Protein AF-A0A924YUR4-F1 (afdb_monomer_lite)

Foldseek 3Di:
DDDDDDDDDDDDDDDDDDDDDDPPDDDDPDDPPDDPDDDDDDPVRVVVDVVPDDLVVVVVPACDPVNVVVLVVPPVNVVLVVQQVVVLCCLVPNPDDDPCHSCNVPNPVNLNVLLVQCQDPPLLSVLSSLLSQLVSFASSLLSSLQVLLQPQDLDDDPVSLQFDSSCSSPPDTHGDPDSCVSCVGNVVVPVVSVVVSLVSLVVSQDDPPDPCRCSTPSNVVNCSVPNPCRVPVCPVVPPPPQPPPVVLVVLQPDQDDDPVSLVVNLVSLVPDDPVNVCCCLQVPQLPAQALRGGPSVLSNLVVLCPDPPRLCNLSSLLNCVSNVNPVSVVSVLCCQADFVLSLLSLVVLQDPDDDDPSPRSNVSSLVSVVVCCVVPVPTLQNVLQVLVCLLVQARSSGDDGDDVVSVVVNVPDQLVRQLVSLVVSCVSCFNHQCQLVSLQSNLVSCVSVVVPLVSLVSLLCLLQHDTHSNPCSLVSLVSNVCCLQPVDDLVSLVVVLPDPSNVLPSLVSLQSSLVVCVVVVVPVVSCVSCPPRDRVSHDPVSSCSNPPDDDPPDD

Structure (mmCIF, N/CA/C/O backbone):
data_AF-A0A924YUR4-F1
#
_entry.id   AF-A0A924YUR4-F1
#
loop_
_atom_site.group_PDB
_atom_site.id
_atom_site.type_symbol
_atom_site.label_atom_id
_atom_site.label_alt_id
_atom_site.label_comp_id
_atom_site.label_asym_id
_atom_site.label_entity_id
_atom_site.label_seq_id
_atom_site.pdbx_PDB_ins_code
_atom_site.Cartn_x
_atom_site.Cartn_y
_atom_site.Cartn_z
_atom_site.occupancy
_atom_site.B_iso_or_equiv
_atom_site.auth_seq_id
_atom_site.auth_comp_id
_atom_site.auth_asym_id
_atom_site.auth_atom_id
_atom_site.pdbx_PDB_model_num
ATOM 1 N N . MET A 1 1 ? -34.404 40.766 -30.749 1.00 30.97 1 MET A N 1
ATOM 2 C CA . MET A 1 1 ? -34.978 40.649 -32.109 1.00 30.97 1 MET A CA 1
ATOM 3 C C . MET A 1 1 ? -34.796 39.193 -32.528 1.00 30.97 1 MET A C 1
ATOM 5 O O . MET A 1 1 ? -33.670 38.807 -32.777 1.00 30.97 1 MET A O 1
ATOM 9 N N . ALA A 1 2 ? -35.713 38.276 -32.220 1.00 23.66 2 ALA A N 1
ATOM 10 C CA . ALA A 1 2 ? -37.064 38.076 -32.766 1.00 23.66 2 ALA A CA 1
ATOM 11 C C . ALA A 1 2 ? -37.078 37.449 -34.178 1.00 23.66 2 ALA A C 1
ATOM 13 O O . ALA A 1 2 ? -36.714 38.108 -35.146 1.00 23.66 2 ALA A O 1
ATOM 14 N N . SER A 1 3 ? -37.546 36.192 -34.230 1.00 23.11 3 SER A N 1
ATOM 15 C CA . SER A 1 3 ? -38.394 35.500 -35.236 1.00 23.11 3 SER A CA 1
ATOM 16 C C . SER A 1 3 ? -37.881 34.059 -35.428 1.00 23.11 3 SER A C 1
ATOM 18 O O . SER A 1 3 ? -36.724 33.863 -35.768 1.00 23.11 3 SER A O 1
ATOM 20 N N . GLN A 1 4 ? -38.552 32.989 -34.976 1.00 23.98 4 GLN A N 1
ATOM 21 C CA . GLN A 1 4 ? -39.884 32.452 -35.323 1.00 23.98 4 GLN A CA 1
ATOM 22 C C . GLN A 1 4 ? -40.133 32.313 -36.827 1.00 23.98 4 GLN A C 1
ATOM 24 O O . GLN A 1 4 ? -40.219 33.319 -37.519 1.00 23.98 4 GLN A O 1
ATOM 29 N N . ASN A 1 5 ? -40.299 31.058 -37.269 1.00 24.27 5 ASN A N 1
ATOM 30 C CA . ASN A 1 5 ? -41.291 30.533 -38.225 1.00 24.27 5 ASN A CA 1
ATOM 31 C C . ASN A 1 5 ? -40.906 29.074 -38.563 1.00 24.27 5 ASN A C 1
ATOM 33 O O . ASN A 1 5 ? -39.727 28.787 -38.704 1.00 24.27 5 ASN A O 1
ATOM 37 N N . TYR A 1 6 ? -41.777 28.087 -38.767 1.00 21.61 6 TYR A N 1
ATOM 38 C CA . TYR A 1 6 ? -43.196 27.870 -38.491 1.00 21.61 6 TYR A CA 1
ATOM 39 C C . TYR A 1 6 ? -43.450 26.383 -38.818 1.00 21.61 6 TYR A C 1
ATOM 41 O O . TYR A 1 6 ? -42.801 25.810 -39.693 1.00 21.61 6 TYR A O 1
ATOM 49 N N . TRP A 1 7 ? -44.407 25.777 -38.128 1.00 22.14 7 TRP A N 1
ATOM 50 C CA . TRP A 1 7 ? -44.969 24.455 -38.409 1.00 22.14 7 TRP A CA 1
ATOM 51 C C . TRP A 1 7 ? -45.663 24.368 -39.774 1.00 22.14 7 TRP A C 1
ATOM 53 O O . TRP A 1 7 ? -46.268 25.355 -40.194 1.00 22.14 7 TRP A O 1
ATOM 63 N N . LYS A 1 8 ? -45.656 23.168 -40.385 1.00 23.03 8 LYS A N 1
ATOM 64 C CA . LYS A 1 8 ? -46.606 22.611 -41.385 1.00 23.03 8 LYS A CA 1
ATOM 65 C C . LYS A 1 8 ? -45.983 21.294 -41.912 1.00 23.03 8 LYS A C 1
ATOM 67 O O . LYS A 1 8 ? -44.828 21.323 -42.298 1.00 23.03 8 LYS A O 1
ATOM 72 N N . TRP A 1 9 ? -46.584 20.103 -41.942 1.00 20.70 9 TRP A N 1
ATOM 73 C CA . TRP A 1 9 ? -47.977 19.684 -42.088 1.00 20.70 9 TRP A CA 1
ATOM 74 C C . TRP A 1 9 ? -48.147 18.236 -41.578 1.00 20.70 9 TRP A C 1
ATOM 76 O O . TRP A 1 9 ? -47.278 17.390 -41.772 1.00 20.70 9 TRP A O 1
ATOM 86 N N . LEU A 1 10 ? -49.306 17.974 -40.977 1.00 22.06 10 LEU A N 1
ATOM 87 C CA . LEU A 1 10 ? -49.888 16.666 -40.670 1.00 22.06 10 LEU A CA 1
ATOM 88 C C . LEU A 1 10 ? -50.760 16.209 -41.849 1.00 22.06 10 LEU A C 1
ATOM 90 O O . LEU A 1 10 ? -51.573 16.995 -42.321 1.00 22.06 10 LEU A O 1
ATOM 94 N N . GLY A 1 11 ? -50.705 14.920 -42.195 1.00 21.34 11 GLY A N 1
ATOM 95 C CA . GLY A 1 11 ? -51.893 14.174 -42.625 1.00 21.34 11 GLY A CA 1
ATOM 96 C C . GLY A 1 11 ? -51.916 13.661 -44.065 1.00 21.34 11 GLY A C 1
ATOM 97 O O . GLY A 1 11 ? -52.092 14.433 -44.999 1.00 21.34 11 GLY A O 1
ATOM 98 N N . GLN A 1 12 ? -51.906 12.333 -44.214 1.00 23.14 12 GLN A N 1
ATOM 99 C CA . GLN A 1 12 ? -52.970 11.616 -44.925 1.00 23.14 12 GLN A CA 1
ATOM 100 C C . GLN A 1 12 ? -53.017 10.142 -44.490 1.00 23.14 12 GLN A C 1
ATOM 102 O O . GLN A 1 12 ? -51.997 9.506 -44.243 1.00 23.14 12 GLN A O 1
ATOM 107 N N . ALA A 1 13 ? -54.247 9.668 -44.310 1.00 22.20 13 ALA A N 1
ATOM 108 C CA . ALA A 1 13 ? -54.656 8.428 -43.665 1.00 22.20 13 ALA A CA 1
ATOM 109 C C . ALA A 1 13 ? -54.678 7.223 -44.624 1.00 22.20 13 ALA A C 1
ATOM 111 O O . ALA A 1 13 ? -54.798 7.397 -45.833 1.00 22.20 13 ALA A O 1
ATOM 112 N N . GLY A 1 14 ? -54.666 6.001 -44.077 1.00 22.88 14 GLY A N 1
ATOM 113 C CA . GLY A 1 14 ? -54.888 4.779 -44.856 1.00 22.88 14 GLY A CA 1
ATOM 114 C C . GLY A 1 14 ? -54.827 3.504 -44.019 1.00 22.88 14 GLY A C 1
ATOM 115 O O . GLY A 1 14 ? -53.773 2.908 -43.858 1.00 22.88 14 GLY A O 1
ATOM 116 N N . VAL A 1 15 ? -55.976 3.110 -43.477 1.00 22.91 15 VAL A N 1
ATOM 117 C CA . VAL A 1 15 ? -56.234 1.927 -42.643 1.00 22.91 15 VAL A CA 1
ATOM 118 C C . VAL A 1 15 ? -55.927 0.618 -43.383 1.00 22.91 15 VAL A C 1
ATOM 120 O O . VAL A 1 15 ? -56.436 0.395 -44.475 1.00 22.91 15 VAL A O 1
ATOM 123 N N . THR A 1 16 ? -55.207 -0.315 -42.751 1.00 24.55 16 THR A N 1
ATOM 124 C CA . THR A 1 16 ? -55.489 -1.755 -42.915 1.00 24.55 16 THR A CA 1
ATOM 125 C C . THR A 1 16 ? -55.301 -2.477 -41.584 1.00 24.55 16 THR A C 1
ATOM 127 O O . THR A 1 16 ? -54.220 -2.492 -41.004 1.00 24.55 16 THR A O 1
ATOM 130 N N . LEU A 1 17 ? -56.412 -3.023 -41.088 1.00 22.83 17 LEU A N 1
ATOM 131 C CA . LEU A 1 17 ? -56.513 -3.881 -39.915 1.00 22.83 17 LEU A CA 1
ATOM 132 C C . LEU A 1 17 ? -55.691 -5.165 -40.094 1.00 22.83 17 LEU A C 1
ATOM 134 O O . LEU A 1 17 ? -55.846 -5.868 -41.088 1.00 22.83 17 LEU A O 1
ATOM 138 N N . GLY A 1 18 ? -54.904 -5.509 -39.077 1.00 22.94 18 GLY A N 1
ATOM 139 C CA . GLY A 1 18 ? -54.217 -6.791 -38.947 1.00 22.94 18 GLY A CA 1
ATOM 140 C C . GLY A 1 18 ? -53.774 -6.987 -37.502 1.00 22.94 18 GLY A C 1
ATOM 141 O O . GLY A 1 18 ? -52.741 -6.480 -37.087 1.00 22.94 18 GLY A O 1
ATOM 142 N N . VAL A 1 19 ? -54.626 -7.652 -36.728 1.00 24.45 19 VAL A N 1
ATOM 143 C CA . VAL A 1 19 ? -54.542 -7.915 -35.286 1.00 24.45 19 VAL A CA 1
ATOM 144 C C . VAL A 1 19 ? -53.148 -8.378 -34.832 1.00 24.45 19 VAL A C 1
ATOM 146 O O . VAL A 1 19 ? -52.728 -9.487 -35.147 1.00 24.45 19 VAL A O 1
ATOM 149 N N . LEU A 1 20 ? -52.495 -7.588 -33.976 1.00 21.81 20 LEU A N 1
ATOM 150 C CA . LEU A 1 20 ? -51.652 -8.114 -32.903 1.00 21.81 20 LEU A CA 1
ATOM 151 C C . LEU A 1 20 ? -51.962 -7.323 -31.631 1.00 21.81 20 LEU A C 1
ATOM 153 O O . LEU A 1 20 ? -51.781 -6.110 -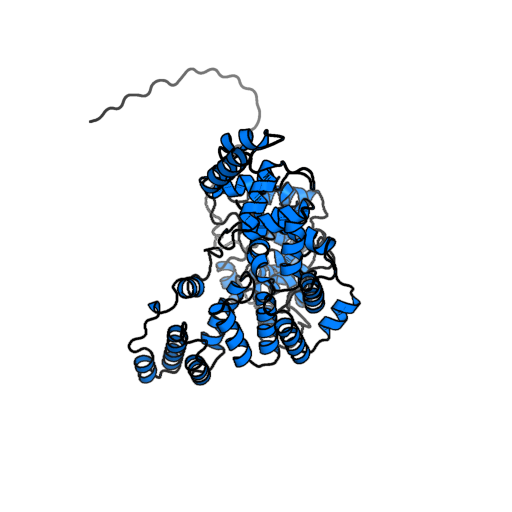31.559 1.00 21.81 20 LEU A O 1
ATOM 157 N N . VAL A 1 21 ? -52.515 -8.032 -30.655 1.00 22.64 21 VAL A N 1
ATOM 158 C CA . VAL A 1 21 ? -52.946 -7.517 -29.359 1.00 22.64 21 VAL A CA 1
ATOM 159 C C . VAL A 1 21 ? -51.716 -7.045 -28.577 1.00 22.64 21 VAL A C 1
ATOM 161 O O . VAL A 1 21 ? -51.031 -7.832 -27.933 1.00 22.64 21 VAL A O 1
ATOM 164 N N . LEU A 1 22 ? -51.437 -5.746 -28.643 1.00 22.58 22 LEU A N 1
ATOM 165 C CA . LEU A 1 22 ? -50.640 -5.027 -27.657 1.00 22.58 22 LEU A CA 1
ATOM 166 C C . LEU A 1 22 ? -51.620 -4.486 -26.618 1.00 22.58 22 LEU A C 1
ATOM 168 O O . LEU A 1 22 ? -52.245 -3.448 -26.821 1.00 22.58 22 LEU A O 1
ATOM 172 N N . VAL A 1 23 ? -51.775 -5.202 -25.503 1.00 24.02 23 VAL A N 1
ATOM 173 C CA . VAL A 1 23 ? -52.344 -4.601 -24.293 1.00 24.02 23 VAL A CA 1
ATOM 174 C C . VAL A 1 23 ? -51.278 -3.668 -23.729 1.00 24.02 23 VAL A C 1
ATOM 176 O O . VAL A 1 23 ? -50.459 -4.046 -22.896 1.00 24.02 23 VAL A O 1
ATOM 179 N N . SER A 1 24 ? -51.269 -2.438 -24.226 1.00 27.03 24 SER A N 1
ATOM 180 C CA . SER A 1 24 ? -50.812 -1.286 -23.465 1.00 27.03 24 SER A CA 1
ATOM 181 C C . SER A 1 24 ? -51.806 -1.081 -22.324 1.00 27.03 24 SER A C 1
ATOM 183 O O . SER A 1 24 ? -52.890 -0.536 -22.527 1.00 27.03 24 SER A O 1
ATOM 185 N N . ALA A 1 25 ? -51.462 -1.571 -21.137 1.00 24.53 25 ALA A N 1
ATOM 186 C CA . ALA A 1 25 ? -52.064 -1.092 -19.906 1.00 24.53 25 ALA A CA 1
ATOM 187 C C . ALA A 1 25 ? -51.095 -0.079 -19.301 1.00 24.53 25 ALA A C 1
ATOM 189 O O . ALA A 1 25 ? -50.030 -0.443 -18.799 1.00 24.53 25 ALA A O 1
ATOM 190 N N . ASP A 1 26 ? -51.486 1.190 -19.388 1.00 27.67 26 ASP A N 1
ATOM 191 C CA . ASP A 1 26 ? -51.065 2.236 -18.470 1.00 27.67 26 ASP A CA 1
ATOM 192 C C . ASP A 1 26 ? -51.071 1.675 -17.043 1.00 27.67 26 ASP A C 1
ATOM 194 O O . ASP A 1 26 ? -52.128 1.352 -16.496 1.00 27.67 26 ASP A O 1
ATOM 198 N N . LEU A 1 27 ? -49.893 1.527 -16.436 1.00 22.61 27 LEU A N 1
ATOM 199 C CA . LEU A 1 27 ? -49.804 1.294 -15.001 1.00 22.61 27 LEU A CA 1
ATOM 200 C C . LEU A 1 27 ? -49.606 2.652 -14.321 1.00 22.61 27 LEU A C 1
ATOM 202 O O . LEU A 1 27 ? -48.628 3.348 -14.607 1.00 22.61 27 LEU A O 1
ATOM 206 N N . PRO A 1 28 ? -50.534 3.059 -13.443 1.00 27.08 28 PRO A N 1
ATOM 207 C CA . PRO A 1 28 ? -50.529 4.380 -12.854 1.00 27.08 28 PRO A CA 1
ATOM 208 C C . PRO A 1 28 ? -49.363 4.497 -11.876 1.00 27.08 28 PRO A C 1
ATOM 210 O O . PRO A 1 28 ? -49.276 3.774 -10.884 1.00 27.08 28 PRO A O 1
ATOM 213 N N . VAL A 1 29 ? -48.499 5.481 -12.114 1.00 29.48 29 VAL A N 1
ATOM 214 C CA . VAL A 1 29 ? -47.604 6.039 -11.097 1.00 29.48 29 VAL A CA 1
ATOM 215 C C . VAL A 1 29 ? -48.467 6.824 -10.104 1.00 29.48 29 VAL A C 1
ATOM 217 O O . VAL A 1 29 ? -48.509 8.044 -10.127 1.00 29.48 29 VAL A O 1
ATOM 220 N N . THR A 1 30 ? -49.210 6.118 -9.251 1.00 27.27 30 THR A N 1
ATOM 221 C CA . THR A 1 30 ? -49.833 6.659 -8.035 1.00 27.27 30 THR A CA 1
ATOM 222 C C . THR A 1 30 ? -50.186 5.515 -7.084 1.00 27.27 30 THR A C 1
ATOM 224 O O . THR A 1 30 ? -50.983 4.650 -7.429 1.00 27.27 30 THR A O 1
ATOM 227 N N . LYS A 1 31 ? -49.657 5.610 -5.855 1.00 26.48 31 LYS A N 1
ATOM 228 C CA . LYS A 1 31 ? -49.940 4.822 -4.636 1.00 26.48 31 LYS A CA 1
ATOM 229 C C . LYS A 1 31 ? -49.272 3.446 -4.497 1.00 26.48 31 LYS A C 1
ATOM 231 O O . LYS A 1 31 ? -49.880 2.410 -4.713 1.00 26.48 31 LYS A O 1
ATOM 236 N N . LEU A 1 32 ? -48.084 3.478 -3.896 1.00 27.23 32 LEU A N 1
ATOM 237 C CA . LEU A 1 32 ? -47.684 2.537 -2.839 1.00 27.23 32 LEU A CA 1
ATOM 238 C C . LEU A 1 32 ? -47.222 3.337 -1.606 1.00 27.23 32 LEU A C 1
ATOM 240 O O . LEU A 1 32 ? -46.151 3.150 -1.050 1.00 27.23 32 LEU A O 1
ATOM 244 N N . VAL A 1 33 ? -48.074 4.278 -1.194 1.00 28.17 33 VAL A N 1
ATOM 245 C CA . VAL A 1 33 ? -48.254 4.594 0.225 1.00 28.17 33 VAL A CA 1
ATOM 246 C C . VAL A 1 33 ? -49.332 3.615 0.668 1.00 28.17 33 VAL A C 1
ATOM 248 O O . VAL A 1 33 ? -50.439 3.664 0.127 1.00 28.17 33 VAL A O 1
ATOM 251 N N . ALA A 1 34 ? -49.005 2.678 1.556 1.00 28.38 34 ALA A N 1
ATOM 252 C CA . ALA A 1 34 ? -49.964 1.685 2.027 1.00 28.38 34 ALA A CA 1
ATOM 253 C C . ALA A 1 34 ? -51.221 2.387 2.573 1.00 28.38 34 ALA A C 1
ATOM 255 O O . ALA A 1 34 ? -51.131 3.265 3.436 1.00 28.38 34 ALA A O 1
ATOM 256 N N . ALA A 1 35 ? -52.395 2.032 2.047 1.00 31.52 35 ALA A N 1
ATOM 257 C CA . ALA A 1 35 ? -53.656 2.534 2.571 1.00 31.52 35 ALA A CA 1
ATOM 258 C C . ALA A 1 35 ? -53.869 2.009 4.013 1.00 31.52 35 ALA A C 1
ATOM 260 O O . ALA A 1 35 ? -53.488 0.875 4.304 1.00 31.52 35 ALA A O 1
ATOM 261 N N . PRO A 1 36 ? -54.492 2.777 4.930 1.00 32.88 36 PRO A N 1
ATOM 262 C CA . PRO A 1 36 ? -54.494 2.474 6.370 1.00 32.88 36 PRO A CA 1
ATOM 263 C C . PRO A 1 36 ? -55.294 1.235 6.812 1.00 32.88 36 PRO A C 1
ATOM 265 O O . PRO A 1 36 ? -55.274 0.920 7.996 1.00 32.88 36 PRO A O 1
ATOM 268 N N . ASN A 1 37 ? -56.001 0.552 5.904 1.00 37.22 37 ASN A N 1
ATOM 269 C CA . ASN A 1 37 ? -57.070 -0.394 6.251 1.00 37.22 37 ASN A CA 1
ATOM 270 C C . ASN A 1 37 ? -56.958 -1.790 5.610 1.00 37.22 37 ASN A C 1
ATOM 272 O O . ASN A 1 37 ? -57.932 -2.541 5.644 1.00 37.22 37 ASN A O 1
ATOM 276 N N . GLU A 1 38 ? -55.810 -2.189 5.056 1.00 38.88 38 GLU A N 1
ATOM 277 C CA . GLU A 1 38 ? -55.629 -3.604 4.702 1.00 38.88 38 GLU A CA 1
ATOM 278 C C . GLU A 1 38 ? -55.281 -4.437 5.941 1.00 38.88 38 GLU A C 1
ATOM 280 O O . GLU A 1 38 ? -54.329 -4.164 6.674 1.00 38.88 38 GLU A O 1
ATOM 285 N N . LYS A 1 39 ? -56.117 -5.448 6.193 1.00 37.00 39 LYS A N 1
ATOM 286 C CA . LYS A 1 39 ? -56.037 -6.337 7.349 1.00 37.00 39 LYS A CA 1
ATOM 287 C C . LYS A 1 39 ? -54.796 -7.222 7.211 1.00 37.00 39 LYS A C 1
ATOM 289 O O . LYS A 1 39 ? -54.747 -8.096 6.349 1.00 37.00 39 LYS A O 1
ATOM 294 N N . ILE A 1 40 ? -53.804 -6.986 8.064 1.00 38.72 40 ILE A N 1
ATOM 295 C CA . ILE A 1 40 ? -52.595 -7.810 8.139 1.00 38.72 40 ILE A CA 1
ATOM 296 C C . ILE A 1 40 ? -53.001 -9.200 8.666 1.00 38.72 40 ILE A C 1
ATOM 298 O O . ILE A 1 40 ? -53.662 -9.270 9.708 1.00 38.72 40 ILE A O 1
ATOM 302 N N . PRO A 1 41 ? -52.665 -10.298 7.964 1.00 37.25 41 PRO A N 1
ATOM 303 C CA . PRO A 1 41 ? -53.005 -11.647 8.405 1.00 37.25 41 PRO A CA 1
ATOM 304 C C . PRO A 1 41 ? -52.288 -11.987 9.717 1.00 37.25 41 PRO A C 1
ATOM 306 O O . PRO A 1 41 ? -51.115 -11.662 9.907 1.00 37.25 41 PRO A O 1
ATOM 309 N N . SER A 1 42 ? -52.998 -12.654 10.627 1.00 38.16 42 SER A N 1
ATOM 310 C CA . SER A 1 42 ? -52.449 -13.131 11.902 1.00 38.16 42 SER A CA 1
ATOM 311 C C . SER A 1 42 ? -51.282 -14.108 11.689 1.00 38.16 42 SER A C 1
ATOM 313 O O . SER A 1 42 ? -51.208 -14.739 10.641 1.00 38.16 42 SER A O 1
ATOM 315 N N . PRO A 1 43 ? -50.393 -14.343 12.670 1.00 35.31 43 PRO A N 1
ATOM 316 C CA . PRO A 1 43 ? -49.285 -15.296 12.535 1.00 35.31 43 PRO A CA 1
ATOM 317 C C . PRO A 1 43 ? -49.695 -16.723 12.145 1.00 35.31 43 PRO A C 1
ATOM 319 O O . PRO A 1 43 ? -48.911 -17.420 11.513 1.00 35.31 43 PRO A O 1
ATOM 322 N N . GLN A 1 44 ? -50.910 -17.167 12.484 1.00 39.66 44 GLN A N 1
ATOM 323 C CA . GLN A 1 44 ? -51.439 -18.462 12.042 1.00 39.66 44 GLN A CA 1
ATOM 324 C C . GLN A 1 44 ? -51.939 -18.420 10.589 1.00 39.66 44 GLN A C 1
ATOM 326 O O . GLN A 1 44 ? -51.728 -19.380 9.852 1.00 39.66 44 GLN A O 1
ATOM 331 N N . GLU A 1 45 ? -52.531 -17.308 10.142 1.00 41.09 45 GLU A N 1
ATOM 332 C CA . GLU A 1 45 ? -52.910 -17.086 8.737 1.00 41.09 45 GLU A CA 1
ATOM 333 C C . GLU A 1 45 ? -51.679 -16.850 7.851 1.00 41.09 45 GLU A C 1
ATOM 335 O O . GLU A 1 45 ? -51.599 -17.400 6.759 1.00 41.09 45 GLU A O 1
ATOM 340 N N . ALA A 1 46 ? -50.683 -16.118 8.349 1.00 39.09 46 ALA A N 1
ATOM 341 C CA . ALA A 1 46 ? -49.396 -15.877 7.717 1.00 39.09 46 ALA A CA 1
ATOM 342 C C . ALA A 1 46 ? -48.510 -17.131 7.708 1.00 39.09 46 ALA A C 1
ATOM 344 O O . ALA A 1 46 ? -47.756 -17.297 6.762 1.00 39.09 46 ALA A O 1
ATOM 345 N N . ALA A 1 47 ? -48.616 -18.041 8.686 1.00 36.16 47 ALA A N 1
ATOM 346 C CA . ALA A 1 47 ? -47.959 -19.354 8.647 1.00 36.16 47 ALA A CA 1
ATOM 347 C C . ALA A 1 47 ? -48.603 -20.281 7.602 1.00 36.16 47 ALA A C 1
ATOM 349 O O . ALA A 1 47 ? -47.896 -20.839 6.769 1.00 36.16 47 ALA A O 1
ATOM 350 N N . LYS A 1 48 ? -49.944 -20.356 7.564 1.00 41.69 48 LYS A N 1
ATOM 351 C CA . LYS A 1 48 ? -50.682 -21.099 6.524 1.00 41.69 48 LYS A CA 1
ATOM 352 C C . LYS A 1 48 ? -50.456 -20.533 5.121 1.00 41.69 48 LYS A C 1
ATOM 354 O O . LYS A 1 48 ? -50.480 -21.274 4.145 1.00 41.69 48 LYS A O 1
ATOM 359 N N . GLN A 1 49 ? -50.262 -19.219 5.016 1.00 39.59 49 GLN A N 1
ATOM 360 C CA . GLN A 1 49 ? -49.903 -18.562 3.768 1.00 39.59 49 GLN A CA 1
ATOM 361 C C . GLN A 1 49 ? -48.418 -18.803 3.446 1.00 39.59 49 GLN A C 1
ATOM 363 O O . GLN A 1 49 ? -48.130 -19.316 2.378 1.00 39.59 49 GLN A O 1
ATOM 368 N N . ALA A 1 50 ? -47.464 -18.549 4.344 1.00 36.91 50 ALA A N 1
ATOM 369 C CA . ALA A 1 50 ? -46.023 -18.701 4.094 1.00 36.91 50 ALA A CA 1
ATOM 370 C C . ALA A 1 50 ? -45.586 -20.134 3.739 1.00 36.91 50 ALA A C 1
ATOM 372 O O . ALA A 1 50 ? -44.679 -20.288 2.926 1.00 36.91 50 ALA A O 1
ATOM 373 N N . GLU A 1 51 ? -46.255 -21.167 4.261 1.00 39.97 51 GLU A N 1
ATOM 374 C CA . GLU A 1 51 ? -46.039 -22.564 3.845 1.00 39.97 51 GLU A CA 1
ATOM 375 C C . GLU A 1 51 ? -46.481 -22.841 2.389 1.00 39.97 51 GLU A C 1
ATOM 377 O O . GLU A 1 51 ? -46.038 -23.817 1.789 1.00 39.97 51 GLU A O 1
ATOM 382 N N . GLY A 1 52 ? -47.301 -21.965 1.791 1.00 35.94 52 GLY A N 1
ATOM 383 C CA . GLY A 1 52 ? -47.787 -22.052 0.406 1.00 35.94 52 GLY A CA 1
ATOM 384 C C . GLY A 1 52 ? -47.419 -20.869 -0.505 1.00 35.94 52 GLY A C 1
ATOM 385 O O . GLY A 1 52 ? -47.873 -20.821 -1.650 1.00 35.94 52 GLY A O 1
ATOM 386 N N . LEU A 1 53 ? -46.630 -19.892 -0.040 1.00 36.94 53 LEU A N 1
ATOM 387 C CA . LEU A 1 53 ? -46.279 -18.690 -0.808 1.00 36.94 53 LEU A CA 1
ATOM 388 C C . LEU A 1 53 ? -44.888 -18.814 -1.445 1.00 36.94 53 LEU A C 1
ATOM 390 O O . LEU A 1 53 ? -43.899 -19.129 -0.792 1.00 36.94 53 LEU A O 1
ATOM 394 N N . SER A 1 54 ? -44.794 -18.473 -2.733 1.00 38.41 54 SER A N 1
ATOM 395 C CA . SER A 1 54 ? -43.508 -18.391 -3.436 1.00 38.41 54 SER A CA 1
ATOM 396 C C . SER A 1 54 ? -42.608 -17.270 -2.869 1.00 38.41 54 SER A C 1
ATOM 398 O O . SER A 1 54 ? -43.137 -16.250 -2.408 1.00 38.41 54 SER A O 1
ATOM 400 N N . PRO A 1 55 ? -41.270 -17.366 -3.004 1.00 34.38 55 PRO A N 1
ATOM 401 C CA . PRO A 1 55 ? -40.312 -16.325 -2.603 1.00 34.38 55 PRO A CA 1
ATOM 402 C C . PRO A 1 55 ? -40.627 -14.907 -3.114 1.00 34.38 55 PRO A C 1
ATOM 404 O O . PRO A 1 55 ? -40.253 -13.927 -2.479 1.00 34.38 55 PRO A O 1
ATOM 407 N N . VAL A 1 56 ? -41.366 -14.788 -4.222 1.00 35.62 56 VAL A N 1
ATOM 408 C CA . VAL A 1 56 ? -41.825 -13.521 -4.823 1.00 35.62 56 VAL A CA 1
ATOM 409 C C . VAL A 1 56 ? -42.928 -12.833 -4.005 1.00 35.62 56 VAL A C 1
ATOM 411 O O . VAL A 1 56 ? -43.100 -11.629 -4.100 1.00 35.62 56 VAL A O 1
ATOM 414 N N . ARG A 1 57 ? -43.687 -13.546 -3.166 1.00 36.94 57 ARG A N 1
ATOM 415 C CA . ARG A 1 57 ? -44.692 -12.907 -2.292 1.00 36.94 57 ARG A CA 1
ATOM 416 C C . ARG A 1 57 ? -44.107 -12.454 -0.952 1.00 36.94 57 ARG A C 1
ATOM 418 O O . ARG A 1 57 ? -44.594 -11.494 -0.370 1.00 36.94 57 ARG A O 1
ATOM 425 N N . LEU A 1 58 ? -42.987 -13.044 -0.526 1.00 37.31 58 LEU A N 1
ATOM 426 C CA . LEU A 1 58 ? -42.189 -12.556 0.608 1.00 37.31 58 LEU A CA 1
ATOM 427 C C . LEU A 1 58 ? -41.482 -11.219 0.306 1.00 37.31 58 LEU A C 1
ATOM 429 O O . LEU A 1 58 ? -41.054 -10.522 1.226 1.00 37.31 58 LEU A O 1
ATOM 433 N N . THR A 1 59 ? -41.363 -10.817 -0.968 1.00 31.00 59 THR A N 1
ATOM 434 C CA . THR A 1 59 ? -40.748 -9.531 -1.344 1.00 31.00 59 THR A CA 1
ATOM 435 C C . THR A 1 59 ? -41.645 -8.321 -1.096 1.00 31.00 59 THR A C 1
ATOM 437 O O . THR A 1 59 ? -41.121 -7.214 -1.108 1.00 31.00 59 THR A O 1
ATOM 440 N N . GLN A 1 60 ? -42.946 -8.511 -0.850 1.00 34.00 60 GLN A N 1
ATOM 441 C CA . GLN A 1 60 ? -43.916 -7.425 -0.626 1.00 34.00 60 GLN A CA 1
ATOM 442 C C . GLN A 1 60 ? -43.933 -6.902 0.822 1.00 34.00 60 GLN A C 1
ATOM 444 O O . GLN A 1 60 ? -44.549 -5.879 1.101 1.00 34.00 60 GLN A O 1
ATOM 449 N N . VAL A 1 61 ? -43.230 -7.569 1.742 1.00 35.94 61 VAL A N 1
ATOM 450 C CA . VAL A 1 61 ? -42.998 -7.080 3.107 1.00 35.94 61 VAL A CA 1
ATOM 451 C C . VAL A 1 61 ? -41.685 -6.296 3.101 1.00 35.94 61 VAL A C 1
ATOM 453 O O . VAL A 1 61 ? -40.600 -6.865 3.254 1.00 35.94 61 VAL A O 1
ATOM 456 N N . GLU A 1 62 ? -41.761 -4.997 2.827 1.00 33.62 62 GLU A N 1
ATOM 457 C CA . GLU A 1 62 ? -40.611 -4.093 2.890 1.00 33.62 62 GLU A CA 1
ATOM 458 C C . GLU A 1 62 ? -40.568 -3.404 4.261 1.00 33.62 62 GLU A C 1
ATOM 460 O O . GLU A 1 62 ? -41.564 -2.842 4.708 1.00 33.62 62 GLU A O 1
ATOM 465 N N . VAL A 1 63 ? -39.427 -3.486 4.959 1.00 41.75 63 VAL A N 1
ATOM 466 C CA . VAL A 1 63 ? -39.217 -2.770 6.226 1.00 41.75 63 VAL A CA 1
ATOM 467 C C . VAL A 1 63 ? -38.492 -1.460 5.923 1.00 41.75 63 VAL A C 1
ATOM 469 O O . VAL A 1 63 ? -37.257 -1.414 5.853 1.00 41.75 63 VAL A O 1
ATOM 472 N N . ASP A 1 64 ? -39.274 -0.412 5.681 1.00 42.72 64 ASP A N 1
ATOM 473 C CA . ASP A 1 64 ? -38.816 0.976 5.656 1.00 42.72 64 ASP A CA 1
ATOM 474 C C . ASP A 1 64 ? -38.774 1.567 7.084 1.00 42.72 64 ASP A C 1
ATOM 476 O O . ASP A 1 64 ? -39.070 0.892 8.078 1.00 42.72 64 ASP A O 1
ATOM 480 N N . ASP A 1 65 ? -38.376 2.835 7.217 1.00 41.78 65 ASP A N 1
ATOM 481 C CA . ASP A 1 65 ? -38.326 3.517 8.518 1.00 41.78 65 ASP A CA 1
ATOM 482 C C . ASP A 1 65 ? -39.711 3.645 9.188 1.00 41.78 65 ASP A C 1
ATOM 484 O O . ASP A 1 65 ? -39.792 3.727 10.416 1.00 41.78 65 ASP A O 1
ATOM 488 N N . VAL A 1 66 ? -40.799 3.579 8.411 1.00 42.72 66 VAL A N 1
ATOM 489 C CA . VAL A 1 66 ? -42.191 3.596 8.893 1.00 42.72 66 VAL A CA 1
ATOM 490 C C . VAL A 1 66 ? -42.589 2.226 9.454 1.00 42.72 66 VAL A C 1
ATOM 492 O O . VAL A 1 66 ? -43.224 2.136 10.506 1.00 42.72 66 VAL A O 1
ATOM 495 N N . MET A 1 67 ? -42.161 1.142 8.809 1.00 43.78 67 MET A N 1
ATOM 496 C CA . MET A 1 67 ? -42.317 -0.229 9.279 1.00 43.78 67 MET A CA 1
ATOM 497 C C . MET A 1 67 ? -41.437 -0.483 10.513 1.00 43.78 67 MET A C 1
ATOM 499 O O . MET A 1 67 ? -41.908 -1.117 11.445 1.00 43.78 67 MET A O 1
ATOM 503 N N . ARG A 1 68 ? -40.219 0.079 10.609 1.00 48.94 68 ARG A N 1
ATOM 504 C CA . ARG A 1 68 ? -39.399 0.094 11.846 1.00 48.94 68 ARG A CA 1
ATOM 505 C C . ARG A 1 68 ? -40.165 0.703 13.019 1.00 48.94 68 ARG A C 1
ATOM 507 O O . ARG A 1 68 ? -40.166 0.140 14.114 1.00 48.94 68 ARG A O 1
ATOM 514 N N . ASP A 1 69 ? -40.804 1.848 12.798 1.00 48.34 69 ASP A N 1
ATOM 515 C CA . ASP A 1 69 ? -41.561 2.528 13.846 1.00 48.34 69 ASP A CA 1
ATOM 516 C C . ASP A 1 69 ? -42.860 1.786 14.183 1.00 48.34 69 ASP A C 1
ATOM 518 O O . ASP A 1 69 ? -43.225 1.732 15.350 1.00 48.34 69 ASP A O 1
ATOM 522 N N . ARG A 1 70 ? -43.488 1.082 13.232 1.00 48.75 70 ARG A N 1
ATOM 523 C CA . ARG A 1 70 ? -44.608 0.161 13.512 1.00 48.75 70 ARG A CA 1
ATOM 524 C C . ARG A 1 70 ? -44.181 -1.119 14.250 1.00 48.75 70 ARG A C 1
ATOM 526 O O . ARG A 1 70 ? -44.842 -1.510 15.208 1.00 48.75 70 ARG A O 1
ATOM 533 N N . LEU A 1 71 ? -43.049 -1.726 13.887 1.00 50.22 71 LEU A N 1
ATOM 534 C CA . LEU A 1 71 ? -42.471 -2.925 14.523 1.00 50.22 71 LEU A CA 1
ATOM 535 C C . LEU A 1 71 ? -42.035 -2.668 15.978 1.00 50.22 71 LEU A C 1
ATOM 537 O O . LEU A 1 71 ? -42.002 -3.592 16.788 1.00 50.22 71 LEU A O 1
ATOM 541 N N . ARG A 1 72 ? -41.744 -1.408 16.336 1.00 45.81 72 ARG A N 1
ATOM 542 C CA . ARG A 1 72 ? -41.480 -0.970 17.719 1.00 45.81 72 ARG A CA 1
ATOM 543 C C . ARG A 1 72 ? -42.716 -0.942 18.617 1.00 45.81 72 ARG A C 1
ATOM 545 O O . ARG A 1 72 ? -42.538 -0.911 19.832 1.00 45.81 72 ARG A O 1
ATOM 552 N N . PHE A 1 73 ? -43.926 -0.951 18.061 1.00 49.88 73 PHE A N 1
ATOM 553 C CA . PHE A 1 73 ? -45.175 -0.890 18.831 1.00 49.88 73 PHE A CA 1
ATOM 554 C C . PHE A 1 73 ? -46.083 -2.109 18.619 1.00 49.88 73 PHE A C 1
ATOM 556 O O . PHE A 1 73 ? -47.070 -2.245 19.335 1.00 49.88 73 PHE A O 1
ATOM 563 N N . ASP A 1 74 ? -45.739 -3.015 17.695 1.00 57.31 74 ASP A N 1
ATOM 564 C CA . ASP A 1 74 ? -46.410 -4.307 17.534 1.00 57.31 74 ASP A CA 1
ATOM 565 C C . ASP A 1 74 ? -45.958 -5.293 18.636 1.00 57.31 74 ASP A C 1
ATOM 567 O O . ASP A 1 74 ? -44.783 -5.690 18.663 1.00 57.31 74 ASP A O 1
ATOM 571 N N . PRO A 1 75 ? -46.858 -5.722 19.547 1.00 60.62 75 PRO A N 1
ATOM 572 C CA . PRO A 1 75 ? -46.521 -6.624 20.648 1.00 60.62 75 PRO A CA 1
ATOM 573 C C . PRO A 1 75 ? -45.926 -7.964 20.196 1.00 60.62 75 PRO A C 1
ATOM 575 O O . PRO A 1 75 ? -45.194 -8.593 20.959 1.00 60.62 75 PRO A O 1
ATOM 578 N N . GLN A 1 76 ? -46.210 -8.408 18.967 1.00 58.09 76 GLN A N 1
ATOM 579 C CA . GLN A 1 76 ? -45.756 -9.702 18.452 1.00 58.09 76 GLN A CA 1
ATOM 580 C C . GLN A 1 76 ? -44.302 -9.678 17.957 1.00 58.09 76 GLN 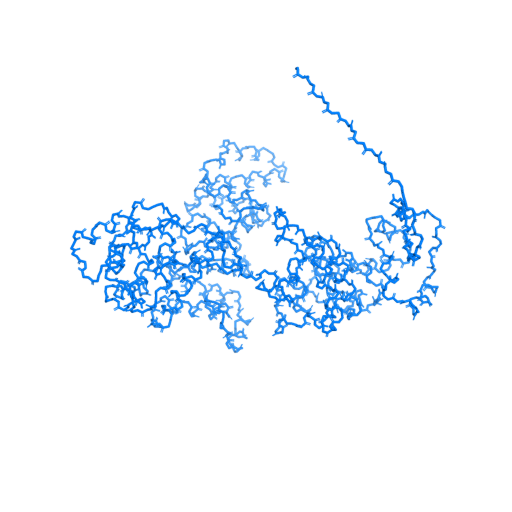A C 1
ATOM 582 O O . GLN A 1 76 ? -43.649 -10.722 17.934 1.00 58.09 76 GLN A O 1
ATOM 587 N N . TRP A 1 77 ? -43.765 -8.502 17.615 1.00 64.62 77 TRP A N 1
ATOM 588 C CA . TRP A 1 77 ? -42.376 -8.323 17.166 1.00 64.62 77 TRP A CA 1
ATOM 589 C C . TRP A 1 77 ? -41.408 -7.959 18.292 1.00 64.62 77 TRP A C 1
ATOM 591 O O . TRP A 1 77 ? -40.197 -8.144 18.139 1.00 64.62 77 TRP A O 1
ATOM 601 N N . GLN A 1 78 ? -41.927 -7.507 19.439 1.00 66.69 78 GLN A N 1
ATOM 602 C CA . GLN A 1 78 ? -41.123 -7.165 20.615 1.00 66.69 78 GLN A CA 1
ATOM 603 C C . GLN A 1 78 ? -40.143 -8.271 21.032 1.00 66.69 78 GLN A C 1
ATOM 605 O O . GLN A 1 78 ? -38.979 -7.943 21.253 1.00 66.69 78 GLN A O 1
ATOM 610 N N . PRO A 1 79 ? -40.519 -9.565 21.087 1.00 73.25 79 PRO A N 1
ATOM 611 C CA . PRO A 1 79 ? -39.582 -10.605 21.514 1.00 73.25 79 PRO A CA 1
ATOM 612 C C . PRO A 1 79 ? -38.379 -10.756 20.573 1.00 73.25 79 PRO A C 1
ATOM 614 O O . PRO A 1 79 ? -37.249 -10.907 21.034 1.00 73.25 79 PRO A O 1
ATOM 617 N N . ILE A 1 80 ? -38.604 -10.656 19.258 1.00 71.75 80 ILE A N 1
ATOM 618 C CA . ILE A 1 80 ? -37.545 -10.766 18.243 1.00 71.75 80 ILE A CA 1
ATOM 619 C C . ILE A 1 80 ? -36.667 -9.512 18.273 1.00 71.75 80 ILE A C 1
ATOM 621 O O . ILE A 1 80 ? -35.445 -9.614 18.261 1.00 71.75 80 ILE A O 1
ATOM 625 N N . LEU A 1 81 ? -37.272 -8.325 18.373 1.00 66.38 81 LEU A N 1
ATOM 626 C CA . LEU A 1 81 ? -36.546 -7.058 18.449 1.00 66.38 81 LEU A CA 1
ATOM 627 C C . LEU A 1 81 ? -35.664 -6.970 19.703 1.00 66.38 81 LEU A C 1
ATOM 629 O O . LEU A 1 81 ? -34.522 -6.519 19.618 1.00 66.38 81 LEU A O 1
ATOM 633 N N . GLN A 1 82 ? -36.174 -7.406 20.859 1.00 67.19 82 GLN A N 1
ATOM 634 C CA . GLN A 1 82 ? -35.388 -7.449 22.091 1.00 67.19 82 GLN A CA 1
ATOM 635 C C . GLN A 1 82 ? -34.253 -8.468 21.988 1.00 67.19 82 GLN A C 1
ATOM 637 O O . GLN A 1 82 ? -33.141 -8.147 22.393 1.00 67.19 82 GLN A O 1
ATOM 642 N N . ALA A 1 83 ? -34.486 -9.637 21.383 1.00 73.31 83 ALA A N 1
ATOM 643 C CA . ALA A 1 83 ? -33.426 -10.615 21.135 1.00 73.31 83 ALA A CA 1
ATOM 644 C C . ALA A 1 83 ? -32.324 -10.049 20.223 1.00 73.31 83 ALA A C 1
ATOM 646 O O . ALA A 1 83 ? -31.155 -10.108 20.582 1.00 73.31 83 ALA A O 1
ATOM 647 N N . VAL A 1 84 ? -32.681 -9.384 19.115 1.00 73.75 84 VAL A N 1
ATOM 648 C CA . VAL A 1 84 ? -31.698 -8.698 18.252 1.00 73.75 84 VAL A CA 1
ATOM 649 C C . VAL A 1 84 ? -30.920 -7.629 19.019 1.00 73.75 84 VAL A C 1
ATOM 651 O O . VAL A 1 84 ? -29.716 -7.468 18.833 1.00 73.75 84 VAL A O 1
ATOM 654 N N . ARG A 1 85 ? -31.598 -6.868 19.885 1.00 67.06 85 ARG A N 1
ATOM 655 C CA . ARG A 1 85 ? -30.941 -5.850 20.707 1.00 67.06 85 ARG A CA 1
ATOM 656 C C . ARG A 1 85 ? -29.927 -6.472 21.665 1.00 67.06 85 ARG A C 1
ATOM 658 O O . ARG A 1 85 ? -28.853 -5.898 21.807 1.00 67.06 85 ARG A O 1
ATOM 665 N N . GLN A 1 86 ? -30.266 -7.588 22.309 1.00 67.94 86 GLN A N 1
ATOM 666 C CA . GLN A 1 86 ? -29.342 -8.297 23.195 1.00 67.94 86 GLN A CA 1
ATOM 667 C C . GLN A 1 86 ? -28.155 -8.859 22.414 1.00 67.94 86 GLN A C 1
ATOM 669 O O . GLN A 1 86 ? -27.022 -8.557 22.772 1.00 67.94 86 GLN A O 1
ATOM 674 N N . ASP A 1 87 ? -28.396 -9.526 21.282 1.00 76.75 87 ASP A N 1
ATOM 675 C CA . ASP A 1 87 ? -27.316 -10.018 20.423 1.00 76.75 87 ASP A CA 1
ATOM 676 C C . ASP A 1 87 ? -26.363 -8.883 20.001 1.00 76.75 87 ASP A C 1
ATOM 678 O O . ASP A 1 87 ? -25.147 -9.022 20.058 1.00 76.75 87 ASP A O 1
ATOM 682 N N . LEU A 1 88 ? -26.893 -7.723 19.594 1.00 68.25 88 LEU A N 1
ATOM 683 C CA . LEU A 1 88 ? -26.071 -6.575 19.197 1.00 68.25 88 LEU A CA 1
ATOM 684 C C . LEU A 1 88 ? -25.295 -5.954 20.365 1.00 68.25 88 LEU A C 1
ATOM 686 O O . LEU A 1 88 ? -24.241 -5.364 20.130 1.00 68.25 88 LEU A O 1
ATOM 690 N N . LEU A 1 89 ? -25.809 -6.030 21.596 1.00 60.09 89 LEU A N 1
ATOM 691 C CA . LEU A 1 89 ? -25.070 -5.609 22.787 1.00 60.09 89 LEU A CA 1
ATOM 692 C C . LEU A 1 89 ? -23.921 -6.577 23.073 1.00 60.09 89 LEU A C 1
ATOM 694 O O . LEU A 1 89 ? -22.811 -6.114 23.311 1.00 60.09 89 LEU A O 1
ATOM 698 N N . GLU A 1 90 ? -24.162 -7.885 22.974 1.00 65.00 90 GLU A N 1
ATOM 699 C CA . GLU A 1 90 ? -23.130 -8.914 23.141 1.00 65.00 90 GLU A CA 1
ATOM 700 C C . GLU A 1 90 ? -22.043 -8.818 22.065 1.00 65.00 90 GLU A C 1
ATOM 702 O O . GLU A 1 90 ? -20.865 -8.865 22.391 1.00 65.00 90 GLU A O 1
ATOM 707 N N . VAL A 1 91 ? -22.407 -8.593 20.798 1.00 65.88 91 VAL A N 1
ATOM 708 C CA . VAL A 1 91 ? -21.426 -8.422 19.711 1.00 65.88 91 VAL A CA 1
ATOM 709 C C . VAL A 1 91 ? -20.605 -7.140 19.872 1.00 65.88 91 VAL A C 1
ATOM 711 O O . VAL A 1 91 ? -19.433 -7.121 19.515 1.00 65.88 91 VAL A O 1
ATOM 714 N N . LYS A 1 92 ? -21.199 -6.046 20.371 1.00 60.47 92 LYS A N 1
ATOM 715 C CA . LYS A 1 92 ? -20.492 -4.757 20.504 1.00 60.47 92 LYS A CA 1
ATOM 716 C C . LYS A 1 92 ? -19.665 -4.627 21.778 1.00 60.47 92 LYS A C 1
ATOM 718 O O . LYS A 1 92 ? -18.711 -3.857 21.782 1.00 60.47 92 LYS A O 1
ATOM 723 N N . TRP A 1 93 ? -20.086 -5.279 22.856 1.00 52.56 93 TRP A N 1
ATOM 724 C CA . TRP A 1 93 ? -19.587 -5.003 24.205 1.00 52.56 93 TRP A CA 1
ATOM 725 C C . TRP A 1 93 ? -19.298 -6.264 25.025 1.00 52.56 93 TRP A C 1
ATOM 727 O O . TRP A 1 93 ? -18.975 -6.144 26.204 1.00 52.56 93 TRP A O 1
ATOM 737 N N . GLY A 1 94 ? -19.460 -7.454 24.447 1.00 53.03 94 GLY A N 1
ATOM 738 C CA . GLY A 1 94 ? -19.215 -8.730 25.111 1.00 53.03 94 GLY A CA 1
ATOM 739 C C . GLY A 1 94 ? -17.965 -9.443 24.595 1.00 53.03 94 GLY A C 1
ATOM 740 O O . GLY A 1 94 ? -17.539 -9.253 23.462 1.00 53.03 94 GLY A O 1
ATOM 741 N N . ASP A 1 95 ? -17.425 -10.333 25.430 1.00 50.06 95 ASP A N 1
ATOM 742 C CA . ASP A 1 95 ? -16.221 -11.130 25.138 1.00 50.06 95 ASP A CA 1
ATOM 743 C C . ASP A 1 95 ? -16.542 -12.519 24.536 1.00 50.06 95 ASP A C 1
ATOM 745 O O . ASP A 1 95 ? -15.673 -13.384 24.424 1.00 50.06 95 ASP A O 1
ATOM 749 N N . SER A 1 96 ? -17.812 -12.796 24.212 1.00 50.38 96 SER A N 1
ATOM 750 C CA . SER A 1 96 ? -18.316 -14.147 23.910 1.00 50.38 96 SER A CA 1
ATOM 751 C C . SER A 1 96 ? -18.962 -14.255 22.526 1.00 50.38 96 SER A C 1
ATOM 753 O O . SER A 1 96 ? -19.703 -13.376 22.097 1.00 50.38 96 SER A O 1
ATOM 755 N N . LYS A 1 97 ? -18.739 -15.386 21.835 1.00 68.12 97 LYS A N 1
ATOM 756 C CA . LYS A 1 97 ? -19.484 -15.748 20.613 1.00 68.12 97 LYS A CA 1
ATOM 757 C C . LYS A 1 97 ? -20.970 -15.931 20.948 1.00 68.12 97 LYS A C 1
ATOM 759 O O . LYS A 1 97 ? -21.286 -16.621 21.915 1.00 68.12 97 LYS A O 1
ATOM 764 N N . LEU A 1 98 ? -21.865 -15.396 20.110 1.00 76.94 98 LEU A N 1
ATOM 765 C CA . LEU A 1 98 ? -23.319 -15.542 20.270 1.00 76.94 98 LEU A CA 1
ATOM 766 C C . LEU A 1 98 ? -23.715 -17.023 20.403 1.00 76.94 98 LEU A C 1
ATOM 768 O O . LEU A 1 98 ? -23.566 -17.815 19.467 1.00 76.94 98 LEU A O 1
ATOM 772 N N . THR A 1 99 ? -24.236 -17.406 21.567 1.00 75.56 99 THR A N 1
ATOM 773 C CA . THR A 1 99 ? -24.583 -18.804 21.869 1.00 75.56 99 THR A CA 1
ATOM 774 C C . THR A 1 99 ? -25.946 -19.185 21.286 1.00 75.56 99 THR A C 1
ATOM 776 O O . THR A 1 99 ? -26.066 -20.215 20.610 1.00 75.56 99 THR A O 1
ATOM 779 N N . ASN A 1 100 ? -26.947 -18.313 21.447 1.00 84.06 100 ASN A N 1
ATOM 780 C CA . ASN A 1 100 ? -28.312 -18.498 20.949 1.00 84.06 100 ASN A CA 1
ATOM 781 C C . ASN A 1 100 ? -28.833 -17.269 20.170 1.00 84.06 100 ASN A C 1
ATOM 783 O O . ASN A 1 100 ? -29.786 -16.629 20.611 1.00 84.06 100 ASN A O 1
ATOM 787 N N . PRO A 1 101 ? -28.223 -16.928 19.020 1.00 88.81 101 PRO A N 1
ATOM 788 C CA . PRO A 1 101 ? -28.602 -15.744 18.256 1.00 88.81 101 PRO A CA 1
ATOM 789 C C . PRO A 1 101 ? -30.032 -15.822 17.711 1.00 88.81 101 PRO A C 1
ATOM 791 O O . PRO A 1 101 ? -30.582 -16.909 17.490 1.00 88.81 101 PRO A O 1
ATOM 794 N N . VAL A 1 102 ? -30.602 -14.663 17.380 1.00 84.62 102 VAL A N 1
ATOM 795 C CA . VAL A 1 102 ? -31.993 -14.514 16.921 1.00 84.62 102 VAL A CA 1
ATOM 796 C C . VAL A 1 102 ? -32.362 -15.445 15.755 1.00 84.62 102 VAL A C 1
ATOM 798 O O . VAL A 1 102 ? -33.481 -15.952 15.697 1.00 84.62 102 VAL A O 1
ATOM 801 N N . TRP A 1 103 ? -31.436 -15.715 14.828 1.00 89.12 103 TRP A N 1
ATOM 802 C CA . TRP A 1 103 ? -31.682 -16.595 13.679 1.00 89.12 103 TRP A CA 1
ATOM 803 C C . TRP A 1 103 ? -31.730 -18.077 14.057 1.00 89.12 103 TRP A C 1
ATOM 805 O O . TRP A 1 103 ? -32.375 -18.846 13.350 1.00 89.12 103 TRP A O 1
ATOM 815 N N . LYS A 1 104 ? -31.118 -18.490 15.175 1.00 89.75 104 LYS A N 1
ATOM 816 C CA . LYS A 1 104 ? -31.325 -19.832 15.745 1.00 89.75 104 LYS A CA 1
ATOM 817 C C . LYS A 1 104 ? -32.639 -19.905 16.518 1.00 89.75 104 LYS A C 1
ATOM 819 O O . LYS A 1 104 ? -33.360 -20.887 16.391 1.00 89.75 104 LYS A O 1
ATOM 824 N N . GLN A 1 105 ? -32.963 -18.863 17.284 1.00 85.50 105 GLN A N 1
ATOM 825 C CA . GLN A 1 105 ? -34.149 -18.849 18.141 1.00 85.50 105 GLN A CA 1
ATOM 826 C C . GLN A 1 105 ? -35.463 -18.703 17.355 1.00 85.50 105 GLN A C 1
ATOM 828 O O . GLN A 1 105 ? -36.456 -19.351 17.676 1.00 85.50 105 GLN A O 1
ATOM 833 N N . TYR A 1 106 ? -35.482 -17.848 16.331 1.00 79.69 106 TYR A N 1
ATOM 834 C CA . TYR A 1 106 ? -36.702 -17.472 15.606 1.00 79.69 106 TYR A CA 1
ATOM 835 C C . TYR A 1 106 ? -36.691 -17.878 14.126 1.00 79.69 106 TYR A C 1
ATOM 837 O O . TYR A 1 106 ? -37.718 -17.748 13.451 1.00 79.69 106 TYR A O 1
ATOM 845 N N . GLY A 1 107 ? -35.564 -18.381 13.611 1.00 81.00 107 GLY A N 1
ATOM 846 C CA . GLY A 1 107 ? -35.434 -18.824 12.224 1.00 81.00 107 GLY A CA 1
ATOM 847 C C . GLY A 1 107 ? -35.841 -17.739 11.227 1.00 81.00 107 GLY A C 1
ATOM 848 O O . GLY A 1 107 ? -35.519 -16.560 11.383 1.00 81.00 107 GLY A O 1
ATOM 849 N N . ALA A 1 108 ? -36.620 -18.135 10.220 1.00 76.12 108 ALA A N 1
ATOM 850 C CA . ALA A 1 108 ? -37.128 -17.262 9.162 1.00 76.12 108 ALA A CA 1
ATOM 851 C C . ALA A 1 108 ? -37.845 -15.997 9.668 1.00 76.12 108 ALA A C 1
ATOM 853 O O . ALA A 1 108 ? -37.823 -14.966 8.997 1.00 76.12 108 ALA A O 1
ATOM 854 N N . LYS A 1 109 ? -38.457 -16.049 10.861 1.00 72.38 109 LYS A N 1
ATOM 855 C CA . LYS A 1 109 ? -39.186 -14.910 11.443 1.00 72.38 109 LYS A CA 1
ATOM 856 C C . LYS A 1 109 ? -38.267 -13.723 11.738 1.00 72.38 109 LYS A C 1
ATOM 858 O O . LYS A 1 109 ? -38.731 -12.590 11.750 1.00 72.38 109 LYS A O 1
ATOM 863 N N . ALA A 1 110 ? -36.970 -13.962 11.935 1.00 78.31 110 ALA A N 1
ATOM 864 C CA . ALA A 1 110 ? -35.987 -12.905 12.149 1.00 78.31 110 ALA A CA 1
ATOM 865 C C . ALA A 1 110 ? -35.578 -12.181 10.852 1.00 78.31 110 ALA A C 1
ATOM 867 O O . ALA A 1 110 ? -35.032 -11.080 10.919 1.00 78.31 110 ALA A O 1
ATOM 868 N N . TYR A 1 111 ? -35.846 -12.763 9.673 1.00 79.50 111 TYR A N 1
ATOM 869 C CA . TYR A 1 111 ? -35.323 -12.275 8.394 1.00 79.50 111 TYR A CA 1
ATOM 870 C C . TYR A 1 111 ? -35.612 -10.789 8.113 1.00 79.50 111 TYR A C 1
ATOM 872 O O . TYR A 1 111 ? -34.672 -10.102 7.725 1.00 79.50 111 TYR A O 1
ATOM 880 N N . PRO A 1 112 ? -36.823 -10.234 8.342 1.00 77.19 112 PRO A N 1
ATOM 881 C CA . PRO A 1 112 ? -37.076 -8.815 8.066 1.00 77.19 112 PRO A CA 1
ATOM 882 C C . PRO A 1 112 ? -36.178 -7.861 8.866 1.00 77.19 112 PRO A C 1
ATOM 884 O O . PRO A 1 112 ? -35.731 -6.845 8.337 1.00 77.19 112 PRO A O 1
ATOM 887 N N . LEU A 1 113 ? -35.866 -8.201 10.122 1.00 73.81 113 LEU A N 1
ATOM 888 C CA . LEU A 1 113 ? -34.951 -7.413 10.950 1.00 73.81 113 LEU A CA 1
ATOM 889 C C . LEU A 1 113 ? -33.494 -7.635 10.534 1.00 73.81 113 LEU A C 1
ATOM 891 O O . LEU A 1 113 ? -32.737 -6.674 10.445 1.00 73.81 113 LEU A O 1
ATOM 895 N N . LEU A 1 114 ? -33.101 -8.871 10.223 1.00 85.25 114 LEU A N 1
ATOM 896 C CA . LEU A 1 114 ? -31.745 -9.176 9.749 1.00 85.25 114 LEU A CA 1
ATOM 897 C C . LEU A 1 114 ? -31.430 -8.479 8.421 1.00 85.25 114 LEU A C 1
ATOM 899 O O . LEU A 1 114 ? -30.365 -7.891 8.271 1.00 85.25 114 LEU A O 1
ATOM 903 N N . GLU A 1 115 ? -32.385 -8.472 7.495 1.00 84.31 115 GLU A N 1
ATOM 904 C CA . GLU A 1 115 ? -32.341 -7.744 6.227 1.00 84.31 115 GLU A CA 1
ATOM 905 C C . GLU A 1 115 ? -32.178 -6.237 6.446 1.00 84.31 115 GLU A C 1
ATOM 907 O O . GLU A 1 115 ? -31.332 -5.609 5.807 1.00 84.31 115 GLU A O 1
ATOM 912 N N . TYR A 1 116 ? -32.935 -5.666 7.383 1.00 79.69 116 TYR A N 1
ATOM 913 C CA . TYR A 1 116 ? -32.804 -4.263 7.761 1.00 79.69 116 TYR A CA 1
ATOM 914 C C . TYR A 1 116 ? -31.404 -3.948 8.305 1.00 79.69 116 TYR A C 1
ATOM 916 O O . TYR A 1 116 ? -30.758 -2.998 7.859 1.00 79.69 116 TYR A O 1
ATOM 924 N N . TYR A 1 117 ? -30.898 -4.759 9.238 1.00 80.75 117 TYR A N 1
ATOM 925 C CA . TYR A 1 117 ? -29.577 -4.542 9.828 1.00 80.75 117 TYR A CA 1
ATOM 926 C C . TYR A 1 117 ? -28.439 -4.779 8.836 1.00 80.75 117 TYR A C 1
ATOM 928 O O . TYR A 1 117 ? -27.474 -4.020 8.857 1.00 80.75 117 TYR A O 1
ATOM 936 N N . ALA A 1 118 ? -28.587 -5.719 7.900 1.00 87.25 118 ALA A N 1
ATOM 937 C CA . ALA A 1 118 ? -27.626 -5.961 6.825 1.00 87.25 118 ALA A CA 1
ATOM 938 C C . ALA A 1 118 ? -27.467 -4.765 5.874 1.00 87.25 118 ALA A C 1
ATOM 940 O O . ALA A 1 118 ? -26.497 -4.704 5.130 1.00 87.25 118 ALA A O 1
ATOM 941 N N . ARG A 1 119 ? -28.388 -3.796 5.899 1.00 80.19 119 ARG A N 1
ATOM 942 C CA . ARG A 1 119 ? -28.279 -2.523 5.170 1.00 80.19 119 ARG A CA 1
ATOM 943 C C . ARG A 1 119 ? -27.735 -1.369 6.008 1.00 80.19 119 ARG A C 1
ATOM 945 O O . ARG A 1 119 ? -27.657 -0.240 5.524 1.00 80.19 119 ARG A O 1
ATOM 952 N N . SER A 1 120 ? -27.423 -1.601 7.279 1.00 73.81 120 SER A N 1
ATOM 953 C CA . SER A 1 120 ? -26.967 -0.532 8.161 1.00 73.81 120 SER A CA 1
ATOM 954 C C . SER A 1 120 ? -25.649 0.061 7.667 1.00 73.81 120 SER A C 1
ATOM 956 O O . SER A 1 120 ? -24.809 -0.645 7.117 1.00 73.81 120 SER A O 1
ATOM 958 N N . ARG A 1 121 ? -25.445 1.361 7.905 1.00 68.19 121 ARG A N 1
ATOM 959 C CA . ARG A 1 121 ? -24.135 2.012 7.724 1.00 68.19 121 ARG A CA 1
ATOM 960 C C . ARG A 1 121 ? -23.161 1.714 8.869 1.00 68.19 121 ARG A C 1
ATOM 962 O O . ARG A 1 121 ? -21.980 2.004 8.755 1.00 68.19 121 ARG A O 1
ATOM 969 N N . ASP A 1 122 ? -23.659 1.175 9.979 1.00 68.44 122 ASP A N 1
ATOM 970 C CA . ASP A 1 122 ? -22.841 0.719 11.102 1.00 68.44 122 ASP A CA 1
ATOM 971 C C . ASP A 1 122 ? -22.301 -0.678 10.781 1.00 68.44 122 ASP A C 1
ATOM 973 O O . ASP A 1 122 ? -23.088 -1.616 10.647 1.00 68.44 122 ASP A O 1
ATOM 977 N N . ALA A 1 123 ? -20.978 -0.805 10.648 1.00 68.69 123 ALA A N 1
ATOM 978 C CA . ALA A 1 123 ? -20.319 -2.034 10.199 1.00 68.69 123 ALA A CA 1
ATOM 979 C C . ALA A 1 123 ? -20.683 -3.257 11.057 1.00 68.69 123 ALA A C 1
ATOM 981 O O . ALA A 1 123 ? -20.944 -4.330 10.524 1.00 68.69 123 ALA A O 1
ATOM 982 N N . VAL A 1 124 ? -20.805 -3.083 12.376 1.00 69.31 124 VAL A N 1
ATOM 983 C CA . VAL A 1 124 ? -21.166 -4.173 13.294 1.00 69.31 124 VAL A CA 1
ATOM 984 C C . VAL A 1 124 ? -22.605 -4.641 13.070 1.00 69.31 124 VAL A C 1
ATOM 986 O O . VAL A 1 124 ? -22.866 -5.838 12.974 1.00 69.31 124 VAL A O 1
ATOM 989 N N . ARG A 1 125 ? -23.563 -3.714 12.939 1.00 76.75 125 ARG A N 1
ATOM 990 C CA . ARG A 1 125 ? -24.959 -4.059 12.607 1.00 76.75 125 ARG A CA 1
ATOM 991 C C . ARG A 1 125 ? -25.073 -4.707 11.230 1.00 76.75 125 ARG A C 1
ATOM 993 O O . ARG A 1 125 ? -25.860 -5.635 11.057 1.00 76.75 125 ARG A O 1
ATOM 1000 N N . GLN A 1 126 ? -24.289 -4.218 10.278 1.00 82.38 126 GLN A N 1
ATOM 1001 C CA . GLN A 1 126 ? -24.230 -4.728 8.916 1.00 82.38 126 GLN A CA 1
ATOM 1002 C C . GLN A 1 126 ? -23.733 -6.180 8.885 1.00 82.38 126 GLN A C 1
ATOM 1004 O O . GLN A 1 126 ? -24.419 -7.056 8.353 1.00 82.38 126 GLN A O 1
ATOM 1009 N N . ALA A 1 127 ? -22.603 -6.448 9.542 1.00 84.25 127 ALA A N 1
ATOM 1010 C CA . ALA A 1 127 ? -22.041 -7.782 9.709 1.00 84.25 127 ALA A CA 1
ATOM 1011 C C . ALA A 1 127 ? -22.992 -8.719 10.465 1.00 84.25 127 ALA A C 1
ATOM 1013 O O . ALA A 1 127 ? -23.179 -9.866 10.058 1.00 84.25 127 ALA A O 1
ATOM 1014 N N . TYR A 1 128 ? -23.662 -8.228 11.512 1.00 86.31 128 TYR A N 1
ATOM 1015 C CA . TYR A 1 128 ? -24.675 -8.981 12.254 1.00 86.31 128 TYR A CA 1
ATOM 1016 C C . TYR A 1 128 ? -25.853 -9.414 11.379 1.00 86.31 128 TYR A C 1
ATOM 1018 O O . TYR A 1 128 ? -26.190 -10.599 11.333 1.00 86.31 128 TYR A O 1
ATOM 1026 N N . GLY A 1 129 ? -26.450 -8.476 10.639 1.00 88.94 129 GLY A N 1
ATOM 1027 C CA . GLY A 1 129 ? -27.551 -8.782 9.731 1.00 88.94 129 GLY A CA 1
ATOM 1028 C C . GLY A 1 129 ? -27.147 -9.796 8.660 1.00 88.94 129 GLY A C 1
ATOM 1029 O O . GLY A 1 129 ? -27.874 -10.762 8.422 1.00 88.94 129 GLY A O 1
ATOM 1030 N N . MET A 1 130 ? -25.959 -9.624 8.067 1.00 91.69 130 MET A N 1
ATOM 1031 C CA . MET A 1 130 ? -25.449 -10.551 7.057 1.00 91.69 130 MET A CA 1
ATOM 1032 C C . MET A 1 130 ? -25.164 -11.940 7.634 1.00 91.69 130 MET A C 1
ATOM 1034 O O . MET A 1 130 ? -25.583 -12.936 7.049 1.00 91.69 130 MET A O 1
ATOM 1038 N N . THR A 1 131 ? -24.520 -12.022 8.800 1.00 90.94 131 THR A N 1
ATOM 1039 C CA . THR A 1 131 ? -24.253 -13.293 9.496 1.00 90.94 131 THR A CA 1
ATOM 1040 C C . THR A 1 131 ? -25.550 -14.052 9.748 1.00 90.94 131 THR A C 1
ATOM 1042 O O . THR A 1 131 ? -25.628 -15.258 9.502 1.00 90.94 131 THR A O 1
ATOM 1045 N N . GLY A 1 132 ? -26.600 -13.346 10.174 1.00 90.75 132 GLY A N 1
ATOM 1046 C CA . GLY A 1 132 ? -27.912 -13.943 10.372 1.00 90.75 132 GLY A CA 1
ATOM 1047 C C . GLY A 1 132 ? -28.553 -14.440 9.080 1.00 90.75 132 GLY A C 1
ATOM 1048 O O . GLY A 1 132 ? -29.011 -15.577 9.038 1.00 90.75 132 GLY A O 1
ATOM 1049 N N . ILE A 1 133 ? -28.549 -13.642 8.009 1.00 91.38 133 ILE A N 1
ATOM 1050 C CA . ILE A 1 133 ? -29.096 -14.051 6.702 1.00 91.38 133 ILE A CA 1
ATOM 1051 C C . ILE A 1 133 ? -28.369 -15.280 6.152 1.00 91.38 133 ILE A C 1
ATOM 1053 O O . ILE A 1 133 ? -29.015 -16.238 5.729 1.00 91.38 133 ILE A O 1
ATOM 1057 N N . ARG A 1 134 ? -27.036 -15.268 6.200 1.00 92.31 134 ARG A N 1
ATOM 1058 C CA . ARG A 1 134 ? -26.176 -16.384 5.789 1.00 92.31 134 ARG A CA 1
ATOM 1059 C C . ARG A 1 134 ? -26.447 -17.645 6.612 1.00 92.31 134 ARG A C 1
ATOM 1061 O O . ARG A 1 134 ? -26.594 -18.727 6.052 1.00 92.31 134 ARG A O 1
ATOM 1068 N N . SER A 1 135 ? -26.661 -17.492 7.921 1.00 91.38 135 SER A N 1
ATOM 1069 C CA . SER A 1 135 ? -27.036 -18.594 8.821 1.00 91.38 135 SER A CA 1
ATOM 1070 C C . SER A 1 135 ? -28.432 -19.170 8.554 1.00 91.38 135 SER A C 1
ATOM 1072 O O . SER A 1 135 ? -28.663 -20.345 8.829 1.00 91.38 135 SER A O 1
ATOM 1074 N N . LEU A 1 136 ? -29.370 -18.376 8.022 1.00 85.00 136 LEU A N 1
ATOM 1075 C CA . LEU A 1 136 ? -30.683 -18.870 7.582 1.00 85.00 136 LEU A CA 1
ATOM 1076 C C . LEU A 1 136 ? -30.598 -19.672 6.270 1.00 85.00 136 LEU A C 1
ATOM 1078 O O . LEU A 1 136 ? -31.493 -20.466 5.971 1.00 85.00 136 LEU A O 1
ATOM 1082 N N . GLY A 1 137 ? -29.527 -19.486 5.496 1.00 86.19 137 GLY A N 1
ATOM 1083 C CA . GLY A 1 137 ? -29.203 -20.280 4.318 1.00 86.19 137 GLY A CA 1
ATOM 1084 C C . GLY A 1 137 ? -29.857 -19.822 3.011 1.00 86.19 137 GLY A C 1
ATOM 1085 O O . GLY A 1 137 ? -30.413 -18.729 2.873 1.00 86.19 137 GLY A O 1
ATOM 1086 N N . LYS A 1 138 ? -29.771 -20.708 2.014 1.00 81.31 138 LYS A N 1
ATOM 1087 C CA . LYS A 1 138 ? -29.823 -20.382 0.584 1.00 81.31 138 LYS A CA 1
ATOM 1088 C C . LYS A 1 138 ? -31.113 -19.770 0.015 1.00 81.31 138 LYS A C 1
ATOM 1090 O O . LYS A 1 138 ? -30.990 -19.012 -0.949 1.00 81.31 138 LYS A O 1
ATOM 1095 N N . PRO A 1 139 ? -32.337 -19.964 0.548 1.00 84.19 139 PRO A N 1
ATOM 1096 C CA . PRO A 1 139 ? -33.443 -19.152 0.048 1.00 84.19 139 PRO A CA 1
ATOM 1097 C C . PRO A 1 139 ? -33.311 -17.683 0.492 1.00 84.19 139 PRO A C 1
ATOM 1099 O O . PRO A 1 139 ? -33.657 -16.783 -0.271 1.00 84.19 139 PRO A O 1
ATOM 1102 N N . TYR A 1 140 ? -32.756 -17.421 1.678 1.00 86.19 140 TYR A N 1
ATOM 1103 C CA . TYR A 1 140 ? -32.681 -16.084 2.275 1.00 86.19 140 TYR A CA 1
ATOM 1104 C C . TYR A 1 140 ? -31.500 -15.267 1.755 1.00 86.19 140 TYR A C 1
ATOM 1106 O O . TYR A 1 140 ? -31.659 -14.080 1.483 1.00 86.19 140 TYR A O 1
ATOM 1114 N N . THR A 1 141 ? -30.341 -15.890 1.543 1.00 88.88 141 THR A N 1
ATOM 1115 C CA . THR A 1 141 ? -29.174 -15.242 0.919 1.00 88.88 141 THR A CA 1
ATOM 1116 C C . THR A 1 141 ? -29.467 -14.848 -0.530 1.00 88.88 141 THR A C 1
ATOM 1118 O O . THR A 1 141 ? -29.234 -13.705 -0.921 1.00 88.88 141 THR A O 1
ATOM 1121 N N . THR A 1 142 ? -30.074 -15.749 -1.311 1.00 86.25 142 THR A N 1
ATOM 1122 C CA . THR A 1 142 ? -30.482 -15.479 -2.701 1.00 86.25 142 THR A CA 1
ATOM 1123 C C . THR A 1 142 ? -31.522 -14.356 -2.771 1.00 86.25 142 THR A C 1
ATOM 1125 O O . THR A 1 142 ? -31.450 -13.471 -3.631 1.00 86.25 142 THR A O 1
ATOM 1128 N N . LEU A 1 143 ? -32.493 -14.364 -1.850 1.00 83.62 143 LEU A N 1
ATOM 1129 C CA . LEU A 1 143 ? -33.504 -13.314 -1.729 1.00 83.62 143 LEU A CA 1
ATOM 1130 C C . LEU A 1 143 ? -32.870 -11.962 -1.388 1.00 83.62 143 LEU A C 1
ATOM 1132 O O . LEU A 1 143 ? -33.191 -10.956 -2.023 1.00 83.62 143 LEU A O 1
ATOM 1136 N N . TRP A 1 144 ? -31.969 -11.944 -0.408 1.00 90.88 144 TRP A N 1
ATOM 1137 C CA . TRP A 1 144 ? -31.257 -10.744 0.004 1.00 90.88 144 TRP A CA 1
ATOM 1138 C C . TRP A 1 144 ? -30.436 -10.163 -1.151 1.00 90.88 144 TRP A C 1
ATOM 1140 O O . TRP A 1 144 ? -30.598 -8.986 -1.467 1.00 90.88 144 TRP A O 1
ATOM 1150 N N . LEU A 1 145 ? -29.649 -10.991 -1.849 1.00 91.25 145 LEU A N 1
ATOM 1151 C CA . LEU A 1 145 ? -28.831 -10.553 -2.982 1.00 91.25 145 LEU A CA 1
ATOM 1152 C C . LEU A 1 145 ? -29.697 -9.986 -4.109 1.00 91.25 145 LEU A C 1
ATOM 1154 O O . LEU A 1 145 ? -29.383 -8.934 -4.658 1.00 91.25 145 LEU A O 1
ATOM 1158 N N . THR A 1 146 ? -30.826 -10.634 -4.412 1.00 87.88 146 THR A N 1
ATOM 1159 C CA . THR A 1 146 ? -31.776 -10.135 -5.417 1.00 87.88 146 THR A CA 1
ATOM 1160 C C . THR A 1 146 ? -32.261 -8.727 -5.066 1.00 87.88 146 THR A C 1
ATOM 1162 O O . THR A 1 146 ? -32.214 -7.838 -5.915 1.00 87.88 146 THR A O 1
ATOM 1165 N N . LYS A 1 147 ? -32.681 -8.502 -3.813 1.00 84.75 147 LYS A N 1
ATOM 1166 C CA . LYS A 1 147 ? -33.120 -7.177 -3.346 1.00 84.75 147 LYS A CA 1
ATOM 1167 C C . LYS A 1 147 ? -31.976 -6.169 -3.350 1.00 84.75 147 LYS A C 1
ATOM 1169 O O . LYS A 1 147 ? -32.174 -5.017 -3.720 1.00 84.75 147 LYS A O 1
ATOM 1174 N N . GLN A 1 148 ? -30.779 -6.589 -2.955 1.00 88.69 148 GLN A N 1
ATOM 1175 C CA . GLN A 1 148 ? -29.624 -5.709 -2.903 1.00 88.69 148 GLN A CA 1
ATOM 1176 C C . GLN A 1 148 ? -29.230 -5.205 -4.295 1.00 88.69 148 GLN A C 1
ATOM 1178 O O . GLN A 1 148 ? -29.020 -4.006 -4.472 1.00 88.69 148 GLN A O 1
ATOM 1183 N N . VAL A 1 149 ? -29.251 -6.087 -5.296 1.00 89.56 149 VAL A N 1
ATOM 1184 C CA . VAL A 1 149 ? -28.974 -5.726 -6.691 1.00 89.56 149 VAL A CA 1
ATOM 1185 C C . VAL A 1 149 ? -29.983 -4.702 -7.243 1.00 89.56 149 VAL A C 1
ATOM 1187 O O . VAL A 1 149 ? -29.641 -3.858 -8.074 1.00 89.56 149 VAL A O 1
ATOM 1190 N N . GLN A 1 150 ? -31.229 -4.720 -6.759 1.00 86.94 150 GLN A N 1
ATOM 1191 C CA . GLN A 1 150 ? -32.279 -3.777 -7.171 1.00 86.94 150 GLN A CA 1
ATOM 1192 C C . GLN A 1 150 ? -32.117 -2.371 -6.578 1.00 86.94 150 GLN A C 1
ATOM 1194 O O . GLN A 1 150 ? -32.630 -1.410 -7.145 1.00 86.94 150 GLN A O 1
ATOM 1199 N N . ARG A 1 151 ? -31.418 -2.229 -5.447 1.00 80.62 151 ARG A N 1
ATOM 1200 C CA . ARG A 1 151 ? -31.420 -1.000 -4.635 1.00 80.62 151 ARG A CA 1
ATOM 1201 C C . ARG A 1 151 ? -30.481 0.102 -5.101 1.00 80.62 151 ARG A C 1
ATOM 1203 O O . ARG A 1 151 ? -30.555 1.192 -4.542 1.00 80.62 151 ARG A O 1
ATOM 1210 N N . ARG A 1 152 ? -29.591 -0.172 -6.061 1.00 75.12 152 ARG A N 1
ATOM 1211 C CA . ARG A 1 152 ? -28.581 0.793 -6.553 1.00 75.12 152 ARG A CA 1
ATOM 1212 C C . ARG A 1 152 ? -27.798 1.463 -5.411 1.00 75.12 152 ARG A C 1
ATOM 1214 O O . ARG A 1 152 ? -27.521 2.656 -5.436 1.00 75.12 152 ARG A O 1
ATOM 1221 N N . SER A 1 153 ? -27.500 0.696 -4.361 1.00 75.12 153 SER A N 1
ATOM 1222 C CA . SER A 1 153 ? -26.867 1.202 -3.141 1.00 75.12 153 SER A CA 1
ATOM 1223 C C . SER A 1 153 ? -25.376 0.870 -3.106 1.00 75.12 153 SER A C 1
ATOM 1225 O O . SER A 1 153 ? -24.954 -0.173 -3.603 1.00 75.12 153 SER A O 1
ATOM 1227 N N . ALA A 1 154 ? -24.593 1.741 -2.471 1.00 68.25 154 ALA A N 1
ATOM 1228 C CA . ALA A 1 154 ? -23.188 1.506 -2.124 1.00 68.25 154 ALA A CA 1
ATOM 1229 C C . ALA A 1 154 ? -23.019 0.614 -0.878 1.00 68.25 154 ALA A C 1
ATOM 1231 O O . ALA A 1 154 ? -21.911 0.227 -0.533 1.00 68.25 154 ALA A O 1
ATOM 1232 N N . THR A 1 155 ? -24.111 0.325 -0.164 1.00 69.12 155 THR A N 1
ATOM 1233 C CA . THR A 1 155 ? -24.096 -0.452 1.080 1.00 69.12 155 THR A CA 1
ATOM 1234 C C . THR A 1 155 ? -25.040 -1.647 0.990 1.00 69.12 155 THR A C 1
ATOM 1236 O O . THR A 1 155 ? -26.162 -1.461 0.508 1.00 69.12 155 THR A O 1
ATOM 1239 N N . PRO A 1 156 ? -24.669 -2.819 1.530 1.00 71.88 156 PRO A N 1
ATOM 1240 C CA . PRO A 1 156 ? -23.477 -3.039 2.348 1.00 71.88 156 PRO A CA 1
ATOM 1241 C C . PRO A 1 156 ? -22.197 -3.309 1.558 1.00 71.88 156 PRO A C 1
ATOM 1243 O O . PRO A 1 156 ? -22.250 -3.447 0.341 1.00 71.88 156 PRO A O 1
ATOM 1246 N N . ASP A 1 157 ? -21.072 -3.380 2.273 1.00 71.88 157 ASP A N 1
ATOM 1247 C CA . ASP A 1 157 ? -19.776 -3.765 1.708 1.00 71.88 157 ASP A CA 1
ATOM 1248 C C . ASP A 1 157 ? -19.853 -5.174 1.091 1.00 71.88 157 ASP A C 1
ATOM 1250 O O . ASP A 1 157 ? -20.387 -6.112 1.698 1.00 71.88 157 ASP A O 1
ATOM 1254 N N . PHE A 1 158 ? -19.322 -5.323 -0.125 1.00 81.19 158 PHE A N 1
ATOM 1255 C CA . PHE A 1 158 ? -19.307 -6.590 -0.848 1.00 81.19 158 PHE A CA 1
ATOM 1256 C C . PHE A 1 158 ? -18.478 -7.670 -0.136 1.00 81.19 158 PHE A C 1
ATOM 1258 O O . PHE A 1 158 ? -18.803 -8.856 -0.230 1.00 81.19 158 PHE A O 1
ATOM 1265 N N . TYR A 1 159 ? -17.461 -7.280 0.639 1.00 79.00 159 TYR A N 1
ATOM 1266 C CA . TYR A 1 159 ? -16.641 -8.196 1.436 1.00 79.00 159 TYR A CA 1
ATOM 1267 C C . TYR A 1 159 ? -17.477 -9.088 2.378 1.00 79.00 159 TYR A C 1
ATOM 1269 O O . TYR A 1 159 ? -17.113 -10.237 2.636 1.00 79.00 159 TYR A O 1
ATOM 1277 N N . LEU A 1 160 ? -18.649 -8.631 2.834 1.00 83.75 160 LEU A N 1
ATOM 1278 C CA . LEU A 1 160 ? -19.520 -9.428 3.707 1.00 83.75 160 LEU A CA 1
ATOM 1279 C C . LEU A 1 160 ? -20.052 -10.713 3.048 1.00 83.75 160 LEU A C 1
ATOM 1281 O O . LEU A 1 160 ? -20.454 -11.652 3.746 1.00 83.75 160 LEU A O 1
ATOM 1285 N N . LEU A 1 161 ? -20.061 -10.764 1.714 1.00 86.69 161 LEU A N 1
ATOM 1286 C CA . LEU A 1 161 ? -20.435 -11.954 0.954 1.00 86.69 161 LEU A CA 1
ATOM 1287 C C . LEU A 1 161 ? -19.253 -12.920 0.848 1.00 86.69 161 LEU A C 1
ATOM 1289 O O . LEU A 1 161 ? -19.453 -14.129 0.924 1.00 86.69 161 LEU A O 1
ATOM 1293 N N . THR A 1 162 ? -18.035 -12.400 0.685 1.00 81.44 162 THR A N 1
ATOM 1294 C CA . THR A 1 162 ? -16.829 -13.187 0.376 1.00 81.44 162 THR A CA 1
ATOM 1295 C C . THR A 1 162 ? -16.038 -13.626 1.616 1.00 81.44 162 THR A C 1
ATOM 1297 O O . THR A 1 162 ? -15.243 -14.567 1.533 1.00 81.44 162 THR A O 1
ATOM 1300 N N . GLY A 1 163 ? -16.264 -12.996 2.773 1.00 77.62 163 GLY A N 1
ATOM 1301 C CA . GLY A 1 163 ? -15.660 -13.371 4.056 1.00 77.62 163 GLY A CA 1
ATOM 1302 C C . GLY A 1 163 ? -16.171 -14.705 4.623 1.00 77.62 163 GLY A C 1
ATOM 1303 O O . GLY A 1 163 ? -17.258 -15.183 4.269 1.00 77.62 163 GLY A O 1
ATOM 1304 N N . LYS A 1 164 ? -15.401 -15.313 5.535 1.00 78.62 164 LYS A N 1
ATOM 1305 C CA . LYS A 1 164 ? -15.813 -16.523 6.268 1.00 78.62 164 LYS A CA 1
ATOM 1306 C C . LYS A 1 164 ? -16.942 -16.205 7.251 1.00 78.62 164 LYS A C 1
ATOM 1308 O O . LYS A 1 164 ? -16.873 -15.251 8.017 1.00 78.62 164 LYS A O 1
ATOM 1313 N N . LEU A 1 165 ? -17.995 -17.025 7.241 1.00 78.12 165 LEU A N 1
ATOM 1314 C CA . LEU A 1 165 ? -19.202 -16.794 8.044 1.00 78.12 165 LEU A CA 1
ATOM 1315 C C . LEU A 1 165 ? -18.920 -16.733 9.556 1.00 78.12 165 LEU A C 1
ATOM 1317 O O . LEU A 1 165 ? -19.510 -15.923 10.263 1.00 78.12 165 LEU A O 1
ATOM 1321 N N . ASP A 1 166 ? -18.027 -17.584 10.057 1.00 72.06 166 ASP A N 1
ATOM 1322 C CA . ASP A 1 166 ? -17.683 -17.693 11.477 1.00 72.06 166 ASP A CA 1
ATOM 1323 C C . ASP A 1 166 ? -16.780 -16.560 11.985 1.00 72.06 166 ASP A C 1
ATOM 1325 O O . ASP A 1 166 ? -16.643 -16.390 13.201 1.00 72.06 166 ASP A O 1
ATOM 1329 N N . THR A 1 167 ? -16.209 -15.772 11.072 1.00 70.56 167 THR A N 1
ATOM 1330 C CA . THR A 1 167 ? -15.341 -14.632 11.381 1.00 70.56 167 THR A CA 1
ATOM 1331 C C . THR A 1 167 ? -15.977 -13.282 11.052 1.00 70.56 167 THR A C 1
ATOM 1333 O O . THR A 1 167 ? -15.433 -12.265 11.466 1.00 70.56 167 THR A O 1
ATOM 1336 N N . LEU A 1 168 ? -17.149 -13.239 10.400 1.00 73.06 168 LEU A N 1
ATOM 1337 C CA . LEU A 1 168 ? -17.845 -11.987 10.056 1.00 73.06 168 LEU A CA 1
ATOM 1338 C C . LEU A 1 168 ? -18.155 -11.091 11.266 1.00 73.06 168 LEU A C 1
ATOM 1340 O O . LEU A 1 168 ? -18.234 -9.876 11.122 1.00 73.06 168 LEU A O 1
ATOM 1344 N N . LEU A 1 169 ? -18.368 -11.681 12.445 1.00 74.19 169 LEU A N 1
ATOM 1345 C CA . LEU A 1 169 ? -18.622 -10.944 13.689 1.00 74.19 169 LEU A CA 1
ATOM 1346 C C . LEU A 1 169 ? -17.341 -10.583 14.459 1.00 74.19 169 LEU A C 1
ATOM 1348 O O . LEU A 1 169 ? -17.436 -9.957 15.510 1.00 74.19 169 LEU A O 1
ATOM 1352 N N . LEU A 1 170 ? -16.167 -11.002 13.980 1.00 64.06 170 LEU A N 1
ATOM 1353 C CA . LEU A 1 170 ? -14.871 -10.706 14.589 1.00 64.06 170 LEU A CA 1
ATOM 1354 C C . LEU A 1 170 ? -14.244 -9.487 13.896 1.00 64.06 170 LEU A C 1
ATOM 1356 O O . LEU A 1 170 ? -14.433 -9.286 12.698 1.00 64.06 170 LEU A O 1
ATOM 1360 N N . GLU A 1 171 ? -13.458 -8.692 14.627 1.00 50.19 171 GLU A N 1
ATOM 1361 C CA . GLU A 1 171 ? -12.838 -7.454 14.111 1.00 50.19 171 GLU A CA 1
ATOM 1362 C C . GLU A 1 171 ? -11.892 -7.670 12.911 1.00 50.19 171 GLU A C 1
ATOM 1364 O O . GLU A 1 171 ? -11.571 -6.723 12.197 1.00 50.19 171 GLU A O 1
ATOM 1369 N N . SER A 1 172 ? -11.466 -8.909 12.656 1.00 50.41 172 SER A N 1
ATOM 1370 C CA . SER A 1 172 ? -10.472 -9.269 11.642 1.00 50.41 172 SER A CA 1
ATOM 1371 C C . SER A 1 172 ? -10.979 -10.336 10.667 1.00 50.41 172 SER A C 1
ATOM 1373 O O . SER A 1 172 ? -10.266 -11.303 10.406 1.00 50.41 172 SER A O 1
ATOM 1375 N N . GLY A 1 173 ? -12.226 -10.237 10.202 1.00 49.94 173 GLY A N 1
ATOM 1376 C CA . GLY A 1 173 ? -12.844 -11.293 9.403 1.00 49.94 173 GLY A CA 1
ATOM 1377 C C . GLY A 1 173 ? -11.929 -11.842 8.290 1.00 49.94 173 GLY A C 1
ATOM 1378 O O . GLY A 1 173 ? -11.485 -11.129 7.385 1.00 49.94 173 GLY A O 1
ATOM 1379 N N . ASP A 1 174 ? -11.626 -13.133 8.365 1.00 55.69 174 ASP A N 1
ATOM 1380 C CA . ASP A 1 174 ? -10.771 -13.802 7.389 1.00 55.69 174 ASP A CA 1
ATOM 1381 C C . ASP A 1 174 ? -11.500 -14.027 6.055 1.00 55.69 174 ASP A C 1
ATOM 1383 O O . ASP A 1 174 ? -12.693 -14.351 6.014 1.00 55.69 174 ASP A O 1
ATOM 1387 N N . ALA A 1 175 ? -10.770 -13.898 4.946 1.00 58.19 175 ALA A N 1
ATOM 1388 C CA . ALA A 1 175 ? -11.270 -14.274 3.625 1.00 58.19 175 ALA A CA 1
ATOM 1389 C C . ALA A 1 175 ? -11.555 -15.785 3.560 1.00 58.19 175 ALA A C 1
ATOM 1391 O O . ALA A 1 175 ? -10.848 -16.579 4.182 1.00 58.19 175 ALA A O 1
ATOM 1392 N N . SER A 1 176 ? -12.581 -16.190 2.803 1.00 59.59 176 SER A N 1
ATOM 1393 C CA . SER A 1 176 ? -12.873 -17.607 2.547 1.00 59.59 176 SER A CA 1
ATOM 1394 C C . SER A 1 176 ? -11.697 -18.310 1.860 1.00 59.59 176 SER A C 1
ATOM 1396 O O . SER A 1 176 ? -11.134 -17.775 0.907 1.00 59.59 176 SER A O 1
ATOM 1398 N N . ASP A 1 177 ? -11.373 -19.534 2.301 1.00 68.06 177 ASP A N 1
ATOM 1399 C CA . ASP A 1 177 ? -10.347 -20.383 1.663 1.00 68.06 177 ASP A CA 1
ATOM 1400 C C . ASP A 1 177 ? -10.776 -20.824 0.249 1.00 68.06 177 ASP A C 1
ATOM 1402 O O . ASP A 1 177 ? -9.948 -21.180 -0.585 1.00 68.06 177 ASP A O 1
ATOM 1406 N N . ASP A 1 178 ? -12.083 -20.770 -0.033 1.00 75.56 178 ASP A N 1
ATOM 1407 C CA . ASP A 1 178 ? -12.663 -20.879 -1.370 1.00 75.56 178 ASP A CA 1
ATOM 1408 C C . ASP A 1 178 ? -13.235 -19.505 -1.777 1.00 75.56 178 ASP A C 1
ATOM 1410 O O . ASP A 1 178 ? -14.331 -19.141 -1.324 1.00 75.56 178 ASP A O 1
ATOM 1414 N N . PRO A 1 179 ? -12.543 -18.743 -2.647 1.00 67.56 179 PRO A N 1
ATOM 1415 C CA . PRO A 1 179 ? -12.985 -17.425 -3.110 1.00 67.56 179 PRO A CA 1
ATOM 1416 C C . PRO A 1 179 ? -14.350 -17.426 -3.811 1.00 67.56 179 PRO A C 1
ATOM 1418 O O . PRO A 1 179 ? -14.946 -16.366 -3.994 1.00 67.56 179 PRO A O 1
ATOM 1421 N N . LYS A 1 180 ? -14.861 -18.599 -4.213 1.00 80.62 180 LYS A N 1
ATOM 1422 C CA . LYS A 1 180 ? -16.157 -18.772 -4.884 1.00 80.62 180 LYS A CA 1
ATOM 1423 C C . LYS A 1 180 ? -17.211 -19.452 -4.015 1.00 80.62 180 LYS A C 1
ATOM 1425 O O . LYS A 1 180 ? -18.315 -19.716 -4.497 1.00 80.62 180 LYS A O 1
ATOM 1430 N N . ALA A 1 181 ? -16.930 -19.695 -2.734 1.00 85.19 181 ALA A N 1
ATOM 1431 C CA . ALA A 1 181 ? -17.905 -20.267 -1.806 1.00 85.19 181 ALA A CA 1
ATOM 1432 C C . ALA A 1 181 ? -19.196 -19.436 -1.750 1.00 85.19 181 ALA A C 1
ATOM 1434 O O . ALA A 1 181 ? -20.296 -19.992 -1.776 1.00 85.19 181 ALA A O 1
ATOM 1435 N N . TRP A 1 182 ? -19.062 -18.109 -1.775 1.00 89.31 182 TRP A N 1
ATOM 1436 C CA . TRP A 1 182 ? -20.191 -17.183 -1.768 1.00 89.31 182 TRP A CA 1
ATOM 1437 C C . TRP A 1 182 ? -21.103 -17.354 -2.994 1.00 89.31 182 TRP A C 1
ATOM 1439 O O . TRP A 1 182 ? -22.318 -17.241 -2.868 1.00 89.31 182 TRP A O 1
ATOM 1449 N N . GLU A 1 183 ? -20.572 -17.711 -4.172 1.00 91.62 183 GLU A N 1
ATOM 1450 C CA . GLU A 1 183 ? -21.408 -17.948 -5.357 1.00 91.62 183 GLU A CA 1
ATOM 1451 C C . GLU A 1 183 ? -22.423 -19.066 -5.073 1.00 91.62 183 GLU A C 1
ATOM 1453 O O . GLU A 1 183 ? -23.617 -18.926 -5.339 1.00 91.62 183 GLU A O 1
ATOM 1458 N N . ARG A 1 184 ? -21.967 -20.153 -4.441 1.00 91.62 184 ARG A N 1
ATOM 1459 C CA . ARG A 1 184 ? -22.838 -21.254 -4.015 1.00 91.62 184 ARG A CA 1
ATOM 1460 C C . ARG A 1 184 ? -23.730 -20.856 -2.852 1.00 91.62 184 ARG A C 1
ATOM 1462 O O . ARG A 1 184 ? -24.855 -21.323 -2.783 1.00 91.62 184 ARG A O 1
ATOM 1469 N N . GLU A 1 185 ? -23.279 -20.030 -1.925 1.00 90.50 185 GLU A N 1
ATOM 1470 C CA . GLU A 1 185 ? -24.093 -19.634 -0.774 1.00 90.50 185 GLU A CA 1
ATOM 1471 C C . GLU A 1 185 ? -25.265 -18.721 -1.162 1.00 90.50 185 GLU A C 1
ATOM 1473 O O . GLU A 1 185 ? -26.340 -18.813 -0.573 1.00 90.50 185 GLU A O 1
ATOM 1478 N N . PHE A 1 186 ? -25.086 -17.886 -2.186 1.00 92.75 186 PHE A N 1
ATOM 1479 C CA . PHE A 1 186 ? -26.067 -16.899 -2.647 1.00 92.75 186 PHE A CA 1
ATOM 1480 C C . PHE A 1 186 ? -26.864 -17.344 -3.890 1.00 92.75 186 PHE A C 1
ATOM 1482 O O . PHE A 1 186 ? -27.524 -16.526 -4.532 1.00 92.75 186 PHE A O 1
ATOM 1489 N N . GLY A 1 187 ? -26.820 -18.638 -4.231 1.00 88.88 187 GLY A N 1
ATOM 1490 C CA . GLY A 1 187 ? -27.655 -19.220 -5.292 1.00 88.88 187 GLY A CA 1
ATOM 1491 C C . GLY A 1 187 ? -27.166 -18.978 -6.720 1.00 88.88 187 GLY A C 1
ATOM 1492 O O . GLY A 1 187 ? -27.937 -19.149 -7.656 1.00 88.88 187 GLY A O 1
ATOM 1493 N N . LEU A 1 188 ? -25.908 -18.579 -6.912 1.00 92.19 188 LEU A N 1
ATOM 1494 C CA . LEU A 1 188 ? -25.308 -18.294 -8.226 1.00 92.19 188 LEU A CA 1
ATOM 1495 C C . LEU A 1 188 ? -24.699 -19.528 -8.908 1.00 92.19 188 LEU A C 1
ATOM 1497 O O . LEU A 1 188 ? -24.159 -19.423 -10.015 1.00 92.19 188 LEU A O 1
ATOM 1501 N N . ASP A 1 189 ? -24.761 -20.683 -8.251 1.00 89.94 189 ASP A N 1
ATOM 1502 C CA . ASP A 1 189 ? -24.524 -21.998 -8.844 1.00 89.94 189 ASP A CA 1
ATOM 1503 C C . ASP A 1 189 ? -25.714 -22.488 -9.679 1.00 89.94 189 ASP A C 1
ATOM 1505 O O . ASP A 1 189 ? -25.518 -23.308 -10.573 1.00 89.94 189 ASP A O 1
ATOM 1509 N N . ASP A 1 190 ? -26.916 -21.946 -9.449 1.00 90.50 190 ASP A N 1
ATOM 1510 C CA . ASP A 1 190 ? -28.042 -22.074 -10.372 1.00 90.50 190 ASP A CA 1
ATOM 1511 C C . ASP A 1 190 ? -27.819 -21.138 -11.582 1.00 90.50 190 ASP A C 1
ATOM 1513 O O . ASP A 1 190 ? -27.799 -19.908 -11.426 1.00 90.50 190 ASP A O 1
ATOM 1517 N N . PRO A 1 191 ? -27.675 -21.677 -12.810 1.00 89.62 191 PRO A N 1
ATOM 1518 C CA . PRO A 1 191 ? -27.408 -20.866 -13.994 1.00 89.62 191 PRO A CA 1
ATOM 1519 C C . PRO A 1 191 ? -28.505 -19.841 -14.313 1.00 89.62 191 PRO A C 1
ATOM 1521 O O . PRO A 1 191 ? -28.199 -18.762 -14.829 1.00 89.62 191 PRO A O 1
ATOM 1524 N N . GLN A 1 192 ? -29.771 -20.146 -14.010 1.00 90.94 192 GLN A N 1
ATOM 1525 C CA . GLN A 1 192 ? -30.897 -19.245 -14.262 1.00 90.94 192 GLN A CA 1
ATOM 1526 C C . GLN A 1 192 ? -30.881 -18.073 -13.285 1.00 90.94 192 GLN A C 1
ATOM 1528 O O . GLN A 1 192 ? -30.999 -16.917 -13.702 1.00 90.94 192 GLN A O 1
ATOM 1533 N N . VAL A 1 193 ? -30.673 -18.351 -11.994 1.00 87.88 193 VAL A N 1
ATOM 1534 C CA . VAL A 1 193 ? -30.540 -17.310 -10.963 1.00 87.88 193 VAL A CA 1
ATOM 1535 C C . VAL A 1 193 ? -29.333 -16.427 -11.261 1.00 87.88 193 VAL A C 1
ATOM 1537 O O . VAL A 1 193 ? -29.459 -15.200 -11.264 1.00 87.88 193 VAL A O 1
ATOM 1540 N N . ARG A 1 194 ? -28.190 -17.038 -11.595 1.00 92.00 194 ARG A N 1
ATOM 1541 C CA . ARG A 1 194 ? -26.962 -16.330 -11.967 1.00 92.00 194 ARG A CA 1
ATOM 1542 C C . ARG A 1 194 ? -27.188 -15.393 -13.151 1.00 92.00 194 ARG A C 1
ATOM 1544 O O . ARG A 1 194 ? -26.873 -14.209 -13.061 1.00 92.00 194 ARG A O 1
ATOM 1551 N N . SER A 1 195 ? -27.757 -15.902 -14.245 1.00 90.00 195 SER A N 1
ATOM 1552 C CA . SER A 1 195 ? -28.022 -15.116 -15.457 1.00 90.00 195 SER A CA 1
ATOM 1553 C C . SER A 1 195 ? -28.968 -13.944 -15.177 1.00 90.00 195 SER A C 1
ATOM 1555 O O . SER A 1 195 ? -28.659 -12.799 -15.520 1.00 90.00 195 SER A O 1
ATOM 1557 N N . ARG A 1 196 ? -30.066 -14.205 -14.454 1.00 94.75 196 ARG A N 1
ATOM 1558 C CA . ARG A 1 196 ? -31.042 -13.186 -14.054 1.00 94.75 196 ARG A CA 1
ATOM 1559 C C . ARG A 1 196 ? -30.401 -12.073 -13.226 1.00 94.75 196 ARG A C 1
ATOM 1561 O O . ARG A 1 196 ? -30.651 -10.901 -13.490 1.00 94.75 196 ARG A O 1
ATOM 1568 N N . LEU A 1 197 ? -29.587 -12.421 -12.227 1.00 93.06 197 LEU A N 1
ATOM 1569 C CA . LEU A 1 197 ? -28.948 -11.434 -11.353 1.00 93.06 197 LEU A CA 1
ATOM 1570 C C . LEU A 1 197 ? -27.852 -10.640 -12.066 1.00 93.06 197 LEU A C 1
ATOM 1572 O O . LEU A 1 197 ? -27.754 -9.439 -11.839 1.00 93.06 197 LEU A O 1
ATOM 1576 N N . ILE A 1 198 ? -27.096 -11.255 -12.983 1.00 90.81 198 ILE A N 1
ATOM 1577 C CA . ILE A 1 198 ? -26.158 -10.527 -13.854 1.00 90.81 198 ILE A CA 1
ATOM 1578 C C . ILE A 1 198 ? -26.905 -9.485 -14.690 1.00 90.81 198 ILE A C 1
ATOM 1580 O O . ILE A 1 198 ? -26.482 -8.332 -14.761 1.00 90.81 198 ILE A O 1
ATOM 1584 N N . GLN A 1 199 ? -28.012 -9.874 -15.329 1.00 92.69 199 GLN A N 1
ATOM 1585 C CA . GLN A 1 199 ? -28.799 -8.958 -16.152 1.00 92.69 199 GLN A CA 1
ATOM 1586 C C . GLN A 1 199 ? -29.378 -7.813 -15.314 1.00 92.69 199 GLN A C 1
ATOM 1588 O O . GLN A 1 199 ? -29.273 -6.652 -15.707 1.00 92.69 199 GLN A O 1
ATOM 1593 N N . LEU A 1 200 ? -29.928 -8.131 -14.142 1.00 91.75 200 LEU A N 1
ATOM 1594 C CA . LEU A 1 200 ? -30.500 -7.149 -13.227 1.00 91.75 200 LEU A CA 1
ATOM 1595 C C . LEU A 1 200 ? -29.445 -6.175 -12.684 1.00 91.75 200 LEU A C 1
ATOM 1597 O O . LEU A 1 200 ? -29.711 -4.980 -12.600 1.00 91.75 200 LEU A O 1
ATOM 1601 N N . ALA A 1 201 ? -28.244 -6.662 -12.359 1.00 90.31 201 ALA A N 1
ATOM 1602 C CA . ALA A 1 201 ? -27.138 -5.821 -11.908 1.00 90.31 201 ALA A CA 1
ATOM 1603 C C . ALA A 1 201 ? -26.654 -4.882 -13.012 1.00 90.31 201 ALA A C 1
ATOM 1605 O O . ALA A 1 201 ? -26.465 -3.701 -12.751 1.00 90.31 201 ALA A O 1
ATOM 1606 N N . LYS A 1 202 ? -26.544 -5.367 -14.258 1.0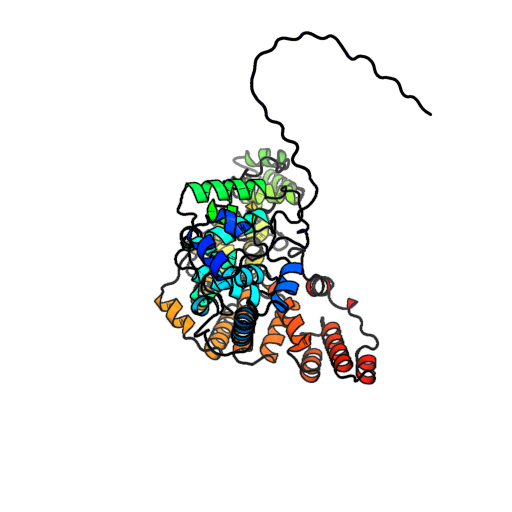0 88.06 202 LYS A N 1
ATOM 1607 C CA . LYS A 1 202 ? -26.209 -4.524 -15.418 1.00 88.06 202 LYS A CA 1
ATOM 1608 C C . LYS A 1 202 ? -27.256 -3.438 -15.674 1.00 88.06 202 LYS A C 1
ATOM 1610 O O . LYS A 1 202 ? -26.896 -2.314 -15.989 1.00 88.06 202 LYS A O 1
ATOM 1615 N N . GLN A 1 203 ? -28.543 -3.758 -15.528 1.00 89.81 203 GLN A N 1
ATOM 1616 C CA . GLN A 1 203 ? -29.644 -2.797 -15.699 1.00 89.81 203 GLN A CA 1
ATOM 1617 C C . GLN A 1 203 ? -29.703 -1.735 -14.593 1.00 89.81 203 GLN A C 1
ATOM 1619 O O . GLN A 1 203 ? -30.243 -0.652 -14.805 1.00 89.81 203 GLN A O 1
ATOM 1624 N N . ASN A 1 204 ? -29.182 -2.059 -13.410 1.00 88.00 204 ASN A N 1
ATOM 1625 C CA . ASN A 1 204 ? -29.182 -1.195 -12.232 1.00 88.00 204 ASN A CA 1
ATOM 1626 C C . ASN A 1 204 ? -27.797 -0.626 -11.908 1.00 88.00 204 ASN A C 1
ATOM 1628 O O . ASN A 1 204 ? -27.595 -0.142 -10.796 1.00 88.00 204 ASN A O 1
ATOM 1632 N N . LEU A 1 205 ? -26.847 -0.713 -12.835 1.00 81.50 205 LEU A N 1
ATOM 1633 C CA . LEU A 1 205 ? -25.561 -0.042 -12.722 1.00 81.50 205 LEU A CA 1
ATOM 1634 C C . LEU A 1 205 ? -25.734 1.402 -13.206 1.00 81.50 205 LEU A C 1
ATOM 1636 O O . LEU A 1 205 ? -26.314 1.625 -14.271 1.00 81.50 205 LEU A O 1
ATOM 1640 N N . GLU A 1 206 ? -25.266 2.380 -12.431 1.00 74.12 206 GLU A N 1
ATOM 1641 C CA . GLU A 1 206 ? -25.243 3.768 -12.912 1.00 74.12 206 GLU A CA 1
ATOM 1642 C C . GLU A 1 206 ? -24.346 3.908 -14.158 1.00 74.12 206 GLU A C 1
ATOM 1644 O O . GLU A 1 206 ? -23.495 3.055 -14.411 1.00 74.12 206 GLU A O 1
ATOM 1649 N N . PRO A 1 207 ? -24.487 4.990 -14.938 1.00 72.25 207 PRO A N 1
ATOM 1650 C CA . PRO A 1 207 ? -23.547 5.315 -16.008 1.00 72.25 207 PRO A CA 1
ATOM 1651 C C . PRO A 1 207 ? -22.101 5.491 -15.504 1.00 72.25 207 PRO A C 1
ATOM 1653 O O . PRO A 1 207 ? -21.890 6.006 -14.407 1.00 72.25 207 PRO A O 1
ATOM 1656 N N . GLU A 1 208 ? -21.105 5.144 -16.330 1.00 62.88 208 GLU A N 1
ATOM 1657 C CA . GLU A 1 208 ? -19.663 5.251 -16.005 1.00 62.88 208 GLU A CA 1
ATOM 1658 C C . GLU A 1 208 ? -19.222 6.660 -15.577 1.00 62.88 208 GLU A C 1
ATOM 1660 O O . GLU A 1 208 ? -18.306 6.815 -14.774 1.00 62.88 208 GLU A O 1
ATOM 1665 N N . ASN A 1 209 ? -19.895 7.700 -16.074 1.00 55.03 209 ASN A N 1
ATOM 1666 C CA . ASN A 1 209 ? -19.621 9.092 -15.717 1.00 55.03 209 ASN A CA 1
ATOM 1667 C C . ASN A 1 209 ? -20.264 9.534 -14.387 1.00 55.03 209 ASN A C 1
ATOM 1669 O O . ASN A 1 209 ? -20.120 10.692 -13.994 1.00 55.03 209 ASN A O 1
ATOM 1673 N N . SER A 1 210 ? -20.980 8.646 -13.691 1.00 53.22 210 SER A N 1
ATOM 1674 C CA . SER A 1 210 ? -21.528 8.921 -12.365 1.00 53.22 210 SER A CA 1
ATOM 1675 C C . SER A 1 210 ? -20.410 8.943 -11.315 1.00 53.22 210 SER A C 1
ATOM 1677 O O . SER A 1 210 ? -19.610 8.008 -11.252 1.00 53.22 210 SER A O 1
ATOM 1679 N N . PRO A 1 211 ? -20.381 9.927 -10.395 1.00 49.50 211 PRO A N 1
ATOM 1680 C CA . PRO A 1 211 ? -19.388 9.971 -9.317 1.00 49.50 211 PRO A CA 1
ATOM 1681 C C . PRO A 1 211 ? -19.482 8.769 -8.364 1.00 49.50 211 PRO A C 1
ATOM 1683 O O . PRO A 1 211 ? -18.553 8.498 -7.611 1.00 49.50 211 PRO A O 1
ATOM 1686 N N . THR A 1 212 ? -20.599 8.039 -8.380 1.00 57.69 212 THR A N 1
ATOM 1687 C CA . THR A 1 212 ? -20.819 6.847 -7.548 1.00 57.69 212 THR A CA 1
ATOM 1688 C C . THR A 1 212 ? -20.647 5.541 -8.321 1.00 57.69 212 THR A C 1
ATOM 1690 O O . THR A 1 212 ? -20.885 4.478 -7.755 1.00 57.69 212 THR A O 1
ATOM 1693 N N . PHE A 1 213 ? -20.223 5.589 -9.592 1.00 63.19 213 PHE A N 1
ATOM 1694 C CA . PHE A 1 213 ? -20.092 4.417 -10.462 1.00 63.19 213 PHE A CA 1
ATOM 1695 C C . PHE A 1 213 ? -19.276 3.283 -9.825 1.00 63.19 213 PHE A C 1
ATOM 1697 O O . PHE A 1 213 ? -19.787 2.185 -9.621 1.00 63.19 213 PHE A O 1
ATOM 1704 N N . TYR A 1 214 ? -18.044 3.591 -9.423 1.00 60.19 214 TYR A N 1
ATOM 1705 C CA . TYR A 1 214 ? -17.099 2.628 -8.849 1.00 60.19 214 TYR A CA 1
ATOM 1706 C C . TYR A 1 214 ? -17.393 2.240 -7.396 1.00 60.19 214 TYR A C 1
ATOM 1708 O O . TYR A 1 214 ? -16.773 1.326 -6.875 1.00 60.19 214 TYR A O 1
ATOM 1716 N N . ASN A 1 215 ? -18.331 2.928 -6.743 1.00 62.44 215 ASN A N 1
ATOM 1717 C CA . ASN A 1 215 ? -18.661 2.723 -5.332 1.00 62.44 215 ASN A CA 1
ATOM 1718 C C . ASN A 1 215 ? -19.999 1.984 -5.154 1.00 62.44 215 ASN A C 1
ATOM 1720 O O . ASN A 1 215 ? -20.607 2.052 -4.089 1.00 62.44 215 ASN A O 1
ATOM 1724 N N . GLN A 1 216 ? -20.519 1.345 -6.205 1.00 74.06 216 GLN A N 1
ATOM 1725 C CA . GLN A 1 216 ? -21.792 0.629 -6.166 1.00 74.06 216 GLN A CA 1
ATOM 1726 C C . GLN A 1 216 ? -21.613 -0.850 -5.860 1.00 74.06 216 GLN A C 1
ATOM 1728 O O . GLN A 1 216 ? -20.815 -1.532 -6.494 1.00 74.06 216 GLN A O 1
ATOM 1733 N N . PHE A 1 217 ? -22.516 -1.392 -5.044 1.00 85.25 217 PHE A N 1
ATOM 1734 C CA . PHE A 1 217 ? -22.599 -2.834 -4.820 1.00 85.25 217 PHE A CA 1
ATOM 1735 C C . PHE A 1 217 ? -22.723 -3.629 -6.134 1.00 85.25 217 PHE A C 1
ATOM 1737 O O . PHE A 1 217 ? -22.144 -4.701 -6.277 1.00 85.25 217 PHE A O 1
ATOM 1744 N N . ASN A 1 218 ? -23.466 -3.104 -7.118 1.00 86.44 218 ASN A N 1
ATOM 1745 C CA . ASN A 1 218 ? -23.640 -3.754 -8.422 1.00 86.44 218 ASN A CA 1
ATOM 1746 C C . ASN A 1 218 ? -22.343 -3.815 -9.237 1.00 86.44 218 ASN A C 1
ATOM 1748 O O . ASN A 1 218 ? -22.147 -4.784 -9.972 1.00 86.44 218 ASN A O 1
ATOM 1752 N N . PHE A 1 219 ? -21.469 -2.813 -9.096 1.00 80.50 219 PHE A N 1
ATOM 1753 C CA . PHE A 1 219 ? -20.143 -2.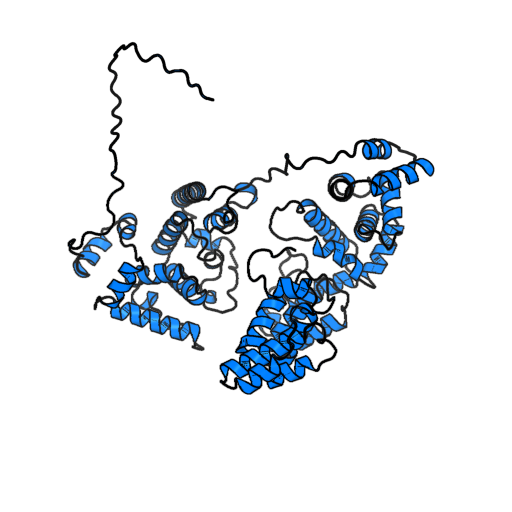819 -9.707 1.00 80.50 219 PHE A CA 1
ATOM 1754 C C . PHE A 1 219 ? -19.315 -3.966 -9.118 1.00 80.50 219 PHE A C 1
ATOM 1756 O O . PHE A 1 219 ? -18.895 -4.861 -9.855 1.00 80.50 219 PHE A O 1
ATOM 1763 N N . ASP A 1 220 ? -19.192 -4.007 -7.789 1.00 80.31 220 ASP A N 1
ATOM 1764 C CA . ASP A 1 220 ? -18.423 -5.038 -7.089 1.00 80.31 220 ASP A CA 1
ATOM 1765 C C . ASP A 1 220 ? -18.972 -6.441 -7.354 1.00 80.31 220 ASP A C 1
ATOM 1767 O O . ASP A 1 220 ? -18.208 -7.370 -7.624 1.00 80.31 220 ASP A O 1
ATOM 1771 N N . PHE A 1 221 ? -20.298 -6.595 -7.360 1.00 88.62 221 PHE A N 1
ATOM 1772 C CA . PHE A 1 221 ? -20.967 -7.853 -7.679 1.00 88.62 221 PHE A CA 1
ATOM 1773 C C . PHE A 1 221 ? -20.593 -8.376 -9.065 1.00 88.62 221 PHE A C 1
ATOM 1775 O O . PHE A 1 221 ? -20.221 -9.543 -9.207 1.00 88.62 221 PHE A O 1
ATOM 1782 N N . LEU A 1 222 ? -20.672 -7.528 -10.092 1.00 84.19 222 LEU A N 1
ATOM 1783 C CA . LEU A 1 222 ? -20.334 -7.924 -11.454 1.00 84.19 222 LEU A CA 1
ATOM 1784 C C . LEU A 1 222 ? -18.846 -8.268 -11.573 1.00 84.19 222 LEU A C 1
ATOM 1786 O O . LEU A 1 222 ? -18.512 -9.293 -12.171 1.00 84.19 222 LEU A O 1
ATOM 1790 N N . VAL A 1 223 ? -17.966 -7.440 -11.000 1.00 77.12 223 VAL A N 1
ATOM 1791 C CA . VAL A 1 223 ? -16.507 -7.610 -11.083 1.00 77.12 223 VAL A CA 1
ATOM 1792 C C . VAL A 1 223 ? -16.068 -8.897 -10.395 1.00 77.12 223 VAL A C 1
ATOM 1794 O O . VAL A 1 223 ? -15.322 -9.674 -10.988 1.00 77.12 223 VAL A O 1
ATOM 1797 N N . ASN A 1 224 ? -16.576 -9.180 -9.196 1.00 79.56 224 ASN A N 1
ATOM 1798 C CA . ASN A 1 224 ? -16.245 -10.409 -8.477 1.00 79.56 224 ASN A CA 1
ATOM 1799 C C . ASN A 1 224 ? -16.822 -11.661 -9.162 1.00 79.56 224 ASN A C 1
ATOM 1801 O O . ASN A 1 224 ? -16.185 -12.713 -9.156 1.00 79.56 224 ASN A O 1
ATOM 1805 N N . LEU A 1 225 ? -18.006 -11.569 -9.781 1.00 83.44 225 LEU A N 1
ATOM 1806 C CA . LEU A 1 225 ? -18.671 -12.723 -10.396 1.00 83.44 225 LEU A CA 1
ATOM 1807 C C . LEU A 1 225 ? -18.143 -13.077 -11.794 1.00 83.44 225 LEU A C 1
ATOM 1809 O O . LEU A 1 225 ? -18.113 -14.253 -12.176 1.00 83.44 225 LEU A O 1
ATOM 1813 N N . LEU A 1 226 ? -17.805 -12.066 -12.596 1.00 78.44 226 LEU A N 1
ATOM 1814 C CA . LEU A 1 226 ? -17.410 -12.226 -13.999 1.00 78.44 226 LEU A CA 1
ATOM 1815 C C . LEU A 1 226 ? -15.903 -12.028 -14.210 1.00 78.44 226 LEU A C 1
ATOM 1817 O O . LEU A 1 226 ? -15.365 -12.542 -15.192 1.00 78.44 226 LEU A O 1
ATOM 1821 N N . GLY A 1 227 ? -15.226 -11.352 -13.283 1.00 66.75 227 GLY A N 1
ATOM 1822 C CA . GLY A 1 227 ? -13.883 -10.809 -13.460 1.00 66.75 227 GLY A CA 1
ATOM 1823 C C . GLY A 1 227 ? -13.941 -9.418 -14.088 1.00 66.75 227 GLY A C 1
ATOM 1824 O O . GLY A 1 227 ? -14.758 -9.177 -14.981 1.00 66.75 227 GLY A O 1
ATOM 1825 N N . TYR A 1 228 ? -13.059 -8.517 -13.642 1.00 56.66 228 TYR A N 1
ATOM 1826 C CA . TYR A 1 228 ? -12.984 -7.133 -14.128 1.00 56.66 228 TYR A CA 1
ATOM 1827 C C . TYR A 1 228 ? -12.966 -7.078 -15.662 1.00 56.66 228 TYR A C 1
ATOM 1829 O O . TYR A 1 228 ? -13.851 -6.468 -16.251 1.00 56.66 228 TYR A O 1
ATOM 1837 N N . ASP A 1 229 ? -12.096 -7.869 -16.299 1.00 51.16 229 ASP A N 1
ATOM 1838 C CA . ASP A 1 229 ? -11.946 -7.963 -17.761 1.00 51.16 229 ASP A CA 1
ATOM 1839 C C . ASP A 1 229 ? -13.167 -8.524 -18.513 1.00 51.16 229 ASP A C 1
ATOM 1841 O O . ASP A 1 229 ? -13.187 -8.569 -19.738 1.00 51.16 229 ASP A O 1
ATOM 1845 N N . LYS A 1 230 ? -14.195 -9.035 -17.834 1.00 60.97 230 LYS A N 1
ATOM 1846 C CA . LY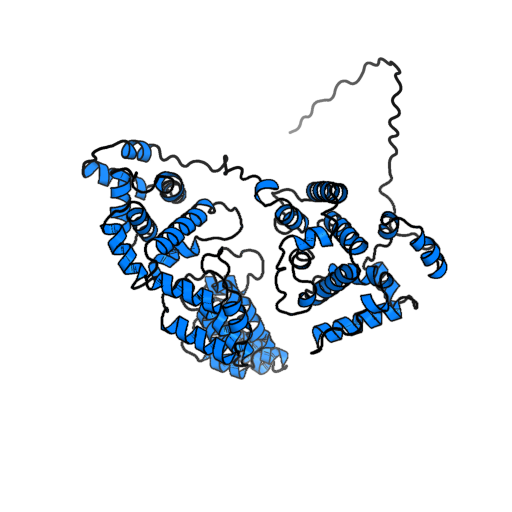S A 1 230 ? -15.442 -9.462 -18.498 1.00 60.97 230 LYS A CA 1
ATOM 1847 C C . LYS A 1 230 ? -16.581 -8.478 -18.291 1.00 60.97 230 LYS A C 1
ATOM 1849 O O . LYS A 1 230 ? -17.506 -8.449 -19.103 1.00 60.97 230 LYS A O 1
ATOM 1854 N N . VAL A 1 231 ? -16.540 -7.706 -17.207 1.00 57.12 231 VAL A N 1
ATOM 1855 C CA . VAL A 1 231 ? -17.467 -6.589 -16.977 1.00 57.12 231 VAL A CA 1
ATOM 1856 C C . VAL A 1 231 ? -17.037 -5.395 -17.818 1.00 57.12 231 VAL A C 1
ATOM 1858 O O . VAL A 1 231 ? -17.850 -4.813 -18.530 1.00 57.12 231 VAL A O 1
ATOM 1861 N N . PHE A 1 232 ? -15.736 -5.135 -17.796 1.00 54.94 232 PHE A N 1
ATOM 1862 C CA . PHE A 1 232 ? -15.019 -4.141 -18.565 1.00 54.94 232 PHE A CA 1
ATOM 1863 C C . PHE A 1 232 ? -13.866 -4.876 -19.241 1.00 54.94 232 PHE A C 1
ATOM 1865 O O . PHE A 1 232 ? -12.749 -4.856 -18.725 1.00 54.94 232 PHE A O 1
ATOM 1872 N N . PRO A 1 233 ? -14.110 -5.587 -20.363 1.00 44.72 233 PRO A N 1
ATOM 1873 C CA . PRO A 1 233 ? -13.003 -6.021 -21.202 1.00 44.72 233 PRO A CA 1
ATOM 1874 C C . PRO A 1 233 ? -12.097 -4.837 -21.383 1.00 44.72 233 PRO A C 1
ATOM 1876 O O . PRO A 1 233 ? -12.594 -3.775 -21.762 1.00 44.72 233 PRO A O 1
ATOM 1879 N N . SER A 1 234 ? -10.820 -5.030 -21.029 1.00 38.97 234 SER A N 1
ATOM 1880 C CA . SER A 1 234 ? -9.763 -4.071 -21.282 1.00 38.97 234 SER A CA 1
ATOM 1881 C C . SER A 1 234 ? -9.899 -3.674 -22.741 1.00 38.97 234 SER A C 1
ATOM 1883 O O . SER A 1 234 ? -9.434 -4.342 -23.665 1.00 38.97 234 SER A O 1
ATOM 1885 N N . ARG A 1 235 ? -10.623 -2.580 -22.961 1.00 38.66 235 ARG A N 1
ATOM 1886 C CA . ARG A 1 235 ? -10.430 -1.735 -24.107 1.00 38.66 235 ARG A CA 1
ATOM 1887 C C . ARG A 1 235 ? -9.076 -1.167 -23.758 1.00 38.66 235 ARG A C 1
ATOM 1889 O O . ARG A 1 235 ? -9.028 -0.179 -23.039 1.00 38.66 235 ARG A O 1
ATOM 1896 N N . GLY A 1 236 ? -7.997 -1.880 -24.099 1.00 41.44 236 GLY A N 1
ATOM 1897 C CA . GLY A 1 236 ? -6.649 -1.355 -23.930 1.00 41.44 236 GLY A CA 1
ATOM 1898 C C . GLY A 1 236 ? -6.698 0.017 -24.563 1.00 41.44 236 GLY A C 1
ATOM 1899 O O . GLY A 1 236 ? -6.980 0.067 -25.753 1.00 41.44 236 GLY A O 1
ATOM 1900 N N . ASN A 1 237 ? -6.648 1.061 -23.729 1.00 45.31 237 ASN A N 1
ATOM 1901 C CA . ASN A 1 237 ? -7.383 2.308 -23.944 1.00 45.31 237 ASN A CA 1
ATOM 1902 C C . ASN A 1 237 ? -7.139 2.831 -25.372 1.00 45.31 237 ASN A C 1
ATOM 1904 O O . ASN A 1 237 ? -6.117 3.480 -25.599 1.00 45.31 237 ASN A O 1
ATOM 1908 N N . PRO A 1 238 ? -8.017 2.518 -26.351 1.00 44.66 238 PRO A N 1
ATOM 1909 C CA . PRO A 1 238 ? -7.752 2.844 -27.748 1.00 44.66 238 PRO A CA 1
ATOM 1910 C C . PRO A 1 238 ? -7.903 4.351 -27.981 1.00 44.66 238 PRO A C 1
ATOM 1912 O O . PRO A 1 238 ? -7.456 4.862 -29.005 1.00 44.66 238 PRO A O 1
ATOM 1915 N N . ASP A 1 239 ? -8.476 5.043 -26.992 1.00 45.75 239 ASP A N 1
ATOM 1916 C CA . ASP A 1 239 ? -8.659 6.481 -26.920 1.00 45.75 239 ASP A CA 1
ATOM 1917 C C . ASP A 1 239 ? -7.543 7.186 -26.130 1.00 45.75 239 ASP A C 1
ATOM 1919 O O . ASP A 1 239 ? -7.546 8.417 -26.078 1.00 45.75 239 ASP A O 1
ATOM 1923 N N . LYS A 1 240 ? -6.562 6.471 -25.536 1.00 57.19 240 LYS A N 1
ATOM 1924 C CA . LYS A 1 240 ? -5.388 7.136 -24.944 1.00 57.19 240 LYS A CA 1
ATOM 1925 C C . LYS A 1 240 ? -4.604 7.748 -26.105 1.00 57.19 240 LYS A C 1
ATOM 1927 O O . LYS A 1 240 ? -4.073 6.995 -26.927 1.00 57.19 240 LYS A O 1
ATOM 1932 N N . PRO A 1 241 ? -4.534 9.087 -26.224 1.00 60.47 241 PRO A N 1
ATOM 1933 C CA . PRO A 1 241 ? -3.874 9.708 -27.357 1.00 60.47 241 PRO A CA 1
ATOM 1934 C C . PRO A 1 241 ? -2.425 9.244 -27.358 1.00 60.47 241 PRO A C 1
ATOM 1936 O O . PRO A 1 241 ? -1.698 9.515 -26.402 1.00 60.47 241 PRO A O 1
ATOM 1939 N N . VAL A 1 242 ? -2.006 8.531 -28.405 1.00 69.75 242 VAL A N 1
ATOM 1940 C CA . VAL A 1 242 ? -0.597 8.183 -28.583 1.00 69.75 242 VAL A CA 1
ATOM 1941 C C . VAL A 1 242 ? 0.151 9.496 -28.787 1.00 69.75 242 VAL A C 1
ATOM 1943 O O . VAL A 1 242 ? -0.079 10.168 -29.800 1.00 69.75 242 VAL A O 1
ATOM 1946 N N . PRO A 1 243 ? 1.018 9.910 -27.847 1.00 80.38 243 PRO A N 1
ATOM 1947 C CA . PRO A 1 243 ? 1.714 11.171 -27.988 1.00 80.38 243 PRO A CA 1
ATOM 1948 C C . PRO A 1 243 ? 2.598 11.139 -29.235 1.00 80.38 243 PRO A C 1
ATOM 1950 O O . PRO A 1 243 ? 3.189 10.109 -29.575 1.00 80.38 243 PRO A O 1
ATOM 1953 N N . ASN A 1 244 ? 2.697 12.271 -29.931 1.00 80.44 244 ASN A N 1
ATOM 1954 C CA . ASN A 1 244 ? 3.517 12.348 -31.130 1.00 80.44 244 ASN A CA 1
ATOM 1955 C C . ASN A 1 244 ? 5.009 12.257 -30.768 1.00 80.44 244 ASN A C 1
ATOM 1957 O O . ASN A 1 244 ? 5.628 13.242 -30.377 1.00 80.44 244 ASN A O 1
ATOM 1961 N N . VAL A 1 245 ? 5.583 11.068 -30.952 1.00 85.81 245 VAL A N 1
ATOM 1962 C CA . VAL A 1 245 ? 7.018 10.772 -30.811 1.00 85.81 245 VAL A CA 1
ATOM 1963 C C . VAL A 1 245 ? 7.664 10.476 -32.175 1.00 85.81 245 VAL A C 1
ATOM 1965 O O . VAL A 1 245 ? 8.550 9.625 -32.310 1.00 85.81 245 VAL A O 1
ATOM 1968 N N . SER A 1 246 ? 7.206 11.155 -33.236 1.00 85.75 246 SER A N 1
ATOM 1969 C CA . SER A 1 246 ? 7.689 10.927 -34.606 1.00 85.75 246 SER A CA 1
ATOM 1970 C C . SER A 1 246 ? 9.191 11.161 -34.756 1.00 85.75 246 SER A C 1
ATOM 1972 O O . SER A 1 246 ? 9.846 10.469 -35.533 1.00 85.75 246 SER A O 1
ATOM 1974 N N . GLN A 1 247 ? 9.744 12.131 -34.021 1.00 90.75 247 GLN A N 1
ATOM 1975 C CA . GLN A 1 247 ? 11.171 12.439 -34.078 1.00 90.75 247 GLN A CA 1
ATOM 1976 C C . GLN A 1 247 ? 12.007 11.334 -33.419 1.00 90.75 247 GLN A C 1
ATOM 1978 O O . GLN A 1 247 ? 12.945 10.839 -34.045 1.00 90.75 247 GLN A O 1
ATOM 1983 N N . TRP A 1 248 ? 11.587 10.843 -32.249 1.00 92.44 248 TRP A N 1
ATOM 1984 C CA . TRP A 1 248 ? 12.176 9.656 -31.626 1.00 92.44 248 TRP A CA 1
ATOM 1985 C C . TRP A 1 248 ? 12.211 8.448 -32.566 1.00 92.44 248 TRP A C 1
ATOM 1987 O O . TRP A 1 248 ? 13.232 7.774 -32.686 1.00 92.44 248 TRP A O 1
ATOM 1997 N N . THR A 1 249 ? 11.110 8.193 -33.278 1.00 89.69 249 THR A N 1
ATOM 1998 C CA . THR A 1 249 ? 11.004 7.045 -34.194 1.00 89.69 249 THR A CA 1
ATOM 1999 C C . THR A 1 249 ? 12.081 7.078 -35.285 1.00 89.69 249 THR A C 1
ATOM 2001 O O . THR A 1 249 ? 12.576 6.027 -35.685 1.00 89.69 249 THR A O 1
ATOM 2004 N N . LYS A 1 250 ? 12.500 8.270 -35.733 1.00 93.50 250 LYS A N 1
ATOM 2005 C CA . LYS A 1 250 ? 13.615 8.417 -36.683 1.00 93.50 250 LYS A CA 1
ATOM 2006 C C . LYS A 1 250 ? 14.957 8.091 -36.039 1.00 93.50 250 LYS A C 1
ATOM 2008 O O . LYS A 1 250 ? 15.777 7.428 -36.665 1.00 93.50 250 LYS A O 1
ATOM 2013 N N . PHE A 1 251 ? 15.188 8.537 -34.802 1.00 94.88 251 PHE A N 1
ATOM 2014 C CA . PHE A 1 251 ? 16.420 8.207 -34.086 1.00 94.88 251 PHE A CA 1
ATOM 2015 C C . PHE A 1 251 ? 16.537 6.698 -33.844 1.00 94.88 251 PHE A C 1
ATOM 2017 O O . PHE A 1 251 ? 17.590 6.116 -34.082 1.00 94.88 251 PHE A O 1
ATOM 2024 N N . GLU A 1 252 ? 15.449 6.040 -33.449 1.00 90.00 252 GLU A N 1
ATOM 2025 C CA . GLU A 1 252 ? 15.423 4.604 -33.150 1.00 90.00 252 GLU A CA 1
ATOM 2026 C C . GLU A 1 252 ? 15.809 3.708 -34.343 1.00 90.00 252 GLU A C 1
ATOM 2028 O O . GLU A 1 252 ? 16.332 2.614 -34.139 1.00 90.00 252 GLU A O 1
ATOM 2033 N N . GLN A 1 253 ? 15.618 4.182 -35.580 1.00 92.19 253 GLN A N 1
ATOM 2034 C CA . GLN A 1 253 ? 16.000 3.474 -36.811 1.00 92.19 253 GLN A CA 1
ATOM 2035 C C . GLN A 1 253 ? 17.512 3.510 -37.102 1.00 92.19 253 GLN A C 1
ATOM 2037 O O . GLN A 1 253 ? 17.989 2.799 -37.989 1.00 92.19 253 GLN A O 1
ATOM 2042 N N . ILE A 1 254 ? 18.290 4.320 -36.378 1.00 94.19 254 ILE A N 1
ATOM 2043 C CA . ILE A 1 254 ? 19.730 4.459 -36.603 1.00 94.19 254 ILE A CA 1
ATOM 2044 C C . ILE A 1 254 ? 20.464 3.270 -35.967 1.00 94.19 254 ILE A C 1
ATOM 2046 O O . ILE A 1 254 ? 20.665 3.211 -34.754 1.00 94.19 254 ILE A O 1
ATOM 2050 N N . ALA A 1 255 ? 20.910 2.327 -36.800 1.00 91.81 255 ALA A N 1
ATOM 2051 C CA . ALA A 1 255 ? 21.593 1.112 -36.345 1.00 91.81 255 ALA A CA 1
ATOM 2052 C C . ALA A 1 255 ? 23.002 1.357 -35.766 1.00 91.81 255 ALA A C 1
ATOM 2054 O O . ALA A 1 255 ? 23.460 0.592 -34.922 1.00 91.81 255 ALA A O 1
ATOM 2055 N N . GLN A 1 256 ? 23.700 2.407 -36.210 1.00 94.31 256 GLN A N 1
ATOM 2056 C CA . GLN A 1 256 ? 25.047 2.767 -35.745 1.00 94.31 256 GLN A CA 1
ATOM 2057 C C . GLN A 1 256 ? 25.132 4.280 -35.502 1.00 94.31 256 GLN A C 1
ATOM 2059 O O . GLN A 1 256 ? 25.648 5.015 -36.345 1.00 94.31 256 GLN A O 1
ATOM 2064 N N . PRO A 1 257 ? 24.561 4.778 -34.392 1.00 95.00 257 PRO A N 1
ATOM 2065 C CA . PRO A 1 257 ? 24.498 6.207 -34.148 1.00 95.00 257 PRO A CA 1
ATOM 2066 C C . PRO A 1 257 ? 25.864 6.766 -33.744 1.00 95.00 257 PRO A C 1
ATOM 2068 O O . PRO A 1 257 ? 26.576 6.180 -32.928 1.00 95.00 257 PRO A O 1
ATOM 2071 N N . ASN A 1 258 ? 26.215 7.929 -34.288 1.00 95.50 258 ASN A N 1
ATOM 2072 C CA . ASN A 1 258 ? 27.359 8.705 -33.820 1.00 95.50 258 ASN A CA 1
ATOM 2073 C C . ASN A 1 258 ? 26.998 9.539 -32.574 1.00 95.50 258 ASN A C 1
ATOM 2075 O O . ASN A 1 258 ? 25.831 9.661 -32.194 1.00 95.50 258 ASN A O 1
ATOM 2079 N N . GLN A 1 259 ? 28.005 10.148 -31.945 1.00 95.12 259 GLN A N 1
ATOM 2080 C CA . GLN A 1 259 ? 27.820 10.906 -30.705 1.00 95.12 259 GLN A CA 1
ATOM 2081 C C . GLN A 1 259 ? 26.832 12.077 -30.846 1.00 95.12 259 GLN A C 1
ATOM 2083 O O . GLN A 1 259 ? 26.034 12.312 -29.940 1.00 95.12 259 GLN A O 1
ATOM 2088 N N . ASN A 1 260 ? 26.834 12.769 -31.989 1.00 96.31 260 ASN A N 1
ATOM 2089 C CA . ASN A 1 260 ? 25.923 13.888 -32.237 1.00 96.31 260 ASN A CA 1
ATOM 2090 C C . ASN A 1 260 ? 24.468 13.407 -32.342 1.00 96.31 260 ASN A C 1
ATOM 2092 O O . ASN A 1 260 ? 23.565 14.053 -31.821 1.00 96.31 260 ASN A O 1
ATOM 2096 N N . GLN A 1 261 ? 24.232 12.252 -32.973 1.00 96.69 261 GLN A N 1
ATOM 2097 C CA . GLN A 1 261 ? 22.903 11.637 -33.068 1.00 96.69 261 GLN A CA 1
ATOM 2098 C C . GLN A 1 261 ? 22.399 11.157 -31.702 1.00 96.69 261 GLN A C 1
ATOM 2100 O O . GLN A 1 261 ? 21.224 11.339 -31.392 1.00 96.69 261 GLN A O 1
ATOM 2105 N N . ILE A 1 262 ? 23.284 10.600 -30.869 1.00 96.56 262 ILE A N 1
ATOM 2106 C CA . ILE A 1 262 ? 22.960 10.220 -29.485 1.00 96.56 262 ILE A CA 1
ATOM 2107 C C . ILE A 1 262 ? 22.556 11.453 -28.670 1.00 96.56 262 ILE A C 1
ATOM 2109 O O . ILE A 1 262 ? 21.507 11.449 -28.028 1.00 96.56 262 ILE A O 1
ATOM 2113 N N . GLN A 1 263 ? 23.356 12.521 -28.715 1.00 96.50 263 GLN A N 1
ATOM 2114 C CA . GLN A 1 263 ? 23.070 13.761 -27.988 1.00 96.50 263 GLN A CA 1
ATOM 2115 C C . GLN A 1 263 ? 21.770 14.416 -28.462 1.00 96.50 263 GLN A C 1
ATOM 2117 O O . GLN A 1 263 ? 20.974 14.852 -27.634 1.00 96.50 263 GLN A O 1
ATOM 2122 N N . ALA A 1 264 ? 21.518 14.423 -29.773 1.00 96.62 264 ALA A N 1
ATOM 2123 C CA . ALA A 1 264 ? 20.273 14.930 -30.336 1.00 96.62 264 ALA A CA 1
ATOM 2124 C C . ALA A 1 264 ? 19.049 14.131 -29.854 1.00 96.62 264 ALA A C 1
ATOM 2126 O O . ALA A 1 264 ? 18.043 14.734 -29.495 1.00 96.62 264 ALA A O 1
ATOM 2127 N N . ALA A 1 265 ? 19.138 12.798 -29.787 1.00 95.75 265 ALA A N 1
ATOM 2128 C CA . ALA A 1 265 ? 18.049 11.955 -29.292 1.00 95.75 265 ALA A CA 1
ATOM 2129 C C . ALA A 1 265 ? 17.774 12.154 -27.790 1.00 95.75 265 ALA A C 1
ATOM 2131 O O . ALA A 1 265 ? 16.620 12.162 -27.366 1.00 95.75 265 ALA A O 1
ATOM 2132 N N . ILE A 1 266 ? 18.820 12.343 -26.978 1.00 94.75 266 ILE A N 1
ATOM 2133 C CA . ILE A 1 266 ? 18.675 12.633 -25.542 1.00 94.75 266 ILE A CA 1
ATOM 2134 C C . ILE A 1 266 ? 18.023 14.004 -25.331 1.00 94.75 266 ILE A C 1
ATOM 2136 O O . ILE A 1 266 ? 17.102 14.122 -24.525 1.00 94.75 266 ILE A O 1
ATOM 2140 N N . ALA A 1 267 ? 18.466 15.022 -26.072 1.00 94.75 267 ALA A N 1
ATOM 2141 C CA . ALA A 1 267 ? 17.882 16.358 -26.004 1.00 94.75 267 ALA A CA 1
ATOM 2142 C C . ALA A 1 267 ? 16.408 16.360 -26.448 1.00 94.75 267 ALA A C 1
ATOM 2144 O O . ALA A 1 267 ? 15.578 16.989 -25.794 1.00 94.75 267 ALA A O 1
ATOM 2145 N N . ASP A 1 268 ? 16.072 15.610 -27.505 1.00 95.00 268 ASP A N 1
ATOM 2146 C CA . ASP A 1 268 ? 14.689 15.404 -27.956 1.00 95.00 268 ASP A CA 1
ATOM 2147 C C . ASP A 1 268 ? 13.835 14.788 -26.840 1.00 95.00 268 ASP A C 1
ATOM 2149 O O . ASP A 1 268 ? 12.814 15.364 -26.471 1.00 95.00 268 ASP A O 1
ATOM 2153 N N . TYR A 1 269 ? 14.300 13.698 -26.211 1.00 93.88 269 TYR A N 1
ATOM 2154 C CA . TYR A 1 269 ? 13.612 13.082 -25.070 1.00 93.88 269 TYR A CA 1
ATOM 2155 C C . TYR A 1 269 ? 13.370 14.068 -23.922 1.00 93.88 269 TYR A C 1
ATOM 2157 O O . TYR A 1 269 ? 12.270 14.132 -23.376 1.00 93.88 269 TYR A O 1
ATOM 2165 N N . GLN A 1 270 ? 14.385 14.844 -23.541 1.00 91.12 270 GLN A N 1
ATOM 2166 C CA . GLN A 1 270 ? 14.284 15.800 -22.435 1.00 91.12 270 GLN A CA 1
ATOM 2167 C C . GLN A 1 270 ? 13.300 16.939 -22.737 1.00 91.12 270 GLN A C 1
ATOM 2169 O O . GLN A 1 270 ? 12.626 17.419 -21.824 1.00 91.12 270 GLN A O 1
ATOM 2174 N N . ALA A 1 271 ? 13.179 17.333 -24.007 1.00 92.50 271 ALA A N 1
ATOM 2175 C CA . ALA A 1 271 ? 12.246 18.358 -24.463 1.00 92.50 271 ALA A CA 1
ATOM 2176 C C . ALA A 1 271 ? 10.788 17.867 -24.568 1.00 92.50 271 ALA A C 1
ATOM 2178 O O . ALA A 1 271 ? 9.872 18.692 -24.619 1.00 92.50 271 ALA A O 1
ATOM 2179 N N . LEU A 1 272 ? 10.545 16.550 -24.584 1.00 90.88 272 LEU A N 1
ATOM 2180 C CA . LEU A 1 272 ? 9.192 15.993 -24.645 1.00 90.88 272 LEU A CA 1
ATOM 2181 C C . LEU A 1 272 ? 8.362 16.371 -23.400 1.00 90.88 272 LEU A C 1
ATOM 2183 O O . LEU A 1 272 ? 8.889 16.359 -22.285 1.00 90.88 272 LEU A O 1
ATOM 2187 N N . PRO A 1 273 ? 7.043 16.614 -23.539 1.00 90.00 273 PRO A N 1
ATOM 2188 C CA . PRO A 1 273 ? 6.131 16.723 -22.401 1.00 90.00 273 PRO A CA 1
ATOM 2189 C C . PRO A 1 273 ? 6.148 15.463 -21.524 1.00 90.00 273 PRO A C 1
ATOM 2191 O O . PRO A 1 273 ? 6.397 14.362 -22.017 1.00 90.00 273 PRO A O 1
ATOM 2194 N N . ALA A 1 274 ? 5.809 15.597 -20.236 1.00 84.31 274 ALA A N 1
ATOM 2195 C CA . ALA A 1 274 ? 5.846 14.489 -19.273 1.00 84.31 274 ALA A CA 1
ATOM 2196 C C . ALA A 1 274 ? 5.088 13.236 -19.757 1.00 84.31 274 ALA A C 1
ATOM 2198 O O . ALA A 1 274 ? 5.661 12.150 -19.766 1.00 84.31 274 ALA A O 1
ATOM 2199 N N . ALA A 1 275 ? 3.865 13.400 -20.274 1.00 82.81 275 ALA A N 1
ATOM 2200 C CA . ALA A 1 275 ? 3.066 12.297 -20.816 1.00 82.81 275 ALA A CA 1
ATOM 2201 C C . ALA A 1 275 ? 3.723 11.599 -22.027 1.00 82.81 275 ALA A C 1
ATOM 2203 O O . ALA A 1 275 ? 3.582 10.393 -22.211 1.00 82.81 275 ALA A O 1
ATOM 2204 N N . SER A 1 276 ? 4.470 12.341 -22.855 1.00 88.56 276 SER A N 1
ATOM 2205 C CA . SER A 1 276 ? 5.198 11.777 -24.002 1.00 88.56 276 SER A CA 1
ATOM 2206 C C . SER A 1 276 ? 6.451 11.018 -23.569 1.00 88.56 276 SER A C 1
ATOM 2208 O O . SER A 1 276 ? 6.729 9.953 -24.117 1.00 88.56 276 SER A O 1
ATOM 2210 N N . ARG A 1 277 ? 7.183 11.531 -22.569 1.00 88.69 277 ARG A N 1
ATOM 2211 C CA . ARG A 1 277 ? 8.317 10.814 -21.965 1.00 88.69 277 ARG A CA 1
ATOM 2212 C C . ARG A 1 277 ? 7.870 9.509 -21.327 1.00 88.69 277 ARG A C 1
ATOM 2214 O O . ARG A 1 277 ? 8.501 8.484 -21.545 1.00 88.69 277 ARG A O 1
ATOM 2221 N N . GLU A 1 278 ? 6.757 9.541 -20.601 1.00 84.25 278 GLU A N 1
ATOM 2222 C CA . GLU A 1 278 ? 6.178 8.356 -19.980 1.00 84.25 278 GLU A CA 1
ATOM 2223 C C . GLU A 1 278 ? 5.760 7.305 -21.007 1.00 84.25 278 GLU A C 1
ATOM 2225 O O . GLU A 1 278 ? 6.210 6.164 -20.919 1.00 84.25 278 GLU A O 1
ATOM 2230 N N . TYR A 1 279 ? 4.985 7.697 -22.023 1.00 86.00 279 TYR A N 1
ATOM 2231 C CA . TYR A 1 279 ? 4.621 6.798 -23.117 1.00 86.00 279 TYR A CA 1
ATOM 2232 C C . TYR A 1 279 ? 5.859 6.182 -23.780 1.00 86.00 279 TYR A C 1
ATOM 2234 O O . TYR A 1 279 ? 5.898 4.982 -24.061 1.00 86.00 279 TYR A O 1
ATOM 2242 N N . LEU A 1 280 ? 6.895 6.992 -24.021 1.00 89.25 280 LEU A N 1
ATOM 2243 C CA . LEU A 1 280 ? 8.127 6.501 -24.616 1.00 89.25 280 LEU A CA 1
ATOM 2244 C C . LEU A 1 280 ? 8.824 5.479 -23.709 1.00 89.25 280 LEU A C 1
ATOM 2246 O O . LEU A 1 280 ? 9.175 4.397 -24.172 1.00 89.25 280 LEU A O 1
ATOM 2250 N N . LEU A 1 281 ? 9.011 5.810 -22.433 1.00 87.06 281 LEU A N 1
ATOM 2251 C CA . LEU A 1 281 ? 9.724 4.986 -21.461 1.00 87.06 281 LEU A CA 1
ATOM 2252 C C . LEU A 1 281 ? 9.007 3.653 -21.203 1.00 87.06 281 LEU A C 1
ATOM 2254 O O . LEU A 1 281 ? 9.638 2.599 -21.249 1.00 87.06 281 LEU A O 1
ATOM 2258 N N . VAL A 1 282 ? 7.697 3.700 -20.957 1.00 82.81 282 VAL A N 1
ATOM 2259 C CA . VAL A 1 282 ? 6.896 2.560 -20.493 1.00 82.81 282 VAL A CA 1
ATOM 2260 C C . VAL A 1 282 ? 6.302 1.784 -21.667 1.00 82.81 282 VAL A C 1
ATOM 2262 O O . VAL A 1 282 ? 6.581 0.600 -21.838 1.00 82.81 282 VAL A O 1
ATOM 2265 N N . ASN A 1 283 ? 5.509 2.445 -22.510 1.00 79.75 283 ASN A N 1
ATOM 2266 C CA . ASN A 1 283 ? 4.697 1.769 -23.523 1.00 79.75 283 ASN A CA 1
ATOM 2267 C C . ASN A 1 283 ? 5.491 1.418 -24.786 1.00 79.75 283 ASN A C 1
ATOM 2269 O O . ASN A 1 283 ? 5.202 0.406 -25.421 1.00 79.75 283 ASN A O 1
ATOM 2273 N N . ARG A 1 284 ? 6.483 2.235 -25.169 1.00 85.69 284 ARG A N 1
ATOM 2274 C CA . ARG A 1 284 ? 7.315 1.963 -26.352 1.00 85.69 284 ARG A CA 1
ATOM 2275 C C . ARG A 1 284 ? 8.568 1.169 -26.001 1.00 85.69 284 ARG A C 1
ATOM 2277 O O . ARG A 1 284 ? 8.749 0.069 -26.514 1.00 85.69 284 ARG A O 1
ATOM 2284 N N . LEU A 1 285 ? 9.436 1.721 -25.154 1.00 87.94 285 LEU A N 1
ATOM 2285 C CA . LEU A 1 285 ? 10.726 1.109 -24.825 1.00 87.94 285 LEU A CA 1
ATOM 2286 C C . LEU A 1 285 ? 10.573 -0.061 -23.842 1.00 87.94 285 LEU A C 1
ATOM 2288 O O . LEU A 1 285 ? 11.210 -1.097 -24.032 1.00 87.94 285 LEU A O 1
ATOM 2292 N N . GLY A 1 286 ? 9.680 0.049 -22.853 1.00 78.38 286 GLY A N 1
ATOM 2293 C CA . GLY A 1 286 ? 9.369 -1.042 -21.922 1.00 78.38 286 GLY A CA 1
ATOM 2294 C C . GLY A 1 286 ? 8.775 -2.284 -22.600 1.00 78.38 286 GLY A C 1
ATOM 2295 O O . GLY A 1 286 ? 9.060 -3.409 -22.185 1.00 78.38 286 GLY A O 1
ATOM 2296 N N . ALA A 1 287 ? 8.046 -2.109 -23.710 1.00 77.00 287 ALA A N 1
ATOM 2297 C CA . ALA A 1 287 ? 7.502 -3.207 -24.515 1.00 77.00 287 ALA A CA 1
ATOM 2298 C C . ALA A 1 287 ? 8.561 -3.955 -25.352 1.00 77.00 287 ALA A C 1
ATOM 2300 O O . ALA A 1 287 ? 8.297 -5.051 -25.856 1.00 77.00 287 ALA A O 1
ATOM 2301 N N . VAL A 1 288 ? 9.772 -3.405 -25.505 1.00 77.44 288 VAL A N 1
ATOM 2302 C CA . VAL A 1 288 ? 10.852 -4.066 -26.250 1.00 77.44 288 VAL A CA 1
ATOM 2303 C C . VAL A 1 288 ? 11.324 -5.298 -25.486 1.00 77.44 288 VAL A C 1
ATOM 2305 O O . VAL A 1 288 ? 11.623 -5.238 -24.292 1.00 77.44 288 VAL A O 1
ATOM 2308 N N . LYS A 1 289 ? 11.457 -6.435 -26.175 1.00 74.31 289 LYS A N 1
ATOM 2309 C CA . LYS A 1 289 ? 11.943 -7.681 -25.568 1.00 74.31 289 LYS A CA 1
ATOM 2310 C C . LYS A 1 289 ? 13.338 -7.493 -24.956 1.00 74.31 289 LYS A C 1
ATOM 2312 O O . LYS A 1 289 ? 14.204 -6.819 -25.515 1.00 74.31 289 LYS A O 1
ATOM 2317 N N . ALA A 1 290 ? 13.569 -8.127 -23.806 1.00 74.75 290 ALA A N 1
ATOM 2318 C CA . ALA A 1 290 ? 14.865 -8.108 -23.129 1.00 74.75 290 ALA A CA 1
ATOM 2319 C C . ALA A 1 290 ? 16.005 -8.480 -24.100 1.00 74.75 290 ALA A C 1
ATOM 2321 O O . ALA A 1 290 ? 15.882 -9.412 -24.895 1.00 74.75 290 ALA A O 1
ATOM 2322 N N . GLY A 1 291 ? 17.099 -7.717 -24.057 1.00 77.62 291 GLY A N 1
ATOM 2323 C CA . GLY A 1 291 ? 18.242 -7.849 -24.972 1.00 77.62 291 GLY A CA 1
ATOM 2324 C C . GLY A 1 291 ? 18.061 -7.287 -26.394 1.00 77.62 291 GLY A C 1
ATOM 2325 O O . GLY A 1 291 ? 19.023 -7.309 -27.150 1.00 77.62 291 GLY A O 1
ATOM 2326 N N . GLN A 1 292 ? 16.886 -6.760 -26.765 1.00 85.25 292 GLN A N 1
ATOM 2327 C CA . GLN A 1 292 ? 16.602 -6.270 -28.130 1.00 85.25 292 GLN A CA 1
ATOM 2328 C C . GLN A 1 292 ? 16.467 -4.740 -28.240 1.00 85.25 292 GLN A C 1
ATOM 2330 O O . GLN A 1 292 ? 15.886 -4.234 -29.196 1.00 85.25 292 GLN A O 1
ATOM 2335 N N . ILE A 1 293 ? 16.981 -3.990 -27.264 1.00 90.25 293 ILE A N 1
ATOM 2336 C CA . ILE A 1 293 ? 16.924 -2.523 -27.279 1.00 90.25 293 ILE A CA 1
ATOM 2337 C C . ILE A 1 293 ? 17.837 -1.927 -28.358 1.00 90.25 293 ILE A C 1
ATOM 2339 O O . ILE A 1 293 ? 18.947 -2.414 -28.578 1.00 90.25 293 ILE A O 1
ATOM 2343 N N . SER A 1 294 ? 17.387 -0.853 -29.014 1.00 92.81 294 SER A N 1
ATOM 2344 C CA . SER A 1 294 ? 18.184 -0.146 -30.022 1.00 92.81 294 SER A CA 1
ATOM 2345 C C . SER A 1 294 ? 19.402 0.562 -29.400 1.00 92.81 294 SER A C 1
ATOM 2347 O O . SER A 1 294 ? 19.375 0.923 -28.218 1.00 92.81 294 SER A O 1
ATOM 2349 N N . PRO A 1 295 ? 20.476 0.824 -30.171 1.00 96.12 295 PRO A N 1
ATOM 2350 C CA . PRO A 1 295 ? 21.639 1.562 -29.674 1.00 96.12 295 PRO A CA 1
ATOM 2351 C C . PRO A 1 295 ? 21.304 2.965 -29.152 1.00 96.12 295 PRO A C 1
ATOM 2353 O O . PRO A 1 295 ? 21.848 3.374 -28.128 1.00 96.12 295 PRO A O 1
ATOM 2356 N N . ILE A 1 296 ? 20.375 3.677 -29.805 1.00 97.12 296 ILE A N 1
ATOM 2357 C CA . ILE A 1 296 ? 19.889 4.986 -29.345 1.00 97.12 296 ILE A CA 1
ATOM 2358 C C . ILE A 1 296 ? 19.165 4.869 -28.001 1.00 97.12 296 ILE A C 1
ATOM 2360 O O . ILE A 1 296 ? 19.503 5.595 -27.068 1.00 97.12 296 ILE A O 1
ATOM 2364 N N . ALA A 1 297 ? 18.210 3.944 -27.868 1.00 95.19 297 ALA A N 1
ATOM 2365 C CA . ALA A 1 297 ? 17.461 3.783 -26.623 1.00 95.19 297 ALA A CA 1
ATOM 2366 C C . ALA A 1 297 ? 18.375 3.329 -25.471 1.00 95.19 297 ALA A C 1
ATOM 2368 O O . ALA A 1 297 ? 18.278 3.828 -24.351 1.00 95.19 297 ALA A O 1
ATOM 2369 N N . LYS A 1 298 ? 19.351 2.463 -25.766 1.00 96.50 298 LYS A N 1
ATOM 2370 C CA . LYS A 1 298 ? 20.401 2.082 -24.817 1.00 96.50 298 LYS A CA 1
ATOM 2371 C C . LYS A 1 298 ? 21.236 3.286 -24.369 1.00 96.50 298 LYS A C 1
ATOM 2373 O O . LYS A 1 298 ? 21.527 3.410 -23.180 1.00 96.50 298 LYS A O 1
ATOM 2378 N N . ALA A 1 299 ? 21.624 4.167 -25.292 1.00 96.75 299 ALA A N 1
ATOM 2379 C CA . ALA A 1 299 ? 22.377 5.377 -24.970 1.00 96.75 299 ALA A CA 1
ATOM 2380 C C . ALA A 1 299 ? 21.553 6.368 -24.130 1.00 96.75 299 ALA A C 1
ATOM 2382 O O . ALA A 1 299 ? 22.081 6.916 -23.160 1.00 96.75 299 ALA A O 1
ATOM 2383 N N . LEU A 1 300 ? 20.256 6.527 -24.428 1.00 96.50 300 LEU A N 1
ATOM 2384 C CA . LEU A 1 300 ? 19.331 7.297 -23.593 1.00 96.50 300 LEU A CA 1
ATOM 2385 C C . LEU A 1 300 ? 19.311 6.753 -22.161 1.00 96.50 300 LEU A C 1
ATOM 2387 O O . LEU A 1 300 ? 19.553 7.510 -21.223 1.00 96.50 300 LEU A O 1
ATOM 2391 N N . PHE A 1 301 ? 19.084 5.448 -21.976 1.00 97.12 301 PHE A N 1
ATOM 2392 C CA . PHE A 1 301 ? 19.052 4.872 -20.632 1.00 97.12 301 PHE A CA 1
ATOM 2393 C C . PHE A 1 301 ? 20.382 5.030 -19.891 1.00 97.12 301 PHE A C 1
ATOM 2395 O O . PHE A 1 301 ? 20.372 5.333 -18.702 1.00 97.12 301 PHE A O 1
ATOM 2402 N N . LYS A 1 302 ? 21.534 4.920 -20.565 1.00 97.38 302 LYS A N 1
ATOM 2403 C CA . LYS A 1 302 ? 22.839 5.202 -19.934 1.00 97.38 302 LYS A CA 1
ATOM 2404 C C . LYS A 1 302 ? 22.969 6.647 -19.466 1.00 97.38 302 LYS A C 1
ATOM 2406 O O . LYS A 1 302 ? 23.478 6.887 -18.369 1.00 97.38 302 LYS A O 1
ATOM 2411 N N . SER A 1 303 ? 22.486 7.592 -20.269 1.00 96.31 303 SER A N 1
ATOM 2412 C CA . SER A 1 303 ? 22.445 9.005 -19.895 1.00 96.31 303 SER A CA 1
ATOM 2413 C C . SER A 1 303 ? 21.573 9.222 -18.656 1.00 96.31 303 SER A C 1
ATOM 2415 O O . SER A 1 303 ? 22.037 9.798 -17.676 1.00 96.31 303 SER A O 1
ATOM 2417 N N . LEU A 1 304 ? 20.343 8.697 -18.658 1.00 95.62 304 LEU A N 1
ATOM 2418 C CA . LEU A 1 304 ? 19.400 8.832 -17.541 1.00 95.62 304 LEU A CA 1
ATOM 2419 C C . LEU A 1 304 ? 19.880 8.118 -16.267 1.00 95.62 304 LEU A C 1
ATOM 2421 O O . LEU A 1 304 ? 19.698 8.636 -15.173 1.00 95.62 304 LEU A O 1
ATOM 2425 N N . ALA A 1 305 ? 20.522 6.953 -16.388 1.00 96.69 305 ALA A N 1
ATOM 2426 C CA . ALA A 1 305 ? 21.061 6.204 -15.251 1.00 96.69 305 ALA A CA 1
ATOM 2427 C C . ALA A 1 305 ? 22.216 6.939 -14.540 1.00 96.69 305 ALA A C 1
ATOM 2429 O O . ALA A 1 305 ? 22.411 6.779 -13.328 1.00 96.69 305 ALA A O 1
ATOM 2430 N N . THR A 1 306 ? 22.978 7.736 -15.296 1.00 94.06 306 THR A N 1
ATOM 2431 C CA . THR A 1 306 ? 24.130 8.506 -14.799 1.00 94.06 306 THR A CA 1
ATOM 2432 C C . THR A 1 306 ? 23.704 9.840 -14.180 1.00 94.06 306 THR A C 1
ATOM 2434 O O . THR A 1 306 ? 24.343 10.309 -13.239 1.00 94.06 306 THR A O 1
ATOM 2437 N N . ASP A 1 307 ? 22.607 10.430 -14.653 1.00 92.19 307 ASP A N 1
ATOM 2438 C CA . ASP A 1 307 ? 22.060 11.671 -14.109 1.00 92.19 307 ASP A CA 1
ATOM 2439 C C . ASP A 1 307 ? 21.303 11.432 -12.792 1.00 92.19 307 ASP A C 1
ATOM 2441 O O . ASP A 1 307 ? 20.157 10.982 -12.778 1.00 92.19 307 ASP A O 1
ATOM 2445 N N . VAL A 1 308 ? 21.939 11.769 -11.666 1.00 87.44 308 VAL A N 1
ATOM 2446 C CA . VAL A 1 308 ? 21.371 11.622 -10.313 1.00 87.44 308 VAL A CA 1
ATOM 2447 C C . VAL A 1 308 ? 20.125 12.472 -10.057 1.00 87.44 308 VAL A C 1
ATOM 2449 O O . VAL A 1 308 ? 19.384 12.151 -9.131 1.00 87.44 308 VAL A O 1
ATOM 2452 N N . GLN A 1 309 ? 19.893 13.521 -10.851 1.00 88.69 309 GLN A N 1
ATOM 2453 C CA . GLN A 1 309 ? 18.716 14.387 -10.738 1.00 88.69 309 GLN A CA 1
ATOM 2454 C C . GLN A 1 309 ? 17.572 13.939 -11.654 1.00 88.69 309 GLN A C 1
ATOM 2456 O O . GLN A 1 309 ? 16.459 14.456 -11.543 1.00 88.69 309 GLN A O 1
ATOM 2461 N N . SER A 1 310 ? 17.814 12.973 -12.545 1.00 88.69 310 SER A N 1
ATOM 2462 C CA . SER A 1 310 ? 16.785 12.488 -13.455 1.00 88.69 310 SER A CA 1
ATOM 2463 C C . SER A 1 310 ? 15.666 11.770 -12.684 1.00 88.69 310 SER A C 1
ATOM 2465 O O . SER A 1 310 ? 15.940 10.794 -11.974 1.00 88.69 310 SER A O 1
ATOM 2467 N N . PRO A 1 311 ? 14.390 12.170 -12.862 1.00 85.25 311 PRO A N 1
ATOM 2468 C CA . PRO A 1 311 ? 13.257 11.464 -12.261 1.00 85.25 311 PRO A CA 1
ATOM 2469 C C . PRO A 1 311 ? 13.103 10.034 -12.807 1.00 85.25 311 PRO A C 1
ATOM 2471 O O . PRO A 1 311 ? 12.540 9.172 -12.134 1.00 85.25 311 PRO A O 1
ATOM 2474 N N . ASP A 1 312 ? 13.660 9.758 -13.991 1.00 89.88 312 ASP A N 1
ATOM 2475 C CA . ASP A 1 312 ? 13.602 8.456 -14.663 1.00 89.88 312 ASP A CA 1
ATOM 2476 C C . ASP A 1 312 ? 14.861 7.604 -14.416 1.00 89.88 312 ASP A C 1
ATOM 2478 O O . ASP A 1 312 ? 15.011 6.524 -14.993 1.00 89.88 312 ASP A O 1
ATOM 2482 N N . ARG A 1 313 ? 15.783 8.050 -13.551 1.00 94.38 313 ARG A N 1
ATOM 2483 C CA . ARG A 1 313 ? 17.059 7.362 -13.297 1.00 94.38 313 ARG A CA 1
ATOM 2484 C C . ARG A 1 313 ? 16.882 5.895 -12.915 1.00 94.38 313 ARG A C 1
ATOM 2486 O O . ARG A 1 313 ? 17.540 5.026 -13.483 1.00 94.38 313 ARG A O 1
ATOM 2493 N N . MET A 1 314 ? 16.020 5.611 -11.937 1.00 95.06 314 MET A N 1
ATOM 2494 C CA . MET A 1 314 ? 15.826 4.240 -11.453 1.00 95.06 314 MET A CA 1
ATOM 2495 C C . MET A 1 314 ? 15.202 3.345 -12.530 1.00 95.06 314 MET A C 1
ATOM 2497 O O . MET A 1 314 ? 15.624 2.203 -12.698 1.00 95.06 314 MET A O 1
ATOM 2501 N N . TRP A 1 315 ? 14.255 3.883 -13.301 1.00 93.38 315 TRP A N 1
ATOM 2502 C CA . TRP A 1 315 ? 13.664 3.202 -14.451 1.00 93.38 315 TRP A CA 1
ATOM 2503 C C . TRP A 1 315 ? 14.732 2.828 -15.479 1.00 93.38 315 TRP A C 1
ATOM 2505 O O . TRP A 1 315 ? 14.833 1.669 -15.868 1.00 93.38 315 TRP A O 1
ATOM 2515 N N . ALA A 1 316 ? 15.597 3.776 -15.839 1.00 96.12 316 ALA A N 1
ATOM 2516 C CA . ALA A 1 316 ? 16.689 3.539 -16.774 1.00 96.12 316 ALA A CA 1
ATOM 2517 C C . ALA A 1 316 ? 17.700 2.496 -16.264 1.00 96.12 316 ALA A C 1
ATOM 2519 O O . ALA A 1 316 ? 18.145 1.647 -17.034 1.00 96.12 316 ALA A O 1
ATOM 2520 N N . ILE A 1 317 ? 18.040 2.510 -14.968 1.00 98.06 317 ILE A N 1
ATOM 2521 C CA . ILE A 1 317 ? 18.907 1.491 -14.348 1.00 98.06 317 ILE A CA 1
ATOM 2522 C C . ILE A 1 317 ? 18.272 0.096 -14.455 1.00 98.06 317 ILE A C 1
ATOM 2524 O O . ILE A 1 317 ? 18.947 -0.856 -14.853 1.00 98.06 317 ILE A O 1
ATOM 2528 N N . ALA A 1 318 ? 16.983 -0.025 -14.124 1.00 95.06 318 ALA A N 1
ATOM 2529 C CA . ALA A 1 318 ? 16.249 -1.286 -14.187 1.00 95.06 318 ALA A CA 1
ATOM 2530 C C . ALA A 1 318 ? 16.121 -1.812 -15.627 1.00 95.06 318 ALA A C 1
ATOM 2532 O O . ALA A 1 318 ? 16.331 -3.000 -15.874 1.00 95.06 318 ALA A O 1
ATOM 2533 N N . GLU A 1 319 ? 15.846 -0.931 -16.589 1.00 94.12 319 GLU A N 1
ATOM 2534 C CA . GLU A 1 319 ? 15.787 -1.273 -18.010 1.00 94.12 319 GLU A CA 1
ATOM 2535 C C . GLU A 1 319 ? 17.143 -1.717 -18.565 1.00 94.12 319 GLU A C 1
ATOM 2537 O O . GLU A 1 319 ? 17.235 -2.740 -19.247 1.00 94.12 319 GLU A O 1
ATOM 2542 N N . LEU A 1 320 ? 18.225 -1.002 -18.241 1.00 97.31 320 LEU A N 1
ATOM 2543 C CA . LEU A 1 320 ? 19.576 -1.413 -18.627 1.00 97.31 320 LEU A CA 1
ATOM 2544 C C . LEU A 1 320 ? 19.905 -2.808 -18.094 1.00 97.31 320 LEU A C 1
ATOM 2546 O O . LEU A 1 320 ? 20.417 -3.639 -18.847 1.00 97.31 320 LEU A O 1
ATOM 2550 N N . ASP A 1 321 ? 19.575 -3.092 -16.832 1.00 96.12 321 ASP A N 1
ATOM 2551 C CA . ASP A 1 321 ? 19.765 -4.423 -16.258 1.00 96.12 321 ASP A CA 1
ATOM 2552 C C . ASP A 1 321 ? 18.933 -5.499 -16.975 1.00 96.12 321 ASP A C 1
ATOM 2554 O O . ASP A 1 321 ? 19.457 -6.573 -17.299 1.00 96.12 321 ASP A O 1
ATOM 2558 N N . ARG A 1 322 ? 17.660 -5.207 -17.271 1.00 90.38 322 ARG A N 1
ATOM 2559 C CA . ARG A 1 322 ? 16.764 -6.093 -18.029 1.00 90.38 322 ARG A CA 1
ATOM 2560 C C . ARG A 1 322 ? 17.310 -6.397 -19.424 1.00 90.38 322 ARG A C 1
ATOM 2562 O O . ARG A 1 322 ? 17.146 -7.508 -19.927 1.00 90.38 322 ARG A O 1
ATOM 2569 N N . HIS A 1 323 ? 17.991 -5.434 -20.040 1.00 89.38 323 HIS A N 1
ATOM 2570 C CA . HIS A 1 323 ? 18.674 -5.586 -21.323 1.00 89.38 323 HIS A CA 1
ATOM 2571 C C . HIS A 1 323 ? 20.119 -6.106 -21.216 1.00 89.38 323 HIS A C 1
ATOM 2573 O O . HIS A 1 323 ? 20.827 -6.118 -22.224 1.00 89.38 323 HIS A O 1
ATOM 2579 N N . ASN A 1 324 ? 20.539 -6.596 -20.045 1.00 89.94 324 ASN A N 1
ATOM 2580 C CA . ASN A 1 324 ? 21.871 -7.154 -19.782 1.00 89.94 324 ASN A CA 1
ATOM 2581 C C . ASN A 1 324 ? 23.024 -6.170 -20.050 1.00 89.94 324 ASN A C 1
ATOM 2583 O O . ASN A 1 324 ? 24.114 -6.579 -20.452 1.00 89.94 324 ASN A O 1
ATOM 2587 N N . ASP A 1 325 ? 22.805 -4.868 -19.853 1.00 96.75 325 ASP A N 1
ATOM 2588 C CA . ASP A 1 325 ? 23.896 -3.901 -19.896 1.00 96.75 325 ASP A CA 1
ATOM 2589 C C . ASP A 1 325 ? 24.702 -3.924 -18.580 1.00 96.75 325 ASP A C 1
ATOM 2591 O O . ASP A 1 325 ? 24.114 -3.764 -17.505 1.00 96.75 325 ASP A O 1
ATOM 2595 N N . PRO A 1 326 ? 26.043 -4.069 -18.636 1.00 96.25 326 PRO A N 1
ATOM 2596 C CA . PRO A 1 326 ? 26.871 -4.179 -17.436 1.00 96.25 326 PRO A CA 1
ATOM 2597 C C . PRO A 1 326 ? 26.753 -2.989 -16.480 1.00 96.25 326 PRO A C 1
ATOM 2599 O O . PRO A 1 326 ? 26.731 -3.188 -15.269 1.00 96.25 326 PRO A O 1
ATOM 2602 N N . GLN A 1 327 ? 26.634 -1.760 -17.000 1.00 96.25 327 GLN A N 1
ATOM 2603 C CA . GLN A 1 327 ? 26.514 -0.565 -16.161 1.00 96.25 327 GLN A CA 1
ATOM 2604 C C . GLN A 1 327 ? 25.203 -0.593 -15.370 1.00 96.25 327 GLN A C 1
ATOM 2606 O O . GLN A 1 327 ? 25.207 -0.335 -14.166 1.00 96.25 327 GLN A O 1
ATOM 2611 N N . GLY A 1 328 ? 24.098 -0.952 -16.034 1.00 96.88 328 GLY A N 1
ATOM 2612 C CA . GLY A 1 328 ? 22.796 -1.129 -15.388 1.00 96.88 328 GLY A CA 1
ATOM 2613 C C . GLY A 1 328 ? 22.838 -2.191 -14.298 1.00 96.88 328 GLY A C 1
ATOM 2614 O O . GLY A 1 328 ? 22.439 -1.921 -13.167 1.00 96.88 328 GLY A O 1
ATOM 2615 N N . SER A 1 329 ? 23.398 -3.365 -14.601 1.00 97.62 329 SER A N 1
ATOM 2616 C CA . SER A 1 329 ? 23.528 -4.454 -13.627 1.00 97.62 329 SER A CA 1
ATOM 2617 C C . SER A 1 329 ? 24.374 -4.074 -12.413 1.00 97.62 329 SER A C 1
ATOM 2619 O O . SER A 1 329 ? 23.988 -4.384 -11.287 1.00 97.62 329 SER A O 1
ATOM 2621 N N . THR A 1 330 ? 25.494 -3.372 -12.606 1.00 97.81 330 THR A N 1
ATOM 2622 C CA . THR A 1 330 ? 26.334 -2.904 -11.495 1.00 97.81 330 THR A CA 1
ATOM 2623 C C . THR A 1 330 ? 25.601 -1.888 -10.621 1.00 97.81 330 THR A C 1
ATOM 2625 O O . THR A 1 330 ? 25.561 -2.058 -9.402 1.00 97.81 330 THR A O 1
ATOM 2628 N N . LEU A 1 331 ? 24.987 -0.861 -11.220 1.00 97.38 331 LEU A N 1
ATOM 2629 C CA . LEU A 1 331 ? 24.243 0.162 -10.477 1.00 97.38 331 LEU A CA 1
ATOM 2630 C C . LEU A 1 331 ? 23.057 -0.444 -9.721 1.00 97.38 331 LEU A C 1
ATOM 2632 O O . LEU A 1 331 ? 22.837 -0.130 -8.552 1.00 97.38 331 LEU A O 1
ATOM 2636 N N . LEU A 1 332 ? 22.318 -1.350 -10.362 1.00 98.12 332 LEU A N 1
ATOM 2637 C CA . LEU A 1 332 ? 21.181 -2.009 -9.739 1.00 98.12 332 LEU A CA 1
ATOM 2638 C C . LEU A 1 332 ? 21.615 -2.882 -8.556 1.00 98.12 332 LEU A C 1
ATOM 2640 O O . LEU A 1 332 ? 21.010 -2.798 -7.494 1.00 98.12 332 LEU A O 1
ATOM 2644 N N . GLN A 1 333 ? 22.682 -3.674 -8.686 1.00 98.00 333 GLN A N 1
ATOM 2645 C CA . GLN A 1 333 ? 23.190 -4.482 -7.571 1.00 98.00 333 GLN A CA 1
ATOM 2646 C C . GLN A 1 333 ? 23.672 -3.628 -6.393 1.00 98.00 333 GLN A C 1
ATOM 2648 O O . GLN A 1 333 ? 23.471 -4.023 -5.244 1.00 98.00 333 GLN A O 1
ATOM 2653 N N . GLN A 1 334 ? 24.272 -2.460 -6.648 1.00 97.12 334 GLN A N 1
ATOM 2654 C CA . GLN A 1 334 ? 24.640 -1.511 -5.590 1.00 97.12 334 GLN A CA 1
ATOM 2655 C C . GLN A 1 334 ? 23.407 -0.999 -4.835 1.00 97.12 334 GLN A C 1
ATOM 2657 O O . GLN A 1 334 ? 23.432 -0.917 -3.610 1.00 97.12 334 GLN A O 1
ATOM 2662 N N . ILE A 1 335 ? 22.314 -0.708 -5.546 1.00 97.19 335 ILE A N 1
ATOM 2663 C CA . ILE A 1 335 ? 21.041 -0.276 -4.948 1.00 97.19 335 ILE A CA 1
ATOM 2664 C C . ILE A 1 335 ? 20.395 -1.423 -4.159 1.00 97.19 335 ILE A C 1
ATOM 2666 O O . ILE A 1 335 ? 20.031 -1.247 -3.000 1.00 97.19 335 ILE A O 1
ATOM 2670 N N . LEU A 1 336 ? 20.302 -2.617 -4.751 1.00 97.75 336 LEU A N 1
ATOM 2671 C CA . LEU A 1 336 ? 19.653 -3.783 -4.142 1.00 97.75 336 LEU A CA 1
ATOM 2672 C C . LEU A 1 336 ? 20.381 -4.308 -2.893 1.00 97.75 336 LEU A C 1
ATOM 2674 O O . LEU A 1 336 ? 19.747 -4.922 -2.036 1.00 97.75 336 LEU A O 1
ATOM 2678 N N . ASN A 1 337 ? 21.697 -4.100 -2.792 1.00 97.56 337 ASN A N 1
ATOM 2679 C CA . ASN A 1 337 ? 22.507 -4.533 -1.646 1.00 97.56 337 ASN A CA 1
ATOM 2680 C C . ASN A 1 337 ? 22.860 -3.404 -0.667 1.00 97.56 337 ASN A C 1
ATOM 2682 O O . ASN A 1 337 ? 23.284 -3.686 0.453 1.00 97.56 337 ASN A O 1
ATOM 2686 N N . GLY A 1 338 ? 22.704 -2.147 -1.082 1.00 94.94 338 GLY A N 1
ATOM 2687 C CA . GLY A 1 338 ? 23.036 -0.959 -0.303 1.00 94.94 338 GLY A CA 1
ATOM 2688 C C . GLY A 1 338 ? 21.791 -0.167 0.084 1.00 94.94 338 GLY A C 1
ATOM 2689 O O . GLY A 1 338 ? 20.953 -0.640 0.850 1.00 94.94 338 GLY A O 1
ATOM 2690 N N . ASN A 1 339 ? 21.708 1.063 -0.423 1.00 92.88 339 ASN A N 1
ATOM 2691 C CA . ASN A 1 339 ? 20.589 1.969 -0.188 1.00 92.88 339 ASN A CA 1
ATOM 2692 C C . ASN A 1 339 ? 19.468 1.710 -1.208 1.00 92.88 339 ASN A C 1
ATOM 2694 O O . ASN A 1 339 ? 19.622 2.028 -2.389 1.00 92.88 339 ASN A O 1
ATOM 2698 N N . SER A 1 340 ? 18.333 1.195 -0.732 1.00 94.50 340 SER A N 1
ATOM 2699 C CA . SER A 1 340 ? 17.159 0.875 -1.550 1.00 94.50 340 SER A CA 1
ATOM 2700 C C . SER A 1 340 ? 16.201 2.046 -1.798 1.00 94.50 340 SER A C 1
ATOM 2702 O O . SER A 1 340 ? 15.274 1.876 -2.585 1.00 94.50 340 SER A O 1
ATOM 2704 N N . ARG A 1 341 ? 16.432 3.247 -1.242 1.00 93.50 341 ARG A N 1
ATOM 2705 C CA . ARG A 1 341 ? 15.587 4.438 -1.493 1.00 93.50 341 ARG A CA 1
ATOM 2706 C C . ARG A 1 341 ? 15.323 4.744 -2.972 1.00 93.50 341 ARG A C 1
ATOM 2708 O O . ARG A 1 341 ? 14.201 5.127 -3.295 1.00 93.50 341 ARG A O 1
ATOM 2715 N N . PRO A 1 342 ? 16.280 4.568 -3.908 1.00 94.00 342 PRO A N 1
ATOM 2716 C CA . PRO A 1 342 ? 15.995 4.770 -5.328 1.00 94.00 342 PRO A CA 1
ATOM 2717 C C . PRO A 1 342 ? 14.819 3.924 -5.851 1.00 94.00 342 PRO A C 1
ATOM 2719 O O . PRO A 1 342 ? 14.096 4.374 -6.744 1.00 94.00 342 PRO A O 1
ATOM 2722 N N . LEU A 1 343 ? 14.573 2.745 -5.259 1.00 94.38 343 LEU A N 1
ATOM 2723 C CA . LEU A 1 343 ? 13.473 1.850 -5.631 1.00 94.38 343 LEU A CA 1
ATOM 2724 C C . LEU A 1 343 ? 12.090 2.410 -5.287 1.00 94.38 343 LEU A C 1
ATOM 2726 O O . LEU A 1 343 ? 11.125 1.970 -5.903 1.00 94.38 343 LEU A O 1
ATOM 2730 N N . TYR A 1 344 ? 11.978 3.413 -4.404 1.00 91.19 344 TYR A N 1
ATOM 2731 C CA . TYR A 1 344 ? 10.690 4.024 -4.033 1.00 91.19 344 TYR A CA 1
ATOM 2732 C C . TYR A 1 344 ? 9.951 4.576 -5.255 1.00 91.19 344 TYR A C 1
ATOM 2734 O O . TYR A 1 344 ? 8.731 4.662 -5.285 1.00 91.19 344 TYR A O 1
ATOM 2742 N N . SER A 1 345 ? 10.686 5.002 -6.285 1.00 86.50 345 SER A N 1
ATOM 2743 C CA . SER A 1 345 ? 10.101 5.459 -7.551 1.00 86.50 345 SER A CA 1
ATOM 2744 C C . SER A 1 345 ? 9.413 4.350 -8.353 1.00 86.50 345 SER A C 1
ATOM 2746 O O . SER A 1 345 ? 8.486 4.654 -9.093 1.00 86.50 345 SER A O 1
ATOM 2748 N N . LEU A 1 346 ? 9.847 3.094 -8.209 1.00 88.12 346 LEU A N 1
ATOM 2749 C CA . LEU A 1 346 ? 9.218 1.938 -8.846 1.00 88.12 346 LEU A CA 1
ATOM 2750 C C . LEU A 1 346 ? 8.093 1.388 -7.972 1.00 88.12 346 LEU A C 1
ATOM 2752 O O . LEU A 1 346 ? 7.002 1.149 -8.474 1.00 88.12 346 LEU A O 1
ATOM 2756 N N . THR A 1 347 ? 8.335 1.208 -6.672 1.00 87.62 347 THR A N 1
ATOM 2757 C CA . THR A 1 347 ? 7.358 0.586 -5.768 1.00 87.62 347 THR A CA 1
ATOM 2758 C C . THR A 1 347 ? 6.110 1.443 -5.584 1.00 87.62 347 THR A C 1
ATOM 2760 O O . THR A 1 347 ? 5.020 0.910 -5.739 1.00 87.62 347 THR A O 1
ATOM 2763 N N . ARG A 1 348 ? 6.237 2.776 -5.464 1.00 82.00 348 ARG A N 1
ATOM 2764 C CA . ARG A 1 348 ? 5.078 3.696 -5.481 1.00 82.00 348 ARG A CA 1
ATOM 2765 C C . ARG A 1 348 ? 4.233 3.613 -6.747 1.00 82.00 348 ARG A C 1
ATOM 2767 O O . ARG A 1 348 ? 3.069 3.993 -6.725 1.00 82.00 348 ARG A O 1
ATOM 2774 N N . SER A 1 349 ? 4.831 3.219 -7.873 1.00 79.44 349 SER A N 1
ATOM 2775 C CA . SER A 1 349 ? 4.087 3.057 -9.122 1.00 79.44 349 SER A CA 1
ATOM 2776 C C . SER A 1 349 ? 3.301 1.748 -9.145 1.00 79.44 349 SER A C 1
ATOM 2778 O O . SER A 1 349 ? 2.332 1.662 -9.889 1.00 79.44 349 SER A O 1
ATOM 2780 N N . VAL A 1 350 ? 3.687 0.733 -8.360 1.00 73.62 350 VAL A N 1
ATOM 2781 C CA . VAL A 1 350 ? 2.977 -0.549 -8.312 1.00 73.62 350 VAL A CA 1
ATOM 2782 C C . VAL A 1 350 ? 1.622 -0.338 -7.654 1.00 73.62 350 VAL A C 1
ATOM 2784 O O . VAL A 1 350 ? 1.513 -0.210 -6.440 1.00 73.62 350 VAL A O 1
ATOM 2787 N N . PHE A 1 351 ? 0.575 -0.341 -8.470 1.00 63.31 351 PHE A N 1
ATOM 2788 C CA . PHE A 1 351 ? -0.790 -0.214 -7.997 1.00 63.31 351 PHE A CA 1
ATOM 2789 C C . PHE A 1 351 ? -1.558 -1.514 -8.236 1.00 63.31 351 PHE A C 1
ATOM 2791 O O . PHE A 1 351 ? -1.768 -1.930 -9.376 1.00 63.31 351 PHE A O 1
ATOM 2798 N N . TYR A 1 352 ? -1.994 -2.159 -7.154 1.00 49.53 352 TYR A N 1
ATOM 2799 C CA . TYR A 1 352 ? -2.917 -3.286 -7.228 1.00 49.53 352 TYR A CA 1
ATOM 2800 C C . TYR A 1 352 ? -4.351 -2.752 -7.232 1.00 49.53 352 TYR A C 1
ATOM 2802 O O . TYR A 1 352 ? -4.896 -2.426 -6.183 1.00 49.53 352 TYR A O 1
ATOM 2810 N N . GLY A 1 353 ? -4.985 -2.704 -8.407 1.00 44.97 353 GLY A N 1
ATOM 2811 C CA . GLY A 1 353 ? -6.431 -2.945 -8.463 1.00 44.97 353 GLY A CA 1
ATOM 2812 C C . GLY A 1 353 ? -7.372 -1.901 -9.063 1.00 44.97 353 GLY A C 1
ATOM 2813 O O . GLY A 1 353 ? -8.564 -2.172 -9.038 1.00 44.97 353 GLY A O 1
ATOM 2814 N N . PHE A 1 354 ? -6.940 -0.782 -9.652 1.00 39.16 354 PHE A N 1
ATOM 2815 C CA . PHE A 1 354 ? -7.883 0.102 -10.366 1.00 39.16 354 PHE A CA 1
ATOM 2816 C C . PHE A 1 354 ? -7.261 0.676 -11.644 1.00 39.16 354 PHE A C 1
ATOM 2818 O O . PHE A 1 354 ? -6.209 1.309 -11.606 1.00 39.16 354 PHE A O 1
ATOM 2825 N N . GLY A 1 355 ? -7.907 0.407 -12.784 1.00 39.78 355 GLY A N 1
ATOM 2826 C CA . GLY A 1 355 ? -7.485 0.806 -14.129 1.00 39.78 355 GLY A CA 1
ATOM 2827 C C . GLY A 1 355 ? -7.603 2.309 -14.392 1.00 39.78 355 GLY A C 1
ATOM 2828 O O . GLY A 1 355 ? -8.476 2.734 -15.140 1.00 39.78 355 GLY A O 1
ATOM 2829 N N . GLY A 1 356 ? -6.736 3.106 -13.766 1.00 44.50 356 GLY A N 1
ATOM 2830 C CA . GLY A 1 356 ? -6.524 4.516 -14.105 1.00 44.50 356 GLY A CA 1
ATOM 2831 C C . GLY A 1 356 ? -5.503 4.719 -15.233 1.00 44.50 356 GLY A C 1
ATOM 2832 O O . GLY A 1 356 ? -4.895 3.764 -15.719 1.00 44.50 356 GLY A O 1
ATOM 2833 N N . ASP A 1 357 ? -5.273 5.981 -15.612 1.00 45.09 357 ASP A N 1
ATOM 2834 C CA . ASP A 1 357 ? -4.359 6.381 -16.698 1.00 45.09 357 ASP A CA 1
ATOM 2835 C C . ASP A 1 357 ? -2.897 5.911 -16.511 1.00 45.09 357 ASP A C 1
ATOM 2837 O O . ASP A 1 357 ? -2.182 5.766 -17.506 1.00 45.09 357 ASP A O 1
ATOM 2841 N N . ASP A 1 358 ? -2.485 5.587 -15.278 1.00 54.91 358 ASP A N 1
ATOM 2842 C CA . ASP A 1 358 ? -1.135 5.124 -14.904 1.00 54.91 358 ASP A CA 1
ATOM 2843 C C . ASP A 1 358 ? -0.997 3.586 -14.808 1.00 54.91 358 ASP A C 1
ATOM 2845 O O . ASP A 1 358 ? 0.047 3.071 -14.391 1.00 54.91 358 ASP A O 1
ATOM 2849 N N . ALA A 1 359 ? -2.022 2.817 -15.202 1.00 64.56 359 ALA A N 1
ATOM 2850 C CA . ALA A 1 359 ? -2.014 1.352 -15.094 1.00 64.56 359 ALA A CA 1
ATOM 2851 C C . ALA A 1 359 ? -0.832 0.692 -15.834 1.00 64.56 359 ALA A C 1
ATOM 2853 O O . ALA A 1 359 ? -0.264 -0.292 -15.348 1.00 64.56 359 ALA A O 1
ATOM 2854 N N . ASP A 1 360 ? -0.420 1.253 -16.976 1.00 72.06 360 ASP A N 1
ATOM 2855 C CA . ASP A 1 360 ? 0.723 0.762 -17.757 1.00 72.06 360 ASP A CA 1
ATOM 2856 C C . ASP A 1 360 ? 2.038 0.933 -16.991 1.00 72.06 360 ASP A C 1
ATOM 2858 O O . ASP A 1 360 ? 2.850 0.007 -16.912 1.00 72.06 360 ASP A O 1
ATOM 2862 N N . ARG A 1 361 ? 2.232 2.107 -16.375 1.00 78.69 361 ARG A N 1
ATOM 2863 C CA . ARG A 1 361 ? 3.425 2.411 -15.585 1.00 78.69 361 ARG A CA 1
ATOM 2864 C C . ARG A 1 361 ? 3.504 1.494 -14.376 1.00 78.69 361 ARG A C 1
ATOM 2866 O O . ARG A 1 361 ? 4.554 0.905 -14.135 1.00 78.69 361 ARG A O 1
ATOM 2873 N N . GLY A 1 362 ? 2.402 1.309 -13.655 1.00 77.56 362 GLY A N 1
ATOM 2874 C CA . GLY A 1 362 ? 2.384 0.416 -12.499 1.00 77.56 362 GLY A CA 1
ATOM 2875 C C . GLY A 1 362 ? 2.622 -1.048 -12.848 1.00 77.56 362 GLY A C 1
ATOM 2876 O O . GLY A 1 362 ? 3.430 -1.717 -12.198 1.00 77.56 362 GLY A O 1
ATOM 2877 N N . SER A 1 363 ? 2.003 -1.530 -13.927 1.00 75.00 363 SER A N 1
ATOM 2878 C CA . SER A 1 363 ? 2.210 -2.895 -14.426 1.00 75.00 363 SER A CA 1
ATOM 2879 C C . SER A 1 363 ? 3.663 -3.131 -14.836 1.00 75.00 363 SER A C 1
ATOM 2881 O O . SER A 1 363 ? 4.251 -4.171 -14.522 1.00 75.00 363 SER A O 1
ATOM 2883 N N . HIS A 1 364 ? 4.275 -2.149 -15.499 1.00 81.62 364 HIS A N 1
ATOM 2884 C CA . HIS A 1 364 ? 5.667 -2.240 -15.922 1.00 81.62 364 HIS A CA 1
ATOM 2885 C C . HIS A 1 364 ? 6.647 -2.149 -14.744 1.00 81.62 364 HIS A C 1
ATOM 2887 O O . HIS A 1 364 ? 7.595 -2.932 -14.674 1.00 81.62 364 HIS A O 1
ATOM 2893 N N . ALA A 1 365 ? 6.390 -1.278 -13.760 1.00 85.06 365 ALA A N 1
ATOM 2894 C CA . ALA A 1 365 ? 7.161 -1.235 -12.511 1.00 85.06 365 ALA A CA 1
ATOM 2895 C C . ALA A 1 365 ? 7.145 -2.595 -11.805 1.00 85.06 365 ALA A C 1
ATOM 2897 O O . ALA A 1 365 ? 8.194 -3.108 -11.404 1.00 85.06 365 ALA A O 1
ATOM 2898 N N . TYR A 1 366 ? 5.959 -3.199 -11.696 1.00 79.81 366 TYR A N 1
ATOM 2899 C CA . TYR A 1 366 ? 5.784 -4.516 -11.098 1.00 79.81 366 TYR A CA 1
ATOM 2900 C C . TYR A 1 366 ? 6.593 -5.583 -11.841 1.00 79.81 366 TYR A C 1
ATOM 2902 O O . TYR A 1 366 ? 7.337 -6.350 -11.225 1.00 79.81 366 TYR A O 1
ATOM 2910 N N . TYR A 1 367 ? 6.516 -5.590 -13.174 1.00 78.50 367 TYR A N 1
ATOM 2911 C CA . TYR A 1 367 ? 7.303 -6.486 -14.015 1.00 78.50 367 TYR A CA 1
ATOM 2912 C C . TYR A 1 367 ? 8.815 -6.344 -13.772 1.00 78.50 367 TYR A C 1
ATOM 2914 O O . TYR A 1 367 ? 9.506 -7.356 -13.603 1.00 78.50 367 TYR A O 1
ATOM 2922 N N . LEU A 1 368 ? 9.329 -5.112 -13.685 1.00 84.06 368 LEU A N 1
ATOM 2923 C CA . LEU A 1 368 ? 10.738 -4.851 -13.384 1.00 84.06 368 LEU A CA 1
ATOM 2924 C C . LEU A 1 368 ? 11.130 -5.380 -11.998 1.00 84.06 368 LEU A C 1
ATOM 2926 O O . LEU A 1 368 ? 12.121 -6.102 -11.885 1.00 84.06 368 LEU A O 1
ATOM 2930 N N . LEU A 1 369 ? 10.342 -5.096 -10.958 1.00 86.75 369 LEU A N 1
ATOM 2931 C CA . LEU A 1 369 ? 10.605 -5.540 -9.581 1.00 86.75 369 LEU A CA 1
ATOM 2932 C C . LEU A 1 369 ? 10.597 -7.072 -9.445 1.00 86.75 369 LEU A C 1
ATOM 2934 O O . LEU A 1 369 ? 11.491 -7.649 -8.819 1.00 86.75 369 LEU A O 1
ATOM 2938 N N . VAL A 1 370 ? 9.654 -7.760 -10.096 1.00 79.75 370 VAL A N 1
ATOM 2939 C CA . VAL A 1 370 ? 9.637 -9.232 -10.159 1.00 79.75 370 VAL A CA 1
ATOM 2940 C C . VAL A 1 370 ? 10.861 -9.765 -10.914 1.00 79.75 370 VAL A C 1
ATOM 2942 O O . VAL A 1 370 ? 11.444 -10.778 -10.516 1.00 79.75 370 VAL A O 1
ATOM 2945 N N . GLY A 1 371 ? 11.290 -9.082 -11.979 1.00 79.56 371 GLY A N 1
ATOM 2946 C CA . GLY A 1 371 ? 12.537 -9.379 -12.685 1.00 79.56 371 GLY A CA 1
ATOM 2947 C C . GLY A 1 371 ? 13.759 -9.311 -11.763 1.00 79.56 371 GLY A C 1
ATOM 2948 O O . GLY A 1 371 ? 14.566 -10.245 -11.742 1.00 79.56 371 GLY A O 1
ATOM 2949 N N . MET A 1 372 ? 13.847 -8.270 -10.929 1.00 88.25 372 MET A N 1
ATOM 2950 C CA . MET A 1 372 ? 14.902 -8.123 -9.916 1.00 88.25 372 MET A CA 1
ATOM 2951 C C . MET A 1 372 ? 14.868 -9.265 -8.898 1.00 88.25 372 MET A C 1
ATOM 2953 O O . MET A 1 372 ? 15.912 -9.836 -8.590 1.00 88.25 372 MET A O 1
ATOM 2957 N N . ALA A 1 373 ? 13.680 -9.649 -8.420 1.00 85.31 373 ALA A N 1
ATOM 2958 C CA . ALA A 1 373 ? 13.515 -10.746 -7.466 1.00 85.31 373 ALA A CA 1
ATOM 2959 C C . ALA A 1 373 ? 14.002 -12.095 -8.012 1.00 85.31 373 ALA A C 1
ATOM 2961 O O . ALA A 1 373 ? 14.624 -12.874 -7.285 1.00 85.31 373 ALA A O 1
ATOM 2962 N N . LYS A 1 374 ? 13.751 -12.356 -9.300 1.00 81.19 374 LYS A N 1
ATOM 2963 C CA . LYS A 1 374 ? 14.201 -13.572 -9.991 1.00 81.19 374 LYS A CA 1
ATOM 2964 C C . LYS A 1 374 ? 15.706 -13.566 -10.253 1.00 81.19 374 LYS A C 1
ATOM 2966 O O . LYS A 1 374 ? 16.350 -14.595 -10.070 1.00 81.19 374 LYS A O 1
ATOM 2971 N N . LYS A 1 375 ? 16.263 -12.429 -10.682 1.00 86.81 375 LYS A N 1
ATOM 2972 C CA . LYS A 1 375 ? 17.675 -12.311 -11.083 1.00 86.81 375 LYS A CA 1
ATOM 2973 C C . LYS A 1 375 ? 18.627 -12.155 -9.894 1.00 86.81 375 LYS A C 1
ATOM 2975 O O . LYS A 1 375 ? 19.725 -12.703 -9.920 1.00 86.81 375 LYS A O 1
ATOM 2980 N N . TYR A 1 376 ? 18.198 -11.466 -8.835 1.00 94.81 376 TYR A N 1
ATOM 2981 C CA . TYR A 1 376 ? 18.998 -11.164 -7.642 1.00 94.81 376 TYR A CA 1
ATOM 2982 C C . TYR A 1 376 ? 18.356 -11.695 -6.350 1.00 94.81 376 TYR A C 1
ATOM 2984 O O . TYR A 1 376 ? 18.146 -10.934 -5.396 1.00 94.81 376 TYR A O 1
ATOM 2992 N N . PRO A 1 377 ? 18.077 -13.011 -6.261 1.00 91.25 377 PRO A N 1
ATOM 2993 C CA . PRO A 1 377 ? 17.324 -13.594 -5.155 1.00 91.25 377 PRO A CA 1
ATOM 2994 C C . PRO A 1 377 ? 18.035 -13.502 -3.800 1.00 91.25 377 PRO A C 1
ATOM 2996 O O . PRO A 1 377 ? 17.400 -13.749 -2.780 1.00 91.25 377 PRO A O 1
ATOM 2999 N N . GLN A 1 378 ? 19.336 -13.216 -3.774 1.00 95.50 378 GLN A N 1
ATOM 3000 C CA . GLN A 1 378 ? 20.134 -13.101 -2.549 1.00 95.50 378 GLN A CA 1
ATOM 3001 C C . GLN A 1 378 ? 20.455 -11.654 -2.172 1.00 95.50 378 GLN A C 1
ATOM 3003 O O . GLN A 1 378 ? 21.199 -11.429 -1.225 1.00 95.50 378 GLN A O 1
ATOM 3008 N N . SER A 1 379 ? 19.923 -10.674 -2.907 1.00 97.25 379 SER A N 1
ATOM 3009 C CA . SER A 1 379 ? 20.159 -9.272 -2.571 1.00 97.25 379 SER A CA 1
ATOM 3010 C C . SER A 1 379 ? 19.483 -8.871 -1.261 1.00 97.25 379 SER A C 1
ATOM 3012 O O . SER A 1 379 ? 18.446 -9.435 -0.899 1.00 97.25 379 SER A O 1
ATOM 3014 N N . LYS A 1 380 ? 20.043 -7.867 -0.574 1.00 97.56 380 LYS A N 1
ATOM 3015 C CA . LYS A 1 380 ? 19.504 -7.357 0.700 1.00 97.56 380 LYS A CA 1
ATOM 3016 C C . LYS A 1 380 ? 18.027 -6.957 0.577 1.00 97.56 380 LYS A C 1
ATOM 3018 O O . LYS A 1 380 ? 17.223 -7.320 1.430 1.00 97.56 380 LYS A O 1
ATOM 3023 N N . PHE A 1 381 ? 17.659 -6.278 -0.510 1.00 97.06 381 PHE A N 1
ATOM 3024 C CA . PHE A 1 381 ? 16.272 -5.920 -0.821 1.00 97.06 381 PHE A CA 1
ATOM 3025 C C . PHE A 1 381 ? 15.347 -7.149 -0.902 1.00 97.06 381 PHE A C 1
ATOM 3027 O O . PHE A 1 381 ? 14.292 -7.182 -0.273 1.00 97.06 381 PHE A O 1
ATOM 3034 N N . ILE A 1 382 ? 15.749 -8.204 -1.616 1.00 95.12 382 ILE A N 1
ATOM 3035 C CA . ILE A 1 382 ? 14.907 -9.399 -1.784 1.00 95.12 382 ILE A CA 1
ATOM 3036 C C . ILE A 1 382 ? 14.846 -10.250 -0.513 1.00 95.12 382 ILE A C 1
ATOM 3038 O O . ILE A 1 382 ? 13.807 -10.847 -0.225 1.00 95.12 382 ILE A O 1
ATOM 3042 N N . GLN A 1 383 ? 15.918 -10.283 0.281 1.00 96.06 383 GLN A N 1
ATOM 3043 C CA . GLN A 1 383 ? 15.889 -10.877 1.619 1.00 96.06 383 GLN A CA 1
ATOM 3044 C C . GLN A 1 383 ? 14.865 -10.160 2.508 1.00 96.06 383 GLN A C 1
ATOM 3046 O O . GLN A 1 383 ? 13.996 -10.821 3.074 1.00 96.06 383 GLN A O 1
ATOM 3051 N N . ALA A 1 384 ? 14.880 -8.824 2.533 1.00 96.88 384 ALA A N 1
ATOM 3052 C CA . ALA A 1 384 ? 13.904 -8.025 3.269 1.00 96.88 384 ALA A CA 1
ATOM 3053 C C . ALA A 1 384 ? 12.457 -8.295 2.820 1.00 96.88 384 ALA A C 1
ATOM 3055 O O . ALA A 1 384 ? 11.598 -8.501 3.674 1.00 96.88 384 ALA A O 1
ATOM 3056 N N . CYS A 1 385 ? 12.198 -8.392 1.507 1.00 93.44 385 CYS A N 1
ATOM 3057 C CA . CYS A 1 385 ? 10.886 -8.759 0.953 1.00 93.44 385 CYS A CA 1
ATOM 3058 C C . CYS A 1 385 ? 10.411 -10.142 1.436 1.00 93.44 385 CYS A C 1
ATOM 3060 O O . CYS A 1 385 ? 9.240 -10.332 1.777 1.00 93.44 385 CYS A O 1
ATOM 3062 N N . ARG A 1 386 ? 11.312 -11.136 1.464 1.00 91.19 386 ARG A N 1
ATOM 3063 C CA . ARG A 1 386 ? 10.984 -12.488 1.944 1.00 91.19 386 ARG A CA 1
ATOM 3064 C C . ARG A 1 386 ? 10.654 -12.482 3.421 1.00 91.19 386 ARG A C 1
ATOM 3066 O O . ARG A 1 386 ? 9.615 -13.023 3.785 1.00 91.19 386 ARG A O 1
ATOM 3073 N N . GLU A 1 387 ? 11.507 -11.856 4.224 1.00 94.81 387 GLU A N 1
ATOM 3074 C CA . GLU A 1 387 ? 11.337 -11.758 5.669 1.00 94.81 387 GLU A CA 1
ATOM 3075 C C . GLU A 1 387 ? 10.081 -10.980 6.048 1.00 94.81 387 GLU A C 1
ATOM 3077 O O . GLU A 1 387 ? 9.319 -11.441 6.890 1.00 94.81 387 GLU A O 1
ATOM 3082 N N . TYR A 1 388 ? 9.823 -9.848 5.387 1.00 94.38 388 TYR A N 1
ATOM 3083 C CA . TYR A 1 388 ? 8.584 -9.093 5.551 1.00 94.38 388 TYR A CA 1
ATOM 3084 C C . TYR A 1 388 ? 7.388 -10.016 5.318 1.00 94.38 388 TYR A C 1
ATOM 3086 O O . TYR A 1 388 ? 6.490 -10.124 6.150 1.00 94.38 388 TYR A O 1
ATOM 3094 N N . GLY A 1 389 ? 7.410 -10.757 4.210 1.00 89.50 389 GLY A N 1
ATOM 3095 C CA . GLY A 1 389 ? 6.322 -11.665 3.902 1.00 89.50 389 GLY A CA 1
ATOM 3096 C C . GLY A 1 389 ? 6.214 -12.886 4.824 1.00 89.50 389 GLY A C 1
ATOM 3097 O O . GLY A 1 389 ? 5.134 -13.447 4.988 1.00 89.50 389 GLY A O 1
ATOM 3098 N N . ASP A 1 390 ? 7.309 -13.291 5.465 1.00 90.38 390 ASP A N 1
ATOM 3099 C CA . ASP A 1 390 ? 7.300 -14.314 6.511 1.00 90.38 390 ASP A CA 1
ATOM 3100 C C . ASP A 1 390 ? 6.705 -13.787 7.825 1.00 90.38 390 ASP A C 1
ATOM 3102 O O . ASP A 1 390 ? 6.188 -14.578 8.617 1.00 90.38 390 ASP A O 1
ATOM 3106 N N . LEU A 1 391 ? 6.766 -12.475 8.069 1.00 90.56 391 LEU A N 1
ATOM 3107 C CA . LEU A 1 391 ? 6.122 -11.820 9.209 1.00 90.56 391 LEU A CA 1
ATOM 3108 C C . LEU A 1 391 ? 4.626 -11.600 8.966 1.00 90.56 391 LEU A C 1
ATOM 3110 O O . LEU A 1 391 ? 3.829 -11.864 9.864 1.00 90.56 391 LEU A O 1
ATOM 3114 N N . THR A 1 392 ? 4.235 -11.189 7.758 1.00 86.31 392 THR A N 1
ATOM 3115 C CA . THR A 1 392 ? 2.821 -10.955 7.406 1.00 86.31 392 THR A CA 1
ATOM 3116 C C . THR A 1 392 ? 2.070 -12.220 7.001 1.00 86.31 392 THR A C 1
ATOM 3118 O O . THR A 1 392 ? 0.843 -12.226 6.968 1.00 86.31 392 THR A O 1
ATOM 3121 N N . GLY A 1 393 ? 2.784 -13.298 6.666 1.00 83.81 393 GLY A N 1
ATOM 3122 C CA . GLY A 1 393 ? 2.180 -14.497 6.086 1.00 83.81 393 GLY A CA 1
ATOM 3123 C C . GLY A 1 393 ? 1.761 -14.333 4.620 1.00 83.81 393 GLY A C 1
ATOM 3124 O O . GLY A 1 393 ? 1.073 -15.201 4.091 1.00 83.81 393 GLY A O 1
ATOM 3125 N N . ARG A 1 394 ? 2.178 -13.258 3.938 1.00 81.19 394 ARG A N 1
ATOM 3126 C CA . ARG A 1 394 ? 1.853 -12.980 2.528 1.00 81.19 394 ARG A CA 1
ATOM 3127 C C . ARG A 1 394 ? 3.114 -12.650 1.733 1.00 81.19 394 ARG A C 1
ATOM 3129 O O . ARG A 1 394 ? 4.092 -12.160 2.277 1.00 81.19 394 ARG A O 1
ATOM 3136 N N . SER A 1 395 ? 3.156 -12.947 0.438 1.00 78.75 395 SER A N 1
ATOM 3137 C CA . SER A 1 395 ? 4.255 -12.473 -0.425 1.00 78.75 395 SER A CA 1
ATOM 3138 C C . SER A 1 395 ? 4.259 -10.940 -0.509 1.00 78.75 395 SER A C 1
ATOM 3140 O O . SER A 1 395 ? 3.198 -10.350 -0.693 1.00 78.75 395 SER A O 1
ATOM 3142 N N . TYR A 1 396 ? 5.437 -10.305 -0.433 1.00 81.62 396 TYR A N 1
ATOM 3143 C CA . TYR A 1 396 ? 5.575 -8.843 -0.558 1.00 81.62 396 TYR A CA 1
ATOM 3144 C C . TYR A 1 396 ? 5.078 -8.323 -1.919 1.00 81.62 396 TYR A C 1
ATOM 3146 O O . TYR A 1 396 ? 4.395 -7.312 -1.992 1.00 81.62 396 TYR A O 1
ATOM 3154 N N . PHE A 1 397 ? 5.339 -9.064 -3.000 1.00 69.88 397 PHE A N 1
ATOM 3155 C CA . PHE A 1 397 ? 4.868 -8.746 -4.356 1.00 69.88 397 PHE A CA 1
ATOM 3156 C C . PHE A 1 397 ? 3.528 -9.419 -4.705 1.00 69.88 397 PHE A C 1
ATOM 3158 O O . PHE A 1 397 ? 3.229 -9.619 -5.883 1.00 69.88 397 PHE A O 1
ATOM 3165 N N . GLY A 1 398 ? 2.757 -9.854 -3.703 1.00 61.09 398 GLY A N 1
ATOM 3166 C CA . GLY A 1 398 ? 1.540 -10.640 -3.914 1.00 61.09 398 GLY A CA 1
ATOM 3167 C C . GLY A 1 398 ? 1.797 -12.013 -4.561 1.00 61.09 398 GLY A C 1
ATOM 3168 O O . GLY A 1 398 ? 2.933 -12.403 -4.841 1.00 61.09 398 GLY A O 1
ATOM 3169 N N . GLY A 1 399 ? 0.732 -12.796 -4.742 1.00 54.25 399 GLY A N 1
ATOM 3170 C CA . GLY A 1 399 ? 0.699 -13.925 -5.685 1.00 54.25 399 GLY A CA 1
ATOM 3171 C C . GLY A 1 399 ? 1.361 -15.252 -5.286 1.00 54.25 399 GLY A C 1
ATOM 3172 O O . GLY A 1 399 ? 1.257 -16.201 -6.056 1.00 54.25 399 GLY A O 1
ATOM 3173 N N . ALA A 1 400 ? 2.012 -15.362 -4.124 1.00 59.56 400 ALA A N 1
ATOM 3174 C CA . ALA A 1 400 ? 2.540 -16.640 -3.635 1.00 59.56 400 ALA A CA 1
ATOM 3175 C C . ALA A 1 400 ? 2.066 -16.935 -2.210 1.00 59.56 400 ALA A C 1
ATOM 3177 O O . ALA A 1 400 ? 2.352 -16.169 -1.281 1.00 59.56 400 ALA A O 1
ATOM 3178 N N . ASP A 1 401 ? 1.382 -18.068 -2.059 1.00 64.75 401 ASP A N 1
ATOM 3179 C CA . ASP A 1 401 ? 0.947 -18.578 -0.765 1.00 64.75 401 ASP A CA 1
ATOM 3180 C C . ASP A 1 401 ? 2.153 -18.924 0.108 1.00 64.75 401 ASP A C 1
ATOM 3182 O O . ASP A 1 401 ? 3.190 -19.415 -0.355 1.00 64.75 401 ASP A O 1
ATOM 3186 N N . ARG A 1 402 ? 2.021 -18.663 1.408 1.00 74.00 402 ARG A N 1
ATOM 3187 C CA . ARG A 1 402 ? 3.002 -19.097 2.403 1.00 74.00 402 ARG A CA 1
ATOM 3188 C C . ARG A 1 402 ? 2.584 -20.443 2.974 1.00 74.00 402 ARG A C 1
ATOM 3190 O O . ARG A 1 402 ? 1.406 -20.767 3.053 1.00 74.00 402 ARG A O 1
ATOM 3197 N N . SER A 1 403 ? 3.564 -21.240 3.396 1.00 82.12 403 SER A N 1
ATOM 3198 C CA . SER A 1 403 ? 3.285 -22.552 3.985 1.00 82.12 403 SER A CA 1
ATOM 3199 C C . SER A 1 403 ? 2.370 -22.419 5.204 1.00 82.12 403 SER A C 1
ATOM 3201 O O . SER A 1 403 ? 2.645 -21.578 6.064 1.00 82.12 403 SER A O 1
ATOM 3203 N N . GLN A 1 404 ? 1.389 -23.312 5.349 1.00 83.75 404 GLN A N 1
ATOM 3204 C CA . GLN A 1 404 ? 0.482 -23.325 6.503 1.00 83.75 404 GLN A CA 1
ATOM 3205 C C . GLN A 1 404 ? 1.233 -23.320 7.845 1.00 83.75 404 GLN A C 1
ATOM 3207 O O . GLN A 1 404 ? 0.897 -22.562 8.743 1.00 83.75 404 GLN A O 1
ATOM 3212 N N . LYS A 1 405 ? 2.349 -24.057 7.943 1.00 89.12 405 LYS A N 1
ATOM 3213 C CA . LYS A 1 405 ? 3.227 -24.071 9.128 1.00 89.12 405 LYS A CA 1
ATOM 3214 C C . LYS A 1 405 ? 3.696 -22.672 9.560 1.00 89.12 405 LYS A C 1
ATOM 3216 O O . LYS A 1 405 ? 3.842 -22.409 10.752 1.00 89.12 405 LYS A O 1
ATOM 3221 N N . LEU A 1 406 ? 3.983 -21.792 8.601 1.00 85.62 406 LEU A N 1
ATOM 3222 C CA . LEU A 1 406 ? 4.399 -20.415 8.868 1.00 85.62 406 LEU A CA 1
ATOM 3223 C C . LEU A 1 406 ? 3.214 -19.570 9.340 1.00 85.62 406 LEU A C 1
ATOM 3225 O O . LEU A 1 406 ? 3.366 -18.811 10.295 1.00 85.62 406 LEU A O 1
ATOM 3229 N N . LEU A 1 407 ? 2.049 -19.741 8.711 1.00 83.94 407 LEU A N 1
ATOM 3230 C CA . LEU A 1 407 ? 0.811 -19.062 9.096 1.00 83.94 407 LEU A CA 1
ATOM 3231 C C . LEU A 1 407 ? 0.404 -19.440 10.527 1.00 83.94 407 LEU A C 1
ATOM 3233 O O . LEU A 1 407 ? 0.223 -18.560 11.364 1.00 83.94 407 LEU A O 1
ATOM 3237 N N . ASP A 1 408 ? 0.403 -20.735 10.848 1.00 85.00 408 ASP A N 1
ATOM 3238 C CA . ASP A 1 408 ? 0.091 -21.257 12.183 1.00 85.00 408 ASP A CA 1
ATOM 3239 C C . ASP A 1 408 ? 1.074 -20.750 13.246 1.00 85.00 408 ASP A C 1
ATOM 3241 O O . ASP A 1 408 ? 0.694 -20.479 14.386 1.00 85.00 408 ASP A O 1
ATOM 3245 N N . ARG A 1 409 ? 2.361 -20.626 12.890 1.00 88.06 409 ARG A N 1
ATOM 3246 C CA . ARG A 1 409 ? 3.380 -20.036 13.767 1.00 88.06 409 ARG A CA 1
ATOM 3247 C C . ARG A 1 409 ? 3.079 -18.563 14.031 1.00 88.06 409 ARG A C 1
ATOM 3249 O O . ARG A 1 409 ? 3.185 -18.130 15.173 1.00 88.06 409 ARG A O 1
ATOM 3256 N N . ASN A 1 410 ? 2.732 -17.800 12.996 1.00 85.38 410 ASN A N 1
ATOM 3257 C CA . ASN A 1 410 ? 2.455 -16.371 13.122 1.00 85.38 410 ASN A CA 1
ATOM 3258 C C . ASN A 1 410 ? 1.178 -16.108 13.930 1.00 85.38 410 ASN A C 1
ATOM 3260 O O . ASN A 1 410 ? 1.194 -15.233 14.791 1.00 85.38 410 ASN A O 1
ATOM 3264 N N . ALA A 1 411 ? 0.129 -16.913 13.735 1.00 85.31 411 ALA A N 1
ATOM 3265 C CA . ALA A 1 411 ? -1.124 -16.824 14.489 1.00 85.31 411 ALA A CA 1
ATOM 3266 C C . ALA A 1 411 ? -0.937 -17.019 16.007 1.00 85.31 411 ALA A C 1
ATOM 3268 O O . ALA A 1 411 ? -1.717 -16.508 16.803 1.00 85.31 411 ALA A O 1
ATOM 3269 N N . LYS A 1 412 ? 0.116 -17.736 16.422 1.00 89.06 412 LYS A N 1
ATOM 3270 C CA . LYS A 1 412 ? 0.449 -17.992 17.834 1.00 89.06 412 LYS A CA 1
ATOM 3271 C C . LYS A 1 412 ? 1.378 -16.946 18.457 1.00 89.06 412 LYS A C 1
ATOM 3273 O O . LYS A 1 412 ? 1.689 -17.062 19.640 1.00 89.06 412 LYS A O 1
ATOM 3278 N N . LYS A 1 413 ? 1.871 -15.962 17.693 1.00 88.75 413 LYS A N 1
ATOM 3279 C CA . LYS A 1 413 ? 2.792 -14.946 18.227 1.00 88.75 413 LYS A CA 1
ATOM 3280 C C . LYS A 1 413 ? 2.071 -14.027 19.205 1.00 88.75 413 LYS A C 1
ATOM 3282 O O . LYS A 1 413 ? 0.979 -13.543 18.914 1.00 88.75 413 LYS A O 1
ATOM 3287 N N . SER A 1 414 ? 2.721 -13.725 20.326 1.00 89.88 414 SER A N 1
ATOM 3288 C CA . SER A 1 414 ? 2.250 -12.680 21.237 1.00 89.88 414 SER A CA 1
ATOM 3289 C C . SER A 1 414 ? 2.426 -11.286 20.615 1.00 89.88 414 SER A C 1
ATOM 3291 O O . SER A 1 414 ? 3.224 -11.106 19.691 1.00 89.88 414 SER A O 1
ATOM 3293 N N . ALA A 1 415 ? 1.718 -10.279 21.136 1.00 85.81 415 ALA A N 1
ATOM 3294 C CA . ALA A 1 415 ? 1.923 -8.887 20.723 1.00 85.81 415 ALA A CA 1
ATOM 3295 C C . ALA A 1 415 ? 3.379 -8.433 20.949 1.00 85.81 415 ALA A C 1
ATOM 3297 O O . ALA A 1 415 ? 3.978 -7.822 20.068 1.00 85.81 415 ALA A O 1
ATOM 3298 N N . ALA A 1 416 ? 3.990 -8.830 22.072 1.00 92.19 416 ALA A N 1
ATOM 3299 C CA . ALA A 1 416 ? 5.385 -8.519 22.385 1.00 92.19 416 ALA A CA 1
ATOM 3300 C C . ALA A 1 416 ? 6.373 -9.132 21.374 1.00 92.19 416 ALA A C 1
ATOM 3302 O O . ALA A 1 416 ? 7.340 -8.479 20.975 1.00 92.19 416 ALA A O 1
ATOM 3303 N N . ASP A 1 417 ? 6.121 -10.363 20.914 1.00 94.69 417 ASP A N 1
ATOM 3304 C CA . ASP A 1 417 ? 6.935 -10.980 19.863 1.00 94.69 417 ASP A CA 1
ATOM 3305 C C . ASP A 1 417 ? 6.790 -10.229 18.535 1.00 94.69 417 ASP A C 1
ATOM 3307 O O . ASP A 1 417 ? 7.795 -9.982 17.871 1.00 94.69 417 ASP A O 1
ATOM 3311 N N . ARG A 1 418 ? 5.566 -9.817 18.167 1.00 93.38 418 ARG A N 1
ATOM 3312 C CA . ARG A 1 418 ? 5.323 -9.025 16.949 1.00 93.38 418 ARG A CA 1
ATOM 3313 C C . ARG A 1 418 ? 6.043 -7.678 16.993 1.00 93.38 418 ARG A C 1
ATOM 3315 O O . ARG A 1 418 ? 6.692 -7.312 16.016 1.00 93.38 418 ARG A O 1
ATOM 3322 N N . VAL A 1 419 ? 5.984 -6.973 18.125 1.00 96.31 419 VAL A N 1
ATOM 3323 C CA . VAL A 1 419 ? 6.711 -5.710 18.334 1.00 96.31 419 VAL A CA 1
ATOM 3324 C C . VAL A 1 419 ? 8.211 -5.907 18.128 1.00 96.31 419 VAL A C 1
ATOM 3326 O O . VAL A 1 419 ? 8.820 -5.184 17.338 1.00 96.31 419 VAL A O 1
ATOM 3329 N N . ARG A 1 420 ? 8.805 -6.920 18.771 1.00 97.44 420 ARG A N 1
ATOM 3330 C CA . ARG A 1 420 ? 10.235 -7.225 18.623 1.00 97.44 420 ARG A CA 1
ATOM 3331 C C . ARG A 1 420 ? 10.600 -7.543 17.173 1.00 97.44 420 ARG A C 1
ATOM 3333 O O . ARG A 1 420 ? 11.607 -7.040 16.680 1.00 97.44 420 ARG A O 1
ATOM 3340 N N . ASP A 1 421 ? 9.803 -8.363 16.495 1.00 96.75 421 ASP A N 1
ATOM 3341 C CA . ASP A 1 421 ? 10.076 -8.778 15.119 1.00 96.75 421 ASP A CA 1
ATOM 3342 C C . ASP A 1 421 ? 10.069 -7.579 14.156 1.00 96.75 421 ASP A C 1
ATOM 3344 O O . ASP A 1 421 ? 10.992 -7.429 13.350 1.00 96.75 421 ASP A O 1
ATOM 3348 N N . TRP A 1 422 ? 9.084 -6.681 14.274 1.00 97.62 422 TRP A N 1
ATOM 3349 C CA . TRP A 1 422 ? 9.020 -5.478 13.441 1.00 97.62 422 TRP A CA 1
ATOM 3350 C C . TRP A 1 422 ? 10.132 -4.477 13.756 1.00 97.62 422 TRP A C 1
ATOM 3352 O O . TRP A 1 422 ? 10.733 -3.929 12.832 1.00 97.62 422 TRP A O 1
ATOM 3362 N N . GLN A 1 423 ? 10.482 -4.288 15.032 1.00 97.94 423 GLN A N 1
ATOM 3363 C CA . GLN A 1 423 ? 11.637 -3.471 15.423 1.00 97.94 423 GLN A CA 1
ATOM 3364 C C . GLN A 1 423 ? 12.944 -4.016 14.828 1.00 97.94 423 GLN A C 1
ATOM 3366 O O . GLN A 1 423 ? 13.750 -3.256 14.288 1.00 97.94 423 GLN A O 1
ATOM 3371 N N . GLN A 1 424 ? 13.149 -5.336 14.874 1.00 98.25 424 GLN A N 1
ATOM 3372 C CA . GLN A 1 424 ? 14.324 -5.982 14.287 1.00 98.25 424 GLN A CA 1
ATOM 3373 C C . GLN A 1 424 ? 14.349 -5.879 12.762 1.00 98.25 424 GLN A C 1
ATOM 3375 O O . GLN A 1 424 ? 15.423 -5.728 12.175 1.00 98.25 424 GLN A O 1
ATOM 3380 N N . TRP A 1 425 ? 13.195 -5.984 12.103 1.00 98.25 425 TRP A N 1
ATOM 3381 C CA . TRP A 1 425 ? 13.104 -5.816 10.657 1.00 98.25 425 TRP A CA 1
ATOM 3382 C C . TRP A 1 425 ? 13.449 -4.375 10.254 1.00 98.25 425 TRP A C 1
ATOM 3384 O O . TRP A 1 425 ? 14.345 -4.176 9.436 1.00 98.25 425 TRP A O 1
ATOM 3394 N N . LEU A 1 426 ? 12.844 -3.374 10.904 1.00 97.50 426 LEU A N 1
ATOM 3395 C CA . LEU A 1 426 ? 13.100 -1.950 10.642 1.00 97.50 426 LEU A CA 1
ATOM 3396 C C . LEU A 1 426 ? 14.552 -1.553 10.932 1.00 97.50 426 LEU A C 1
ATOM 3398 O O . LEU A 1 426 ? 15.139 -0.768 10.193 1.00 97.50 426 LEU A O 1
ATOM 3402 N N . SER A 1 427 ? 15.167 -2.135 11.965 1.00 97.00 427 SER A N 1
ATOM 3403 C CA . SER A 1 427 ? 16.583 -1.909 12.272 1.00 97.00 427 SER A CA 1
ATOM 3404 C C . SER A 1 427 ? 17.520 -2.456 11.187 1.00 97.00 427 SER A C 1
ATOM 3406 O O . SER A 1 427 ? 18.533 -1.828 10.875 1.00 97.00 427 SER A O 1
ATOM 3408 N N . ARG A 1 428 ? 17.195 -3.606 10.583 1.00 97.06 428 ARG A N 1
ATOM 3409 C CA . ARG A 1 428 ? 18.013 -4.224 9.522 1.00 97.06 428 ARG A CA 1
ATOM 3410 C C . ARG A 1 428 ? 17.781 -3.592 8.148 1.00 97.06 428 ARG A C 1
ATOM 3412 O O . ARG A 1 428 ? 18.714 -3.517 7.334 1.00 97.06 428 ARG A O 1
ATOM 3419 N N . TYR A 1 429 ? 16.561 -3.119 7.906 1.00 97.06 429 TYR A N 1
ATOM 3420 C CA . TYR A 1 429 ? 16.081 -2.647 6.609 1.00 97.06 429 TYR A CA 1
ATOM 3421 C C . TYR A 1 429 ? 15.465 -1.231 6.664 1.00 97.06 429 TYR A C 1
ATOM 3423 O O . TYR A 1 429 ? 14.360 -1.033 6.162 1.00 97.06 429 TYR A O 1
ATOM 3431 N N . PRO A 1 430 ? 16.165 -0.218 7.216 1.00 93.94 430 PRO A N 1
ATOM 3432 C CA . PRO A 1 430 ? 15.583 1.111 7.445 1.00 93.94 430 PRO A CA 1
ATOM 3433 C C . PRO A 1 430 ? 15.259 1.886 6.157 1.00 93.94 430 PRO A C 1
ATOM 3435 O O . PRO A 1 430 ? 14.393 2.752 6.162 1.00 93.94 430 PRO A O 1
ATOM 3438 N N . ASP A 1 431 ? 15.942 1.571 5.053 1.00 94.12 431 ASP A N 1
ATOM 3439 C CA . ASP A 1 431 ? 15.765 2.214 3.742 1.00 94.12 431 ASP A CA 1
ATOM 3440 C C . ASP A 1 431 ? 14.904 1.379 2.777 1.00 94.12 431 ASP A C 1
ATOM 3442 O O . ASP A 1 431 ? 14.899 1.620 1.564 1.00 94.12 431 ASP A O 1
ATOM 3446 N N . HIS A 1 432 ? 14.257 0.321 3.271 1.00 96.50 432 HIS A N 1
ATOM 3447 C CA . HIS A 1 432 ? 13.430 -0.542 2.435 1.00 96.50 432 HIS A CA 1
ATOM 3448 C C . HIS A 1 432 ? 12.119 0.162 2.056 1.00 96.50 432 HIS A C 1
ATOM 3450 O O . HIS A 1 432 ? 11.554 0.842 2.908 1.00 96.50 432 HIS A O 1
ATOM 3456 N N . PRO A 1 433 ? 11.601 -0.022 0.823 1.00 94.06 433 PRO A N 1
ATOM 3457 C CA . PRO A 1 433 ? 10.339 0.584 0.399 1.00 94.06 433 PRO A CA 1
ATOM 3458 C C . PRO A 1 433 ? 9.184 0.329 1.368 1.00 94.06 433 PRO A C 1
ATOM 3460 O O . PRO A 1 433 ? 8.638 1.289 1.875 1.00 94.06 433 PRO A O 1
ATOM 3463 N N . GLY A 1 434 ? 8.932 -0.922 1.765 1.00 93.88 434 GLY A N 1
ATOM 3464 C CA . GLY A 1 434 ? 7.896 -1.239 2.766 1.00 93.88 434 GLY A CA 1
ATOM 3465 C C . GLY A 1 434 ? 8.235 -0.928 4.234 1.00 93.88 434 GLY A C 1
ATOM 3466 O O . GLY A 1 434 ? 7.751 -1.612 5.138 1.00 93.88 434 GLY A O 1
ATOM 3467 N N . ALA A 1 435 ? 9.137 0.020 4.511 1.00 96.06 435 ALA A N 1
ATOM 3468 C CA . ALA A 1 435 ? 9.448 0.420 5.886 1.00 96.06 435 ALA A CA 1
ATOM 3469 C C . ALA A 1 435 ? 8.300 1.190 6.551 1.00 96.06 435 ALA A C 1
ATOM 3471 O O . ALA A 1 435 ? 8.136 1.117 7.769 1.00 96.06 435 ALA A O 1
ATOM 3472 N N . ASP A 1 436 ? 7.479 1.898 5.787 1.00 93.88 436 ASP A N 1
ATOM 3473 C CA . ASP A 1 436 ? 6.259 2.530 6.279 1.00 93.88 436 ASP A CA 1
ATOM 3474 C C . ASP A 1 436 ? 5.156 1.504 6.545 1.00 93.88 436 ASP A C 1
ATOM 3476 O O . ASP A 1 436 ? 4.543 1.584 7.610 1.00 93.88 436 ASP A O 1
ATOM 3480 N N . ASP A 1 437 ? 4.983 0.478 5.703 1.00 92.94 437 ASP A N 1
ATOM 3481 C CA . ASP A 1 437 ? 4.105 -0.655 6.037 1.00 92.94 437 ASP A CA 1
ATOM 3482 C C . ASP A 1 437 ? 4.544 -1.353 7.332 1.00 92.94 437 ASP A C 1
ATOM 3484 O O . ASP A 1 437 ? 3.736 -1.654 8.211 1.00 92.94 437 ASP A O 1
ATOM 3488 N N . ALA A 1 438 ? 5.846 -1.626 7.472 1.00 96.62 438 ALA A N 1
ATOM 3489 C CA . ALA A 1 438 ? 6.393 -2.254 8.672 1.00 96.62 438 ALA A CA 1
ATOM 3490 C C . ALA A 1 438 ? 6.232 -1.351 9.906 1.00 96.62 438 ALA A C 1
ATOM 3492 O O . ALA A 1 438 ? 5.962 -1.844 11.002 1.00 96.62 438 ALA A O 1
ATOM 3493 N N . THR A 1 439 ? 6.346 -0.029 9.738 1.00 97.19 439 THR A N 1
ATOM 3494 C CA . THR A 1 439 ? 6.069 0.948 10.803 1.00 97.19 439 THR A CA 1
ATOM 3495 C C . THR A 1 439 ? 4.594 0.930 11.194 1.00 97.19 439 THR A C 1
ATOM 3497 O O . THR A 1 439 ? 4.283 0.965 12.385 1.00 97.19 439 THR A O 1
ATOM 3500 N N . TYR A 1 440 ? 3.692 0.797 10.220 1.00 94.75 440 TYR A N 1
ATOM 3501 C CA . TYR A 1 440 ? 2.263 0.636 10.464 1.00 94.75 440 TYR A CA 1
ATOM 3502 C C . TYR A 1 440 ? 1.953 -0.636 11.264 1.00 94.75 440 TYR A C 1
ATOM 3504 O O . TYR A 1 440 ? 1.265 -0.583 12.286 1.00 94.75 440 TYR A O 1
ATOM 3512 N N . LEU A 1 441 ? 2.534 -1.770 10.874 1.00 94.44 441 LEU A N 1
ATOM 3513 C CA . LEU A 1 441 ? 2.356 -3.041 11.581 1.00 94.44 441 LEU A CA 1
ATOM 3514 C C . LEU A 1 441 ? 2.977 -3.022 12.988 1.00 94.44 441 LEU A C 1
ATOM 3516 O O . LEU A 1 441 ? 2.411 -3.600 13.923 1.00 94.44 441 LEU A O 1
ATOM 3520 N N . LEU A 1 442 ? 4.103 -2.325 13.171 1.00 97.06 442 LEU A N 1
ATOM 3521 C CA . LEU A 1 442 ? 4.701 -2.108 14.487 1.00 97.06 442 LEU A CA 1
ATOM 3522 C C . LEU A 1 442 ? 3.783 -1.277 15.388 1.00 97.06 442 LEU A C 1
ATOM 3524 O O . LEU A 1 442 ? 3.569 -1.639 16.543 1.00 97.06 442 LEU A O 1
ATOM 3528 N N . ALA A 1 443 ? 3.227 -0.185 14.871 1.00 94.56 443 ALA A N 1
ATOM 3529 C CA . ALA A 1 443 ? 2.356 0.692 15.637 1.00 94.56 443 ALA A CA 1
ATOM 3530 C C . ALA A 1 443 ? 1.059 -0.012 16.060 1.00 94.56 443 ALA A C 1
ATOM 3532 O O . ALA A 1 443 ? 0.683 0.082 17.226 1.00 94.56 443 ALA A O 1
ATOM 3533 N N . HIS A 1 444 ? 0.455 -0.820 15.184 1.00 91.19 444 HIS A N 1
ATOM 3534 C CA . HIS A 1 444 ? -0.638 -1.719 15.571 1.00 91.19 444 HIS A CA 1
ATOM 3535 C C . HIS A 1 444 ? -0.229 -2.701 16.672 1.00 91.19 444 HIS A C 1
ATOM 3537 O O . HIS A 1 444 ? -0.928 -2.836 17.671 1.00 91.19 444 HIS A O 1
ATOM 3543 N N . SER A 1 445 ? 0.937 -3.337 16.537 1.00 90.81 445 SER A N 1
ATOM 3544 C CA . SER A 1 445 ? 1.422 -4.295 17.539 1.00 90.81 445 SER A CA 1
ATOM 3545 C C . SER A 1 445 ? 1.663 -3.640 18.910 1.00 90.81 445 SER A C 1
ATOM 3547 O O . SER A 1 445 ? 1.436 -4.275 19.938 1.00 90.81 445 SER A O 1
ATOM 3549 N N . LEU A 1 446 ? 2.081 -2.368 18.945 1.00 91.62 446 LEU A N 1
ATOM 3550 C CA . LEU A 1 446 ? 2.188 -1.589 20.184 1.00 91.62 446 LEU A CA 1
ATOM 3551 C C . LEU A 1 446 ? 0.812 -1.292 20.794 1.00 91.62 446 LEU A C 1
ATOM 3553 O O . LEU A 1 446 ? 0.669 -1.367 22.013 1.00 91.62 446 LEU A O 1
ATOM 3557 N N . GLN A 1 447 ? -0.209 -1.010 19.973 1.00 89.50 447 GLN A N 1
ATOM 3558 C CA . GLN A 1 447 ? -1.583 -0.848 20.465 1.00 89.50 447 GLN A CA 1
ATOM 3559 C C . GLN A 1 447 ? -2.125 -2.147 21.068 1.00 89.50 447 GLN A C 1
ATOM 3561 O O . GLN A 1 447 ? -2.665 -2.100 22.171 1.00 89.50 447 GLN A O 1
ATOM 3566 N N . ASP A 1 448 ? -1.905 -3.293 20.416 1.00 86.75 448 ASP A N 1
ATOM 3567 C CA . ASP A 1 448 ? -2.274 -4.618 20.944 1.00 86.75 448 ASP A CA 1
ATOM 3568 C C . ASP A 1 448 ? -1.590 -4.916 22.290 1.00 86.75 448 ASP A C 1
ATOM 3570 O O . ASP A 1 448 ? -2.140 -5.610 23.143 1.00 86.75 448 ASP A O 1
ATOM 3574 N N . GLN A 1 449 ? -0.371 -4.402 22.487 1.00 86.62 449 GLN A N 1
ATOM 3575 C CA . GLN A 1 449 ? 0.384 -4.532 23.735 1.00 86.62 449 GLN A CA 1
ATOM 3576 C C . GLN A 1 449 ? -0.055 -3.519 24.816 1.00 86.62 449 GLN A C 1
ATOM 3578 O O . GLN A 1 449 ? 0.392 -3.602 25.959 1.00 86.62 449 GLN A O 1
ATOM 3583 N N . GLY A 1 450 ? -0.921 -2.560 24.481 1.00 87.38 450 GLY A N 1
ATOM 3584 C CA . GLY A 1 450 ? -1.350 -1.485 25.378 1.00 87.38 450 GLY A CA 1
ATOM 3585 C C . GLY A 1 450 ? -0.389 -0.290 25.457 1.00 87.38 450 GLY A C 1
ATOM 3586 O O . GLY A 1 450 ? -0.638 0.633 26.233 1.00 87.38 450 GLY A O 1
ATOM 3587 N N . ASP A 1 451 ? 0.674 -0.242 24.646 1.00 92.38 451 ASP A N 1
ATOM 3588 C CA . ASP A 1 451 ? 1.565 0.922 24.542 1.00 92.38 451 ASP A CA 1
ATOM 3589 C C . ASP A 1 451 ? 1.016 1.959 23.548 1.00 92.38 451 ASP A C 1
ATOM 3591 O O . ASP A 1 451 ? 1.524 2.176 22.443 1.00 92.38 451 ASP A O 1
ATOM 3595 N N . ILE A 1 452 ? -0.062 2.628 23.960 1.00 93.19 452 ILE A N 1
ATOM 3596 C CA . ILE A 1 452 ? -0.759 3.627 23.139 1.00 93.19 452 ILE A CA 1
ATOM 3597 C C . ILE A 1 452 ? 0.134 4.840 22.825 1.00 93.19 452 ILE A C 1
ATOM 3599 O O . ILE A 1 452 ? 0.049 5.410 21.736 1.00 93.19 452 ILE A O 1
ATOM 3603 N N . MET A 1 453 ? 1.015 5.233 23.752 1.00 95.44 453 MET A N 1
ATOM 3604 C CA . MET A 1 453 ? 1.952 6.342 23.533 1.00 95.44 453 MET A CA 1
ATOM 3605 C C . MET A 1 453 ? 3.035 5.973 22.518 1.00 95.44 453 MET A C 1
ATOM 3607 O O . MET A 1 453 ? 3.345 6.784 21.644 1.00 95.44 453 MET A O 1
ATOM 3611 N N . GLY A 1 454 ? 3.591 4.762 22.601 1.00 95.44 454 GLY A N 1
ATOM 3612 C CA . GLY A 1 454 ? 4.523 4.234 21.608 1.00 95.44 454 GLY A CA 1
ATOM 3613 C C . GLY A 1 454 ? 3.897 4.163 20.217 1.00 95.44 454 GLY A C 1
ATOM 3614 O O . GLY A 1 454 ? 4.479 4.671 19.258 1.00 95.44 454 GLY A O 1
ATOM 3615 N N . ALA A 1 455 ? 2.674 3.635 20.113 1.00 96.19 455 ALA A N 1
ATOM 3616 C CA . ALA A 1 455 ? 1.937 3.597 18.852 1.00 96.19 455 ALA A CA 1
ATOM 3617 C C . ALA A 1 455 ? 1.702 5.000 18.272 1.00 96.19 455 ALA A C 1
ATOM 3619 O O . ALA A 1 455 ? 1.995 5.246 17.103 1.00 96.19 455 ALA A O 1
ATOM 3620 N N . MET A 1 456 ? 1.252 5.951 19.101 1.00 96.44 456 MET A N 1
ATOM 3621 C CA . MET A 1 456 ? 1.047 7.336 18.678 1.00 96.44 456 MET A CA 1
ATOM 3622 C C . MET A 1 456 ? 2.326 7.965 18.117 1.00 96.44 456 MET A C 1
ATOM 3624 O O . MET A 1 456 ? 2.272 8.625 17.082 1.00 96.44 456 MET A O 1
ATOM 3628 N N . ARG A 1 457 ? 3.485 7.745 18.748 1.00 97.12 457 ARG A N 1
ATOM 3629 C CA . ARG A 1 457 ? 4.770 8.250 18.237 1.00 97.12 457 ARG A CA 1
ATOM 3630 C C . ARG A 1 457 ? 5.071 7.727 16.835 1.00 97.12 457 ARG A C 1
ATOM 3632 O O . ARG A 1 457 ? 5.496 8.498 15.978 1.00 97.12 457 ARG A O 1
ATOM 3639 N N . LEU A 1 458 ? 4.807 6.452 16.565 1.00 96.44 458 LEU A N 1
ATOM 3640 C CA . LEU A 1 458 ? 4.991 5.897 15.224 1.00 96.44 458 LEU A CA 1
ATOM 3641 C C . LEU A 1 458 ? 4.002 6.485 14.215 1.00 96.44 458 LEU A C 1
ATOM 3643 O O . LEU A 1 458 ? 4.423 6.869 13.126 1.00 96.44 458 LEU A O 1
ATOM 3647 N N . TRP A 1 459 ? 2.734 6.671 14.592 1.00 94.88 459 TRP A N 1
ATOM 3648 C CA . TRP A 1 459 ? 1.746 7.336 13.736 1.00 94.88 459 TRP A CA 1
ATOM 3649 C C . TRP A 1 459 ? 2.134 8.769 13.376 1.00 94.88 459 TRP A C 1
ATOM 3651 O O . TRP A 1 459 ? 2.050 9.166 12.211 1.00 94.88 459 TRP A O 1
ATOM 3661 N N . LEU A 1 460 ? 2.619 9.534 14.353 1.00 94.12 460 LEU A N 1
ATOM 3662 C CA . LEU A 1 460 ? 3.128 10.878 14.108 1.00 94.12 460 LEU A CA 1
ATOM 3663 C C . LEU A 1 460 ? 4.381 10.855 13.233 1.00 94.12 460 LEU A C 1
ATOM 3665 O O . LEU A 1 460 ? 4.497 11.677 12.330 1.00 94.12 460 LEU A O 1
ATOM 3669 N N . THR A 1 461 ? 5.280 9.894 13.449 1.00 93.50 461 THR A N 1
ATOM 3670 C CA . THR A 1 461 ? 6.504 9.755 12.653 1.00 93.50 461 THR A CA 1
ATOM 3671 C C . THR A 1 461 ? 6.176 9.432 11.196 1.00 93.50 461 THR A C 1
ATOM 3673 O O . THR A 1 461 ? 6.743 10.060 10.306 1.00 93.50 461 THR A O 1
ATOM 3676 N N . MET A 1 462 ? 5.216 8.540 10.927 1.00 91.38 462 MET A N 1
ATOM 3677 C CA . MET A 1 462 ? 4.719 8.310 9.566 1.00 91.38 462 MET A CA 1
ATOM 3678 C C . MET A 1 462 ? 4.198 9.613 8.944 1.00 91.38 462 MET A C 1
ATOM 3680 O O . MET A 1 462 ? 4.549 9.933 7.812 1.00 91.38 462 MET A O 1
ATOM 3684 N N . MET A 1 463 ? 3.423 10.413 9.687 1.00 88.81 463 MET A N 1
ATOM 3685 C CA . MET A 1 463 ? 2.900 11.694 9.193 1.00 88.81 463 MET A CA 1
ATOM 3686 C C . MET A 1 463 ? 3.985 12.739 8.890 1.00 88.81 463 MET A C 1
ATOM 3688 O O . MET A 1 463 ? 3.830 13.505 7.935 1.00 88.81 463 MET A O 1
ATOM 3692 N N . THR A 1 464 ? 5.048 12.809 9.698 1.00 88.19 464 THR A N 1
ATOM 3693 C CA . THR A 1 464 ? 6.031 13.908 9.656 1.00 88.19 464 THR A CA 1
ATOM 3694 C C . THR A 1 464 ? 7.354 13.560 8.983 1.00 88.19 464 THR A C 1
ATOM 3696 O O . THR A 1 464 ? 8.076 14.476 8.592 1.00 88.19 464 THR A O 1
ATOM 3699 N N . SER A 1 465 ? 7.678 12.277 8.824 1.00 88.06 465 SER A N 1
ATOM 3700 C CA . SER A 1 465 ? 8.984 11.811 8.346 1.00 88.06 465 SER A CA 1
ATOM 3701 C C . SER A 1 465 ? 8.890 11.088 7.002 1.00 88.06 465 SER A C 1
ATOM 3703 O O . SER A 1 465 ? 7.837 10.597 6.594 1.00 88.06 465 SER A O 1
ATOM 3705 N N . GLU A 1 466 ? 10.015 11.017 6.292 1.00 85.25 466 GLU A N 1
ATOM 3706 C CA . GLU A 1 466 ? 10.151 10.190 5.091 1.00 85.25 466 GLU A CA 1
ATOM 3707 C C . GLU A 1 466 ? 10.585 8.778 5.493 1.00 85.25 466 GLU A C 1
ATOM 3709 O O . GLU A 1 466 ? 11.772 8.501 5.653 1.00 85.25 466 GLU A O 1
ATOM 3714 N N . ILE A 1 467 ? 9.602 7.900 5.692 1.00 89.62 467 ILE A N 1
ATOM 3715 C CA . ILE A 1 467 ? 9.805 6.469 5.934 1.00 89.62 467 ILE A CA 1
ATOM 3716 C C . ILE A 1 467 ? 9.235 5.709 4.746 1.00 89.62 467 ILE A C 1
ATOM 3718 O O . ILE A 1 467 ? 8.145 6.048 4.287 1.00 89.62 467 ILE A O 1
ATOM 3722 N N . GLY A 1 468 ? 9.970 4.694 4.289 1.00 92.12 468 GLY A N 1
ATOM 3723 C CA . GLY A 1 468 ? 9.537 3.844 3.190 1.00 92.12 468 GLY A CA 1
ATOM 3724 C C . GLY A 1 468 ? 9.196 4.634 1.932 1.00 92.12 468 GLY A C 1
ATOM 3725 O O . GLY A 1 468 ? 9.648 5.768 1.734 1.00 92.12 468 GLY A O 1
ATOM 3726 N N . ASP A 1 469 ? 8.393 4.028 1.075 1.00 89.44 469 ASP A N 1
ATOM 3727 C CA . ASP A 1 469 ? 7.961 4.641 -0.171 1.00 89.44 469 ASP A CA 1
ATOM 3728 C C . ASP A 1 469 ? 6.687 5.501 -0.015 1.00 89.44 469 ASP A C 1
ATOM 3730 O O . ASP A 1 469 ? 6.362 6.288 -0.908 1.00 89.44 469 ASP A O 1
ATOM 3734 N N . ARG A 1 470 ? 6.094 5.502 1.187 1.00 86.31 470 ARG A N 1
ATOM 3735 C CA . ARG A 1 470 ? 4.996 6.367 1.650 1.00 86.31 470 ARG A CA 1
ATOM 3736 C C . ARG A 1 470 ? 3.626 5.987 1.098 1.00 86.31 470 ARG A C 1
ATOM 3738 O O . ARG A 1 470 ? 2.711 6.819 1.187 1.00 86.31 470 ARG A O 1
ATOM 3745 N N . ASP A 1 471 ? 3.467 4.790 0.550 1.00 81.62 471 ASP A N 1
ATOM 3746 C CA . ASP A 1 471 ? 2.163 4.279 0.145 1.00 81.62 471 ASP A CA 1
ATOM 3747 C C . ASP A 1 471 ? 1.259 3.975 1.357 1.00 81.62 471 ASP A C 1
ATOM 3749 O O . ASP A 1 471 ? 0.055 4.197 1.268 1.00 81.62 471 ASP A O 1
ATOM 3753 N N . ALA A 1 472 ? 1.817 3.648 2.528 1.00 83.81 472 ALA A N 1
ATOM 3754 C CA . ALA A 1 472 ? 1.083 3.369 3.765 1.00 83.81 472 ALA A CA 1
ATOM 3755 C C . ALA A 1 472 ? 0.800 4.623 4.615 1.00 83.81 472 ALA A C 1
ATOM 3757 O O . ALA A 1 472 ? 0.086 4.566 5.620 1.00 83.81 472 ALA A O 1
ATOM 3758 N N . LEU A 1 473 ? 1.320 5.794 4.225 1.00 84.06 473 LEU A N 1
ATOM 3759 C CA . LEU A 1 473 ? 1.177 7.058 4.964 1.00 84.06 473 LEU A CA 1
ATOM 3760 C C . LEU A 1 473 ? -0.281 7.391 5.323 1.00 84.06 473 LEU A C 1
ATOM 3762 O O . LEU A 1 473 ? -0.562 7.915 6.403 1.00 84.06 473 LEU A O 1
ATOM 3766 N N . TYR A 1 474 ? -1.216 7.122 4.409 1.00 78.69 474 TYR A N 1
ATOM 3767 C CA . TYR A 1 474 ? -2.624 7.468 4.603 1.00 78.69 474 TYR A CA 1
ATOM 3768 C C . TYR A 1 474 ? -3.267 6.708 5.777 1.00 78.69 474 TYR A C 1
ATOM 3770 O O . TYR A 1 474 ? -4.217 7.212 6.381 1.00 78.69 474 TYR A O 1
ATOM 3778 N N . LEU A 1 475 ? -2.726 5.538 6.131 1.00 83.31 475 LEU A N 1
ATOM 3779 C CA . LEU A 1 475 ? -3.228 4.702 7.218 1.00 83.31 475 LEU A CA 1
ATOM 3780 C C . LEU A 1 475 ? -3.040 5.364 8.586 1.00 83.31 475 LEU A C 1
ATOM 3782 O O . LEU A 1 475 ? -3.839 5.126 9.483 1.00 83.31 475 LEU A O 1
ATOM 3786 N N . ALA A 1 476 ? -2.058 6.255 8.757 1.00 87.31 476 ALA A N 1
ATOM 3787 C CA . ALA A 1 476 ? -1.802 6.908 10.042 1.00 87.31 476 ALA A CA 1
ATOM 3788 C C . ALA A 1 476 ? -2.901 7.918 10.443 1.00 87.31 476 ALA A C 1
ATOM 3790 O O . ALA A 1 476 ? -3.228 8.048 11.625 1.00 87.31 476 ALA A O 1
ATOM 3791 N N . TYR A 1 477 ? -3.506 8.636 9.486 1.00 85.44 477 TYR A N 1
ATOM 3792 C CA . TYR A 1 477 ? -4.403 9.763 9.797 1.00 85.44 477 TYR A CA 1
ATOM 3793 C C . TYR A 1 477 ? -5.669 9.378 10.586 1.00 85.44 477 TYR A C 1
ATOM 3795 O O . TYR A 1 477 ? -6.040 10.133 11.490 1.00 85.44 477 TYR A O 1
ATOM 3803 N N . PRO A 1 478 ? -6.391 8.277 10.283 1.00 81.69 478 PRO A N 1
ATOM 3804 C CA . PRO A 1 478 ? -7.498 7.812 11.121 1.00 81.69 478 PRO A CA 1
ATOM 3805 C C . PRO A 1 478 ? -7.070 7.500 12.561 1.00 81.69 478 PRO A C 1
ATOM 3807 O O . PRO A 1 478 ? -7.748 7.929 13.493 1.00 81.69 478 PRO A O 1
ATOM 3810 N N . HIS A 1 479 ? -5.928 6.831 12.757 1.00 86.25 479 HIS A N 1
ATOM 3811 C CA . HIS A 1 479 ? -5.433 6.493 14.095 1.00 86.25 479 HIS A CA 1
ATOM 3812 C C . HIS A 1 479 ? -5.068 7.739 14.898 1.00 86.25 479 HIS A C 1
ATOM 3814 O O . HIS A 1 479 ? -5.507 7.875 16.038 1.00 86.25 479 HIS A O 1
ATOM 3820 N N . VAL A 1 480 ? -4.346 8.689 14.295 1.00 90.56 480 VAL A N 1
ATOM 38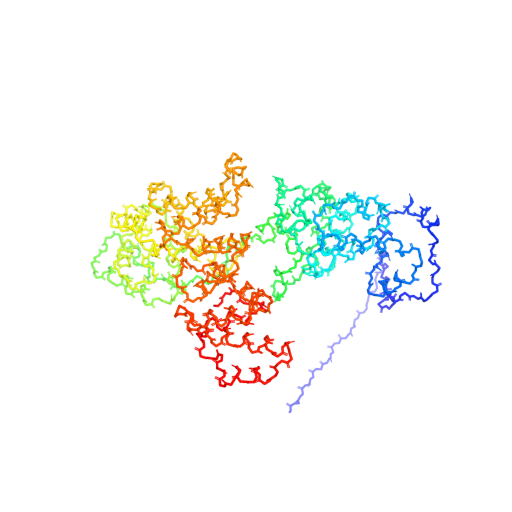21 C CA . VAL A 1 480 ? -4.009 9.962 14.952 1.00 90.56 480 VAL A CA 1
ATOM 3822 C C . VAL A 1 480 ? -5.269 10.724 15.350 1.00 90.56 480 VAL A C 1
ATOM 3824 O O . VAL A 1 480 ? -5.357 11.183 16.486 1.00 90.56 480 VAL A O 1
ATOM 3827 N N . ARG A 1 481 ? -6.276 10.811 14.471 1.00 86.38 481 ARG A N 1
ATOM 3828 C CA . ARG A 1 481 ? -7.556 11.465 14.792 1.00 86.38 481 ARG A CA 1
ATOM 3829 C C . ARG A 1 481 ? -8.231 10.820 15.998 1.00 86.38 481 ARG A C 1
ATOM 3831 O O . ARG A 1 481 ? -8.545 11.520 16.955 1.00 86.38 481 ARG A O 1
ATOM 3838 N N . THR A 1 482 ? -8.403 9.500 15.983 1.00 84.44 482 THR A N 1
ATOM 3839 C CA . THR A 1 482 ? -9.059 8.765 17.074 1.00 84.44 482 THR A CA 1
ATOM 3840 C C . THR A 1 482 ? -8.286 8.875 18.390 1.00 84.44 482 THR A C 1
ATOM 3842 O O . THR A 1 482 ? -8.877 9.127 19.443 1.00 84.44 482 THR A O 1
ATOM 3845 N N . LEU A 1 483 ? -6.958 8.734 18.356 1.00 87.31 483 LEU A N 1
ATOM 3846 C CA . LEU A 1 483 ? -6.122 8.818 19.554 1.00 87.31 483 LEU A CA 1
ATOM 3847 C C . LEU A 1 483 ? -6.107 10.229 20.147 1.00 87.31 483 LEU A C 1
ATOM 3849 O O . LEU A 1 483 ? -6.238 10.376 21.362 1.00 87.31 483 LEU A O 1
ATOM 3853 N N . LEU A 1 484 ? -6.022 11.274 19.320 1.00 90.12 484 LEU A N 1
ATOM 3854 C CA . LEU A 1 484 ? -6.140 12.652 19.799 1.00 90.12 484 LEU A CA 1
ATOM 3855 C C . LEU A 1 484 ? -7.533 12.944 20.358 1.00 90.12 484 LEU A C 1
ATOM 3857 O O . LEU A 1 484 ? -7.647 13.636 21.367 1.00 90.12 484 LEU A O 1
ATOM 3861 N N . ASP A 1 485 ? -8.586 12.405 19.750 1.00 83.69 485 ASP A N 1
ATOM 3862 C CA . ASP A 1 485 ? -9.962 12.697 20.143 1.00 83.69 485 ASP A CA 1
ATOM 3863 C C . ASP A 1 485 ? -10.347 12.020 21.466 1.00 83.69 485 ASP A C 1
ATOM 3865 O O . ASP A 1 485 ? -10.741 12.690 22.429 1.00 83.69 485 ASP A O 1
ATOM 3869 N N . VAL A 1 486 ? -10.151 10.702 21.555 1.00 82.88 486 VAL A N 1
ATOM 3870 C CA . VAL A 1 486 ? -10.631 9.878 22.678 1.00 82.88 486 VAL A CA 1
ATOM 3871 C C . VAL A 1 486 ? -9.561 8.990 23.315 1.00 82.88 486 VAL A C 1
ATOM 3873 O O . VAL A 1 486 ? -9.680 8.688 24.496 1.00 82.88 486 VAL A O 1
ATOM 3876 N N . GLY A 1 487 ? -8.505 8.607 22.590 1.00 80.75 487 GLY A N 1
ATOM 3877 C CA . GLY A 1 487 ? -7.539 7.608 23.078 1.00 80.75 487 GLY A CA 1
ATOM 3878 C C . GLY A 1 487 ? -6.492 8.117 24.078 1.00 80.75 487 GLY A C 1
ATOM 3879 O O . GLY A 1 487 ? -6.056 7.365 24.943 1.00 80.75 487 GLY A O 1
ATOM 3880 N N . LEU A 1 488 ? -6.077 9.381 23.978 1.00 89.19 488 LEU A N 1
ATOM 3881 C CA . LEU A 1 488 ? -5.028 9.972 24.814 1.00 89.19 488 LEU A CA 1
ATOM 3882 C C . LEU A 1 488 ? -5.592 10.981 25.818 1.00 89.19 488 LEU A C 1
ATOM 3884 O O . LEU A 1 488 ? -6.562 11.693 25.547 1.00 89.19 488 LEU A O 1
ATOM 3888 N N . SER A 1 489 ? -4.938 11.101 26.970 1.00 88.81 489 SER A N 1
ATOM 3889 C CA . SER A 1 489 ? -5.177 12.179 27.936 1.00 88.81 489 SER A CA 1
ATOM 3890 C C . SER A 1 489 ? -4.547 13.503 27.484 1.00 88.81 489 SER A C 1
ATOM 3892 O O . SER A 1 489 ? -3.613 13.531 26.682 1.00 88.81 489 SER A O 1
ATOM 3894 N N . ALA A 1 490 ? -5.016 14.623 28.044 1.00 89.12 490 ALA A N 1
ATOM 3895 C CA . ALA A 1 490 ? -4.428 15.940 27.785 1.00 89.12 490 ALA A CA 1
ATOM 3896 C C . ALA A 1 490 ? -2.927 15.993 28.140 1.00 89.12 490 ALA A C 1
ATOM 3898 O O . ALA A 1 490 ? -2.141 16.542 27.373 1.00 89.12 490 ALA A O 1
ATOM 3899 N N . ASN A 1 491 ? -2.516 15.357 29.246 1.00 91.69 491 ASN A N 1
ATOM 3900 C CA . ASN A 1 491 ? -1.110 15.296 29.663 1.00 91.69 491 ASN A CA 1
ATOM 3901 C C . ASN A 1 491 ? -0.246 14.523 28.662 1.00 91.69 491 ASN A C 1
ATOM 3903 O O . ASN A 1 491 ? 0.836 14.977 28.311 1.00 91.69 491 ASN A O 1
ATOM 3907 N N . GLN A 1 492 ? -0.739 13.391 28.157 1.00 94.69 492 GLN A N 1
ATOM 3908 C CA . GLN A 1 492 ? -0.042 12.608 27.133 1.00 94.69 492 GLN A CA 1
ATOM 3909 C C . GLN A 1 492 ? 0.147 13.400 25.833 1.00 94.69 492 GLN A C 1
ATOM 3911 O O . GLN A 1 492 ? 1.239 13.407 25.268 1.00 94.69 492 GLN A O 1
ATOM 3916 N N . ILE A 1 493 ? -0.884 14.121 25.384 1.00 95.06 493 ILE A N 1
ATOM 3917 C CA . ILE A 1 493 ? -0.782 14.988 24.200 1.00 95.06 493 ILE A CA 1
ATOM 3918 C C . ILE A 1 493 ? 0.195 16.143 24.456 1.00 95.06 493 ILE A C 1
ATOM 3920 O O . ILE A 1 493 ? 0.993 16.482 23.582 1.00 95.06 493 ILE A O 1
ATOM 3924 N N . GLN A 1 494 ? 0.187 16.715 25.663 1.00 92.12 494 GLN A N 1
ATOM 3925 C CA . GLN A 1 494 ? 1.136 17.755 26.051 1.00 92.12 494 GLN A CA 1
ATOM 3926 C C . GLN A 1 494 ? 2.581 17.238 26.024 1.00 92.12 494 GLN A C 1
ATOM 3928 O O . GLN A 1 494 ? 3.449 17.934 25.499 1.00 92.12 494 GLN A O 1
ATOM 3933 N N . THR A 1 495 ? 2.837 16.016 26.503 1.00 95.12 495 THR A N 1
ATOM 3934 C CA . THR A 1 495 ? 4.148 15.361 26.380 1.00 95.12 495 THR A CA 1
ATOM 3935 C C . THR A 1 495 ? 4.567 15.248 24.916 1.00 95.12 495 THR A C 1
ATOM 3937 O O . THR A 1 495 ? 5.652 15.701 24.569 1.00 95.12 495 THR A O 1
ATOM 3940 N N . LEU A 1 496 ? 3.693 14.746 24.033 1.00 95.62 496 LEU A N 1
ATOM 3941 C CA . LEU A 1 496 ? 3.993 14.636 22.597 1.00 95.62 496 LEU A CA 1
ATOM 3942 C C . LEU A 1 496 ? 4.303 15.997 21.958 1.00 95.62 496 LEU A C 1
ATOM 3944 O O . LEU A 1 496 ? 5.191 16.091 21.118 1.00 95.62 496 LEU A O 1
ATOM 3948 N N . SER A 1 497 ? 3.611 17.063 22.372 1.00 91.38 497 SER A N 1
ATOM 3949 C CA . SER A 1 497 ? 3.833 18.419 21.844 1.00 91.38 497 SER A CA 1
ATOM 3950 C C . SER A 1 497 ? 5.201 19.012 22.204 1.00 91.38 497 SER A C 1
ATOM 3952 O O . SER A 1 497 ? 5.658 19.949 21.551 1.00 91.38 497 SER A O 1
ATOM 3954 N N . GLN A 1 498 ? 5.858 18.468 23.231 1.00 91.31 498 GLN A N 1
ATOM 3955 C CA . GLN A 1 498 ? 7.193 18.880 23.667 1.00 91.31 498 GLN A CA 1
ATOM 3956 C C . GLN A 1 498 ? 8.303 18.079 22.974 1.00 91.31 498 GLN A C 1
ATOM 3958 O O . GLN A 1 498 ? 9.467 18.472 23.036 1.00 91.31 498 GLN A O 1
ATOM 3963 N N . GLU A 1 499 ? 7.972 16.975 22.298 1.00 94.19 499 GLU A N 1
ATOM 3964 C CA . GLU A 1 499 ? 8.965 16.154 21.611 1.00 94.19 499 GLU A CA 1
ATOM 3965 C C . GLU A 1 499 ? 9.473 16.875 20.340 1.00 94.19 499 GLU A C 1
ATOM 3967 O O . GLU A 1 499 ? 8.669 17.292 19.498 1.00 94.19 499 GLU A O 1
ATOM 3972 N N . PRO A 1 500 ? 10.803 17.025 20.150 1.00 91.06 500 PRO A N 1
ATOM 3973 C CA . PRO A 1 500 ? 11.367 17.768 19.015 1.00 91.06 500 PRO A CA 1
ATOM 3974 C C . PRO A 1 500 ? 10.928 17.250 17.639 1.00 91.06 500 PRO A C 1
ATOM 3976 O O . PRO A 1 500 ? 10.747 18.031 16.706 1.00 91.06 500 PRO A O 1
ATOM 3979 N N . ASN A 1 501 ? 10.693 15.941 17.522 1.00 89.38 501 ASN A N 1
ATOM 3980 C CA . ASN A 1 501 ? 10.331 15.282 16.264 1.00 89.38 501 ASN A CA 1
ATOM 3981 C C . ASN A 1 501 ? 8.938 15.686 15.740 1.00 89.38 501 ASN A C 1
ATOM 3983 O O . ASN A 1 501 ? 8.629 15.448 14.572 1.00 89.38 501 ASN A O 1
ATOM 3987 N N . TYR A 1 502 ? 8.097 16.306 16.578 1.00 91.00 502 TYR A N 1
ATOM 3988 C CA . TYR A 1 502 ? 6.700 16.620 16.256 1.00 91.00 502 TYR A CA 1
ATOM 3989 C C . TYR A 1 502 ? 6.393 18.120 16.260 1.00 91.00 502 TYR A C 1
ATOM 3991 O O . TYR A 1 502 ? 5.228 18.512 16.207 1.00 91.00 502 TYR A O 1
ATOM 3999 N N . GLN A 1 503 ? 7.417 18.980 16.245 1.00 88.38 503 GLN A N 1
ATOM 4000 C CA . GLN A 1 503 ? 7.230 20.437 16.222 1.00 88.38 503 GLN A CA 1
ATOM 4001 C C . GLN A 1 503 ? 6.380 20.910 15.031 1.00 88.38 503 GLN A C 1
ATOM 4003 O O . GLN A 1 503 ? 5.511 21.765 15.190 1.00 88.38 503 GLN A O 1
ATOM 4008 N N . ALA A 1 504 ? 6.538 20.285 13.857 1.00 88.00 504 ALA A N 1
ATOM 4009 C CA . ALA A 1 504 ? 5.767 20.612 12.652 1.00 88.00 504 ALA A CA 1
ATOM 4010 C C . ALA A 1 504 ? 4.248 20.369 12.785 1.00 88.00 504 ALA A C 1
ATOM 4012 O O . ALA A 1 504 ? 3.470 20.912 12.003 1.00 88.00 504 ALA A O 1
ATOM 4013 N N . ILE A 1 505 ? 3.822 19.562 13.761 1.00 91.44 505 ILE A N 1
ATOM 4014 C CA . ILE A 1 505 ? 2.414 19.243 14.044 1.00 91.44 505 ILE A CA 1
ATOM 4015 C C . ILE A 1 505 ? 1.986 19.677 15.452 1.00 91.44 505 ILE A C 1
ATOM 4017 O O . ILE A 1 505 ? 0.861 19.401 15.870 1.00 91.44 505 ILE A O 1
ATOM 4021 N N . ALA A 1 506 ? 2.841 20.400 16.183 1.00 91.31 506 ALA A N 1
ATOM 4022 C CA . ALA A 1 506 ? 2.528 20.920 17.509 1.00 91.31 506 ALA A CA 1
ATOM 4023 C C . ALA A 1 506 ? 1.225 21.749 17.553 1.00 91.31 506 ALA A C 1
ATOM 4025 O O . ALA A 1 506 ? 0.478 21.588 18.523 1.00 91.31 506 ALA A O 1
ATOM 4026 N N . PRO A 1 507 ? 0.863 22.555 16.525 1.00 92.62 507 PRO A N 1
ATOM 4027 C CA . PRO A 1 507 ? -0.441 23.216 16.493 1.00 92.62 507 PRO A CA 1
ATOM 4028 C C . PRO A 1 507 ? -1.616 22.231 16.570 1.00 92.62 507 PRO A C 1
ATOM 4030 O O . PRO A 1 507 ? -2.556 22.460 17.325 1.00 92.62 507 PRO A O 1
ATOM 4033 N N . LEU A 1 508 ? -1.561 21.099 15.864 1.00 93.00 508 LEU A N 1
ATOM 4034 C CA . LEU A 1 508 ? -2.620 20.087 15.927 1.00 93.00 508 LEU A CA 1
ATOM 4035 C C . LEU A 1 508 ? -2.725 19.450 17.319 1.00 93.00 508 LEU A C 1
ATOM 4037 O O . LEU A 1 508 ? -3.827 19.265 17.834 1.00 93.00 508 LEU A O 1
ATOM 4041 N N . LEU A 1 509 ? -1.588 19.150 17.948 1.00 94.94 509 LEU A N 1
ATOM 4042 C CA . LEU A 1 509 ? -1.558 18.585 19.300 1.00 94.94 509 LEU A CA 1
ATOM 4043 C C . LEU A 1 509 ? -2.128 19.580 20.323 1.00 94.94 509 LEU A C 1
ATOM 4045 O O . LEU A 1 509 ? -2.977 19.221 21.138 1.00 94.94 509 LEU A O 1
ATOM 4049 N N . ARG A 1 510 ? -1.741 20.856 20.228 1.00 93.56 510 ARG A N 1
ATOM 4050 C CA . ARG A 1 510 ? -2.256 21.940 21.076 1.00 93.56 510 ARG A CA 1
ATOM 4051 C C . ARG A 1 510 ? -3.763 22.144 20.897 1.00 93.56 510 ARG A C 1
ATOM 4053 O O . ARG A 1 510 ? -4.479 22.315 21.883 1.00 93.56 510 ARG A O 1
ATOM 4060 N N . TYR A 1 511 ? -4.253 22.067 19.659 1.00 93.88 511 TYR A N 1
ATOM 4061 C CA . TYR A 1 511 ? -5.686 22.086 19.365 1.00 93.88 511 TYR A CA 1
ATOM 4062 C C . TYR A 1 511 ? -6.426 20.941 20.068 1.00 93.88 511 TYR A C 1
ATOM 4064 O O . TYR A 1 511 ? -7.432 21.181 20.735 1.00 93.88 511 TYR A O 1
ATOM 4072 N N . ALA A 1 512 ? -5.904 19.713 19.994 1.00 93.81 512 ALA A N 1
ATOM 4073 C CA . ALA A 1 512 ? -6.513 18.561 20.655 1.00 93.81 512 ALA A CA 1
ATOM 4074 C C . ALA A 1 512 ? -6.578 18.723 22.189 1.00 93.81 512 ALA A C 1
ATOM 4076 O O . ALA A 1 512 ? -7.593 18.379 22.798 1.00 93.81 512 ALA A O 1
ATOM 4077 N N . VAL A 1 513 ? -5.549 19.308 22.821 1.00 94.44 513 VAL A N 1
ATOM 4078 C CA . VAL A 1 513 ? -5.575 19.639 24.261 1.00 94.44 513 VAL A CA 1
ATOM 4079 C C . VAL A 1 513 ? -6.683 20.649 24.579 1.00 94.44 513 VAL A C 1
ATOM 4081 O O . VAL A 1 513 ? -7.448 20.434 25.520 1.00 94.44 513 VAL A O 1
ATOM 4084 N N . ALA A 1 514 ? -6.818 21.716 23.783 1.00 93.00 514 ALA A N 1
ATOM 4085 C CA . ALA A 1 514 ? -7.866 22.720 23.976 1.00 93.00 514 ALA A CA 1
ATOM 4086 C C . ALA A 1 514 ? -9.279 22.121 23.848 1.00 93.00 514 ALA A C 1
ATOM 4088 O O . ALA A 1 514 ? -10.144 22.397 24.681 1.00 93.00 514 ALA A O 1
ATOM 4089 N N . VAL A 1 515 ? -9.504 21.243 22.862 1.00 90.69 515 VAL A N 1
ATOM 4090 C CA . VAL A 1 515 ? -10.783 20.529 22.687 1.00 90.69 515 VAL A CA 1
ATOM 4091 C C . VAL A 1 515 ? -11.104 19.656 23.904 1.00 90.69 515 VAL A C 1
ATOM 4093 O O . VAL A 1 515 ? -12.240 19.660 24.380 1.00 90.69 515 VAL A O 1
ATOM 4096 N N . LYS A 1 516 ? -10.121 18.933 24.454 1.00 88.88 516 LYS A N 1
ATOM 4097 C CA . LYS A 1 516 ? -10.328 18.114 25.662 1.00 88.88 516 LYS A CA 1
ATOM 4098 C C . LYS A 1 516 ? -10.637 18.950 26.900 1.00 88.88 516 LYS A C 1
ATOM 4100 O O . LYS A 1 516 ? -11.520 18.567 27.667 1.00 88.88 516 LYS A O 1
ATOM 4105 N N . ALA A 1 517 ? -9.960 20.084 27.078 1.00 86.94 517 ALA A N 1
ATOM 4106 C CA . ALA A 1 517 ? -10.272 21.025 28.152 1.00 86.94 517 ALA A CA 1
ATOM 4107 C C . ALA A 1 517 ? -11.721 21.532 28.036 1.00 86.94 517 ALA A C 1
ATOM 4109 O O . ALA A 1 517 ? -12.477 21.450 29.000 1.00 86.94 517 ALA A O 1
ATOM 4110 N N . ALA A 1 518 ? -12.153 21.922 26.830 1.00 87.44 518 ALA A N 1
ATOM 4111 C CA . ALA A 1 518 ? -13.525 22.364 26.581 1.00 87.44 518 ALA A CA 1
ATOM 4112 C C . ALA A 1 518 ? -14.566 21.265 26.865 1.00 87.44 518 ALA A C 1
ATOM 4114 O O . ALA A 1 518 ? -15.582 21.530 27.501 1.00 87.44 518 ALA A O 1
ATOM 4115 N N . ARG A 1 519 ? -14.310 20.014 26.454 1.00 85.56 519 ARG A N 1
ATOM 4116 C CA . ARG A 1 519 ? -15.193 18.865 26.752 1.00 85.56 519 ARG A CA 1
ATOM 4117 C C . ARG A 1 519 ? -15.260 18.521 28.236 1.00 85.56 519 ARG A C 1
ATOM 4119 O O . ARG A 1 519 ? -16.276 18.007 28.692 1.00 85.56 519 ARG A O 1
ATOM 4126 N N . SER A 1 520 ? -14.200 18.832 28.974 1.00 83.62 520 SER A N 1
ATOM 4127 C CA . SER A 1 520 ? -14.148 18.713 30.434 1.00 83.62 520 SER A CA 1
ATOM 4128 C C . SER A 1 520 ? -14.740 19.942 31.140 1.00 83.62 520 SER A C 1
ATOM 4130 O O . SER A 1 520 ? -14.641 20.046 32.356 1.00 83.62 520 SER A O 1
ATOM 4132 N N . GLN A 1 521 ? -15.349 20.866 30.383 1.00 92.56 521 GLN A N 1
ATOM 4133 C CA . GLN A 1 521 ? -15.947 22.123 30.847 1.00 92.56 521 GLN A CA 1
ATOM 4134 C C . GLN A 1 521 ? -14.953 23.122 31.468 1.00 92.56 521 GLN A C 1
ATOM 4136 O O . GLN A 1 521 ? -15.362 24.118 32.061 1.00 92.56 521 GLN A O 1
ATOM 4141 N N . ASP A 1 522 ? -13.646 22.922 31.269 1.00 89.69 522 ASP A N 1
ATOM 4142 C CA . ASP A 1 522 ? -12.610 23.890 31.634 1.00 89.69 522 ASP A CA 1
ATOM 4143 C C . ASP A 1 522 ? -12.385 24.875 30.477 1.00 89.69 522 ASP A C 1
ATOM 4145 O O . ASP A 1 522 ? -11.402 24.826 29.728 1.00 89.69 522 ASP A O 1
ATOM 4149 N N . TYR A 1 523 ? -13.362 25.762 30.287 1.00 91.94 523 TYR A N 1
ATOM 4150 C CA . TYR A 1 523 ? -13.351 26.734 29.193 1.00 91.94 523 TYR A CA 1
ATOM 4151 C C . TYR A 1 523 ? -12.228 27.767 29.330 1.00 91.94 523 TYR A C 1
ATOM 4153 O O . TYR A 1 523 ? -11.706 28.234 28.318 1.00 91.94 523 TYR A O 1
ATOM 4161 N N . ALA A 1 524 ? -11.814 28.093 30.560 1.00 93.25 524 ALA A N 1
ATOM 4162 C CA . ALA A 1 524 ? -10.690 28.991 30.805 1.00 93.25 524 ALA A CA 1
ATOM 4163 C C . ALA A 1 524 ? -9.384 28.371 30.293 1.00 93.25 524 ALA A C 1
ATOM 4165 O O . ALA A 1 524 ? -8.638 29.012 29.545 1.00 93.25 524 ALA A O 1
ATOM 4166 N N . LYS A 1 525 ? -9.137 27.093 30.614 1.00 89.25 525 LYS A N 1
ATOM 4167 C CA . LYS A 1 525 ? -7.972 26.373 30.100 1.00 89.25 525 LYS A CA 1
ATOM 4168 C C . LYS A 1 525 ? -8.055 26.136 28.601 1.00 89.25 525 LYS A C 1
ATOM 4170 O O . LYS A 1 525 ? -7.028 26.234 27.926 1.00 89.25 525 LYS A O 1
ATOM 4175 N N . ALA A 1 526 ? -9.242 25.852 28.069 1.00 91.69 526 ALA A N 1
ATOM 4176 C CA . ALA A 1 526 ? -9.449 25.713 26.632 1.00 91.69 526 ALA A CA 1
ATOM 4177 C C . ALA A 1 526 ? -9.069 27.002 25.891 1.00 91.69 526 ALA A C 1
ATOM 4179 O O . ALA A 1 526 ? -8.266 26.945 24.960 1.00 91.69 526 ALA A O 1
ATOM 4180 N N . LEU A 1 527 ? -9.561 28.157 26.357 1.00 94.50 527 LEU A N 1
ATOM 4181 C CA . LEU A 1 527 ? -9.253 29.463 25.777 1.00 94.50 527 LEU A CA 1
ATOM 4182 C C . LEU A 1 527 ? -7.748 29.747 25.826 1.00 94.50 527 LEU A C 1
ATOM 4184 O O . LEU A 1 527 ? -7.150 29.969 24.774 1.00 94.50 527 LEU A O 1
ATOM 4188 N N . GLN A 1 528 ? -7.123 29.615 27.004 1.00 93.38 528 GLN A N 1
ATOM 4189 C CA . GLN A 1 528 ? -5.673 29.780 27.183 1.00 93.38 528 GLN A CA 1
ATOM 4190 C C . GLN A 1 528 ? -4.874 28.863 26.240 1.00 93.38 528 GLN A C 1
ATOM 4192 O O . GLN A 1 528 ? -3.902 29.265 25.601 1.00 93.38 528 GLN A O 1
ATOM 4197 N N . THR A 1 529 ? -5.283 27.600 26.130 1.00 90.06 529 THR A N 1
ATOM 4198 C CA . THR A 1 529 ? -4.574 26.619 25.303 1.00 90.06 529 THR A CA 1
ATOM 4199 C C . THR A 1 529 ? -4.780 26.889 23.815 1.00 90.06 529 THR A C 1
ATOM 4201 O O . THR A 1 529 ? -3.868 26.637 23.039 1.00 90.06 529 THR A O 1
ATOM 4204 N N . SER A 1 530 ? -5.920 27.440 23.403 1.00 91.69 530 SER A N 1
ATOM 4205 C CA . SER A 1 530 ? -6.202 27.807 22.008 1.00 91.69 530 SER A CA 1
ATOM 4206 C C . SER A 1 530 ? -5.678 29.189 21.593 1.00 91.69 530 SER A C 1
ATOM 4208 O O . SER A 1 530 ? -5.739 29.541 20.417 1.00 91.69 530 SER A O 1
ATOM 4210 N N . GLU A 1 531 ? -5.145 29.976 22.528 1.00 91.38 531 GLU A N 1
ATOM 4211 C CA . GLU A 1 531 ? -4.692 31.341 22.265 1.00 91.38 531 GLU A CA 1
ATOM 4212 C C . GLU A 1 531 ? -3.561 31.376 21.219 1.00 91.38 531 GLU A C 1
ATOM 4214 O O . GLU A 1 531 ? -2.546 30.689 21.353 1.00 91.38 531 GLU A O 1
ATOM 4219 N N . ASN A 1 532 ? -3.713 32.173 20.159 1.00 86.00 532 ASN A N 1
ATOM 4220 C CA . ASN A 1 532 ? -2.759 32.239 19.039 1.00 86.00 532 ASN A CA 1
ATOM 4221 C C . ASN A 1 532 ? -2.521 30.886 18.332 1.00 86.00 532 ASN A C 1
ATOM 4223 O O . ASN A 1 532 ? -1.459 30.658 17.749 1.00 86.00 532 ASN A O 1
ATOM 4227 N N . LEU A 1 533 ? -3.480 29.956 18.397 1.00 89.06 533 LEU A N 1
ATOM 4228 C CA . LEU A 1 533 ? -3.400 28.692 17.676 1.00 89.06 533 LEU A CA 1
ATOM 4229 C C . LEU A 1 533 ? -3.444 28.939 16.162 1.00 89.06 533 LEU A C 1
ATOM 4231 O O . LEU A 1 533 ? -4.469 29.347 15.620 1.00 89.06 533 LEU A O 1
ATOM 4235 N N . ASN A 1 534 ? -2.349 28.621 15.472 1.00 87.31 534 ASN A N 1
ATOM 4236 C CA . ASN A 1 534 ? -2.271 28.716 14.021 1.00 87.31 534 ASN A CA 1
ATOM 4237 C C . ASN A 1 534 ? -2.103 27.332 13.377 1.00 87.31 534 ASN A C 1
ATOM 4239 O O . ASN A 1 534 ? -0.988 26.831 13.228 1.00 87.31 534 ASN A O 1
ATOM 4243 N N . LEU A 1 535 ? -3.215 26.719 12.961 1.00 85.25 535 LEU A N 1
ATOM 4244 C CA . LEU A 1 535 ? -3.186 25.435 12.252 1.00 85.25 535 LEU A CA 1
ATOM 4245 C C . LEU A 1 535 ? -2.547 25.539 10.857 1.00 85.25 535 LEU A C 1
ATOM 4247 O O . LEU A 1 535 ? -2.041 24.536 10.357 1.00 85.25 535 LEU A O 1
ATOM 4251 N N . THR A 1 536 ? -2.515 26.728 10.243 1.00 85.31 536 THR A N 1
ATOM 4252 C CA . THR A 1 536 ? -1.905 26.927 8.916 1.00 85.31 536 THR A CA 1
ATOM 4253 C C . THR A 1 536 ? -0.379 26.974 8.965 1.00 85.31 536 THR A C 1
ATOM 4255 O O . THR A 1 536 ? 0.256 27.008 7.917 1.00 85.31 536 THR A O 1
ATOM 4258 N N . ALA A 1 537 ? 0.223 26.969 10.161 1.00 86.00 537 ALA A N 1
ATOM 4259 C CA . ALA A 1 537 ? 1.664 26.797 10.327 1.00 86.00 537 ALA A CA 1
ATOM 4260 C C . ALA A 1 537 ? 2.121 25.350 10.051 1.00 86.00 537 ALA A C 1
ATOM 4262 O O . ALA A 1 537 ? 3.311 25.109 9.863 1.00 86.00 537 ALA A O 1
ATOM 4263 N N . MET A 1 538 ? 1.195 24.383 10.024 1.00 88.19 538 MET A N 1
ATOM 4264 C CA . MET A 1 538 ? 1.514 23.011 9.632 1.00 88.19 538 MET A CA 1
ATOM 4265 C C . MET A 1 538 ? 1.797 22.918 8.126 1.00 88.19 538 MET A C 1
ATOM 4267 O O . MET A 1 538 ? 1.181 23.647 7.345 1.00 88.19 538 MET A O 1
ATOM 4271 N N . PRO A 1 539 ? 2.653 21.977 7.679 1.00 85.69 539 PRO A N 1
ATOM 4272 C CA . PRO A 1 539 ? 2.860 21.732 6.256 1.00 85.69 539 PRO A CA 1
ATOM 4273 C C . PRO A 1 539 ? 1.532 21.478 5.534 1.00 85.69 539 PRO A C 1
ATOM 4275 O O . PRO A 1 539 ? 0.766 20.600 5.941 1.00 85.69 539 PRO A O 1
ATOM 4278 N N . ALA A 1 540 ? 1.283 22.207 4.441 1.00 82.75 540 ALA A N 1
ATOM 4279 C CA . ALA A 1 540 ? 0.014 22.165 3.708 1.00 82.75 540 ALA A CA 1
ATOM 4280 C C . ALA A 1 540 ? -0.413 20.732 3.345 1.00 82.75 540 ALA A C 1
ATOM 4282 O O . ALA A 1 540 ? -1.564 20.368 3.556 1.00 82.75 540 ALA A O 1
ATOM 4283 N N . LYS A 1 541 ? 0.536 19.885 2.922 1.00 78.00 541 LYS A N 1
ATOM 4284 C CA . LYS A 1 541 ? 0.295 18.468 2.604 1.00 78.00 541 LYS A CA 1
ATOM 4285 C C . LYS A 1 541 ? -0.237 17.659 3.796 1.00 78.00 541 LYS A C 1
ATOM 4287 O O . LYS A 1 541 ? -1.084 16.790 3.617 1.00 78.00 541 LYS A O 1
ATOM 4292 N N . ILE A 1 542 ? 0.260 17.916 5.008 1.00 80.75 542 ILE A N 1
ATOM 4293 C CA . ILE A 1 542 ? -0.198 17.224 6.224 1.00 80.75 542 ILE A CA 1
ATOM 4294 C C . ILE A 1 542 ? -1.576 17.749 6.622 1.00 80.75 542 ILE A C 1
ATOM 4296 O O . ILE A 1 542 ? -2.471 16.951 6.893 1.00 80.75 542 ILE A O 1
ATOM 4300 N N . LEU A 1 543 ? -1.747 19.074 6.623 1.00 80.88 543 LEU A N 1
ATOM 4301 C CA . LEU A 1 543 ? -3.009 19.733 6.951 1.00 80.88 543 LEU A CA 1
ATOM 4302 C C . LEU A 1 543 ? -4.139 19.263 6.020 1.00 80.88 543 LEU A C 1
ATOM 4304 O O . LEU A 1 543 ? -5.203 18.863 6.486 1.00 80.88 543 LEU A O 1
ATOM 4308 N N . GLU A 1 544 ? -3.884 19.251 4.714 1.00 77.50 544 GLU A N 1
ATOM 4309 C CA . GLU A 1 544 ? -4.829 18.806 3.694 1.00 77.50 544 GLU A CA 1
ATOM 4310 C C . GLU A 1 544 ? -5.243 17.345 3.900 1.00 77.50 544 GLU A C 1
ATOM 4312 O O . GLU A 1 544 ? -6.435 17.052 3.982 1.00 77.50 544 GLU A O 1
ATOM 4317 N N . ARG A 1 545 ? -4.273 16.434 4.051 1.00 74.81 545 ARG A N 1
ATOM 4318 C CA . ARG A 1 545 ? -4.543 14.998 4.234 1.00 74.81 545 ARG A CA 1
ATOM 4319 C C . ARG A 1 545 ? -5.228 14.679 5.564 1.00 74.81 545 ARG A C 1
ATOM 4321 O O . ARG A 1 545 ? -6.030 13.754 5.624 1.00 74.81 545 ARG A O 1
ATOM 4328 N N . TYR A 1 546 ? -4.955 15.451 6.616 1.00 75.62 546 TYR A N 1
ATOM 4329 C CA . TYR A 1 546 ? -5.593 15.267 7.919 1.00 75.62 546 TYR A CA 1
ATOM 4330 C C . TYR A 1 546 ? -7.088 15.635 7.900 1.00 75.62 546 TYR A C 1
ATOM 4332 O O . TYR A 1 546 ? -7.896 14.924 8.501 1.00 75.62 546 TYR A O 1
ATOM 4340 N N . TYR A 1 547 ? -7.468 16.718 7.205 1.00 71.62 547 TYR A N 1
ATOM 4341 C CA . TYR A 1 547 ? -8.846 17.234 7.193 1.00 71.62 547 TYR A CA 1
ATOM 4342 C C . TYR A 1 547 ? -9.701 16.771 6.006 1.00 71.62 547 TYR A C 1
ATOM 4344 O O . TYR A 1 547 ? -10.928 16.754 6.124 1.00 71.62 547 TYR A O 1
ATOM 4352 N N . LYS A 1 548 ? -9.109 16.340 4.885 1.00 65.25 548 LYS A N 1
ATOM 4353 C CA . LYS A 1 548 ? -9.849 15.716 3.774 1.00 65.25 548 LYS A CA 1
ATOM 4354 C C . LYS A 1 548 ? -10.183 14.254 4.093 1.00 65.25 548 LYS A C 1
ATOM 4356 O O . LYS A 1 548 ? -9.672 13.320 3.481 1.00 65.25 548 LYS A O 1
ATOM 4361 N N . ALA A 1 549 ? -11.068 14.045 5.065 1.00 46.25 549 ALA A N 1
ATOM 4362 C CA . ALA A 1 549 ? -11.649 12.738 5.337 1.00 46.25 549 ALA A CA 1
ATOM 4363 C C . ALA A 1 549 ? -12.733 12.421 4.295 1.00 46.25 549 ALA A C 1
ATOM 4365 O O . ALA A 1 549 ? -13.894 12.784 4.460 1.00 46.25 549 ALA A O 1
ATOM 4366 N N . GLY A 1 550 ? -12.322 11.719 3.238 1.00 42.94 550 GLY A N 1
ATOM 4367 C CA . GLY A 1 550 ? -13.214 10.976 2.351 1.00 42.94 550 GLY A CA 1
ATOM 4368 C C . GLY A 1 550 ? -13.519 11.643 1.017 1.00 42.94 550 GLY A C 1
ATOM 4369 O O . GLY A 1 550 ? -14.622 12.137 0.879 1.00 42.94 550 GLY A O 1
ATOM 4370 N N . TRP A 1 551 ? -12.595 11.539 0.044 1.00 35.19 551 TRP A N 1
ATOM 4371 C CA . TRP A 1 551 ? -12.836 11.483 -1.426 1.00 35.19 551 TRP A CA 1
ATOM 4372 C C . TRP A 1 551 ? -11.732 12.103 -2.315 1.00 35.19 551 TRP A C 1
ATOM 4374 O O . TRP A 1 551 ? -11.971 12.420 -3.475 1.00 35.19 551 TRP A O 1
ATOM 4384 N N . SER A 1 552 ? -10.484 12.213 -1.858 1.00 37.16 552 SER A N 1
ATOM 4385 C CA . SER A 1 552 ? -9.358 12.289 -2.806 1.00 37.16 552 SER A CA 1
ATOM 4386 C C . SER A 1 552 ? -8.106 11.691 -2.184 1.00 37.16 552 SER A C 1
ATOM 4388 O O . SER A 1 552 ? -7.254 12.377 -1.627 1.00 37.16 552 SER A O 1
ATOM 4390 N N . TRP A 1 553 ? -8.030 10.372 -2.272 1.00 42.88 553 TRP A N 1
ATOM 4391 C CA . TRP A 1 553 ? -6.952 9.527 -1.769 1.00 42.88 553 TRP A CA 1
ATOM 4392 C C . TRP A 1 553 ? -5.603 9.746 -2.496 1.00 42.88 553 TRP A C 1
ATOM 4394 O O . TRP A 1 553 ? -4.632 9.072 -2.175 1.00 42.88 553 TRP A O 1
ATOM 4404 N N . TRP A 1 554 ? -5.527 10.681 -3.458 1.00 37.16 554 TRP A N 1
ATOM 4405 C CA . TRP A 1 554 ? -4.504 10.680 -4.516 1.00 37.16 554 TRP A CA 1
ATOM 4406 C C . TRP A 1 554 ? -3.940 12.061 -4.911 1.00 37.16 554 TRP A C 1
ATOM 4408 O O . TRP A 1 554 ? -3.486 12.220 -6.040 1.00 37.16 554 TRP A O 1
ATOM 4418 N N . THR A 1 555 ? -3.940 13.055 -4.013 1.00 29.38 555 THR A N 1
ATOM 4419 C CA . THR A 1 555 ? -3.143 14.293 -4.202 1.00 29.38 555 THR A CA 1
ATOM 4420 C C . THR A 1 555 ? -1.954 14.380 -3.248 1.00 29.38 555 THR A C 1
ATOM 4422 O O . THR A 1 555 ? -2.096 14.110 -2.025 1.00 29.38 555 THR A O 1
#

Radius of gyration: 30.98 Å; chains: 1; bounding box: 85×65×77 Å

Secondary structure (DSSP, 8-state):
----------------------------S---S--TT--PPPHHHHHHHHTT--TTTGGG----HHHHHHHTT-TTTHHHHHHHHHHHHHHHH-SS--SS-HHHHSGGGGHHHHHHHHT-SSHHHHHHHHHHHHHH-HHHHHHHHHHHHHTT-S-S-THHHHB-TTTTTSTT-PBPSSTTHHHHHTTTTSHHHHHHHHHHHHHTPPPTTSTTGGG-HHHHHHHHHH-HHHHS-----TTS-----HHHHHHHT-SS--HHHHHHHHHHHHHS-HHHHHIIIIIIITTSPTT---HHHHHHHHHHHH-TT-TTHHHHHHHHHHTT-HHHHHHHHHHHHS--GGGHHHHTT---S---TTHHHHHHHHHHHHHHHHH-TTSHHHHHHHHHHHHHTS-TTS--PPPHHHHHHHHT--HHHHHHHHHHHHHH-TT-TTHHHHHHHHHHHHHHTT-HHHHHHHHHHHHHS--SSSSSHHHHHHHHHHIIIIIS-HHHHHHHHHSGGGGGGHHHHHHHHHHHHHHTT-HHHHHHHHTT--GGGS-HHHHHHHH--SS-TT-

pLDDT: mean 76.25, std 21.75, range [20.7, 98.25]

Sequence (555 aa):
MASQNYWKWLGQAGVTLGVLVLVSADLPVTKLVAAPNEKIPSPQEAAKQAEGLSPVRLTQVEVDDVMRDRLRFDPQWQPILQAVRQDLLEVKWGDSKLTNPVWKQYGAKAYPLLEYYARSRDAVRQAYGMTGIRSLGKPYTTLWLTKQVQRRSATPDFYLLTGKLDTLLLESGDASDDPKAWEREFGLDDPQVRSRLIQLAKQNLEPENSPTFYNQFNFDFLVNLLGYDKVFPSRGNPDKPVPNVSQWTKFEQIAQPNQNQIQAAIADYQALPAASREYLLVNRLGAVKAGQISPIAKALFKSLATDVQSPDRMWAIAELDRHNDPQGSTLLQQILNGNSRPLYSLTRSVFYGFGGDDADRGSHAYYLLVGMAKKYPQSKFIQACREYGDLTGRSYFGGADRSQKLLDRNAKKSAADRVRDWQQWLSRYPDHPGADDATYLLAHSLQDQGDIMGAMRLWLTMMTSEIGDRDALYLAYPHVRTLLDVGLSANQIQTLSQEPNYQAIAPLLRYAVAVKAARSQDYAKALQTSENLNLTAMPAKILERYYKAGWSWWT